Protein AF-A0A554X510-F1 (afdb_monomer_lite)

Sequence (489 aa):
MKPFEQAFAEMSSEQRRRVEIFERYDTEWGPVREARNAAIAEHEKEWREKAVQFMRDQETRRASAVKEYEAKGLSPGAAYAAVAFDFAREFEDHVLEKDAAARALDEQLQKPKSWRRWLEELNEREPGDPVVESLLRECSQCDIEAAVDGFLKSPPPERLLSELVMQQEGEAVAFKRGTTTVFRDVGNRLNVQRTDARDIEAALRVAAQKFDTDKGLLLTGDTAFKTAAAEIAGRMGLPLRNVEPEVLYAWERGRRAAIGQQLTASPRPAVERGIEGEKRELGADLLKGAQIVEIDERWGRDTAAAQALERAGLRLITAGSERDPTRLMMADRFAVDMPADRKEAAYRTMRGLPRDVLQALAQTDWTNPEAVVVAGEAQHKVLVERQLVNERGQLTPAGLDVILVRDEEIVRMRQDPKLRMVLAKDAKTSAEFVREAMGELVTQPAGSRVQEAAQEAEQKQEARELPVEEKQFERSPKRNRQPEIEIEF

InterPro domains:
  IPR040677 Large polyvalent protein-associated domain 7 [PF18821] (168-246)

pLDDT: mean 78.36, std 18.23, range [30.89, 96.38]

Organism: NCBI:txid2267262

Secondary structure (DSSP, 8-state):
--HHHHHHHT--HHHHHHHHHHHHHHHHHHHHHHHHHHHHHHHHHHHHHHHHHHHHHHHHHHHHHHHHHHHTT--HHHHHHHHHHHHHHHHHHHHHHHHHHHHHHHHHSPPPPPHHHHHHHHHHHSTT-HHHHHHHHHHHTS--SHHHHHHHHSPPPP--STT-EEEEETTEEEEEETTEEEEEE-SS-EEES---HHHHHHHHHHHHHHS-STT-B---S-HHHHHHHHHHHHHTT--B----HHHHHHHHHHHHHHHTTS----PPP-S----------HHHHHHT-EEEEE--HHHHT-HHHHHHHHHTT-EEEEETSSS-TT-TTS--EEEEEEEHHHHHHHHHHHHTS-HHHHHHHHTS-TTSTTPBP---HHHHHHHHHTTSB-TTSBBPHHHHHHHHHHHHHHHHHHH-TTGGGTS-TTPPPHHHHHHHHTT-S----TTHHHHHHHHHHHHHHHTT-S-----------------------

Radius of gyration: 36.98 Å; chains: 1; bounding box: 87×70×110 Å

Foldseek 3Di:
DDPVVVVVVPDDPLRVVLVVLLVVLCVVQVVLLVVLLVLQVVLVVVLVVVVVVLVVVLVVCLVVQLVVVVVVVDDSLLSNLVSLLVSLLVVVVSLLVSLVVLVVSLVVRDFGDFPLVVLVVVCVVVPPPVSSVVVNVLCVVDPSPLQGPLAVVDDGDDNQSVQWDWDDDDQKIFTDRVPDTQWIGNRPDIGGPDLDLSSLLSRVSSCVSNDDQVCFDEDDDDPSSLLSSLLSCLLVVGGHPDPDPSNVVSSVNSVVVNSSNDNDRNDRDDSDPDDDDDPDPPVVLLVVWWDKQWADVLLLPDPLSQVLCVVLVKHKDFPAPPDDPVVNPDDGTIIIGGTSVLLVLLVVLLVVDDPLLLVLLLLWPSSDQPTARPDDPVSLVVCCVSVQADPRRGGDSSSVSNLRSVRSVVVVCVVDPVSVVPDDPPDDRSSRSNCVVVVVDDPPDPPVVVVVVVVVVVVVVVVVPDDDDDDDDDDDDDDDDDDDDDDDD

Structure (mmCIF, N/CA/C/O backbone):
data_AF-A0A554X510-F1
#
_entry.id   AF-A0A554X510-F1
#
loop_
_atom_site.group_PDB
_atom_site.id
_atom_site.type_symbol
_atom_site.label_atom_id
_atom_site.label_alt_id
_atom_site.label_comp_id
_atom_site.label_asym_id
_atom_site.label_entity_id
_atom_site.label_seq_id
_atom_site.pdbx_PDB_ins_code
_atom_site.Cartn_x
_atom_site.Cartn_y
_atom_site.Cartn_z
_atom_site.occupancy
_atom_site.B_iso_or_equiv
_atom_site.auth_seq_id
_atom_site.auth_comp_id
_atom_site.auth_asym_id
_atom_site.auth_atom_id
_atom_site.pdbx_PDB_model_num
ATOM 1 N N . MET A 1 1 ? -8.470 -2.448 41.526 1.00 44.31 1 MET A N 1
ATOM 2 C CA . MET A 1 1 ? -9.318 -2.970 40.433 1.00 44.31 1 MET A CA 1
ATOM 3 C C . MET A 1 1 ? -8.955 -2.219 39.174 1.00 44.31 1 MET A C 1
ATOM 5 O O . MET A 1 1 ? -8.764 -1.009 39.256 1.00 44.31 1 MET A O 1
ATOM 9 N N . LYS A 1 2 ? -8.722 -2.922 38.064 1.00 38.62 2 LYS A N 1
ATOM 10 C CA . LYS A 1 2 ? -8.254 -2.278 36.830 1.00 38.62 2 LYS A CA 1
ATOM 11 C C . LYS A 1 2 ? -9.433 -1.520 36.189 1.00 38.62 2 LYS A C 1
ATOM 13 O O . LYS A 1 2 ? -10.531 -2.065 36.178 1.00 38.62 2 LYS A O 1
ATOM 18 N N . PRO A 1 3 ? -9.232 -0.314 35.626 1.00 48.94 3 PRO A N 1
ATOM 19 C CA . PRO A 1 3 ? -10.308 0.508 35.048 1.00 48.94 3 PRO A CA 1
ATOM 20 C C . PRO A 1 3 ? -11.158 -0.194 33.968 1.00 48.94 3 PRO A C 1
ATOM 22 O O . PRO A 1 3 ? -12.304 0.180 33.748 1.00 48.94 3 PRO A O 1
ATOM 25 N N . PHE A 1 4 ? -10.640 -1.257 33.346 1.00 39.81 4 PHE A N 1
ATOM 26 C CA . PHE A 1 4 ? -11.376 -2.097 32.393 1.00 39.81 4 PHE A CA 1
ATOM 27 C C . PHE A 1 4 ? -12.513 -2.927 33.020 1.00 39.81 4 PHE A C 1
ATOM 29 O O . PHE A 1 4 ? -13.521 -3.169 32.363 1.00 39.81 4 PHE A O 1
ATOM 36 N N . GLU A 1 5 ? -12.385 -3.347 34.281 1.00 45.41 5 GLU A N 1
ATOM 37 C CA . GLU A 1 5 ? -13.391 -4.188 34.954 1.00 45.41 5 GLU A CA 1
ATOM 38 C C . GLU A 1 5 ? -14.609 -3.366 35.410 1.00 45.41 5 GLU A C 1
ATOM 40 O O . GLU A 1 5 ? -15.725 -3.878 35.436 1.00 45.41 5 GLU A O 1
ATOM 45 N N . GLN A 1 6 ? -14.421 -2.072 35.700 1.00 49.78 6 GLN A N 1
ATOM 46 C CA . GLN A 1 6 ? -15.521 -1.140 35.985 1.00 49.78 6 GLN A CA 1
ATOM 47 C C . GLN A 1 6 ? -16.332 -0.799 34.728 1.00 49.78 6 GLN A C 1
ATOM 49 O O . GLN A 1 6 ? -17.558 -0.772 34.792 1.00 49.78 6 GLN A O 1
ATOM 54 N N . ALA A 1 7 ? -15.677 -0.631 33.575 1.00 51.25 7 ALA A N 1
ATOM 55 C CA . ALA A 1 7 ? -16.358 -0.318 32.317 1.00 51.25 7 ALA A CA 1
ATOM 56 C C . ALA A 1 7 ? -17.318 -1.435 31.857 1.00 51.25 7 ALA A C 1
ATOM 58 O O . ALA A 1 7 ? -18.382 -1.146 31.319 1.00 51.25 7 ALA A O 1
ATOM 59 N N . PHE A 1 8 ? -16.988 -2.708 32.108 1.00 53.50 8 PHE A N 1
ATOM 60 C CA . PHE A 1 8 ? -17.866 -3.843 31.788 1.00 53.50 8 PHE A CA 1
ATOM 61 C C . PHE A 1 8 ? -19.123 -3.900 32.675 1.00 53.50 8 PHE A C 1
ATOM 63 O O . PHE A 1 8 ? -20.196 -4.298 32.215 1.00 53.50 8 PHE A O 1
ATOM 70 N N . ALA A 1 9 ? -19.013 -3.470 33.937 1.00 57.91 9 ALA A N 1
ATOM 71 C CA . ALA A 1 9 ? -20.142 -3.425 34.866 1.00 57.91 9 ALA A CA 1
ATOM 72 C C . ALA A 1 9 ? -21.186 -2.361 34.470 1.00 57.91 9 ALA A C 1
ATOM 74 O O . ALA A 1 9 ? -22.377 -2.552 34.717 1.00 57.91 9 ALA A O 1
ATOM 75 N N . GLU A 1 10 ? -20.755 -1.292 33.795 1.00 69.81 10 GLU A N 1
ATOM 76 C CA . GLU A 1 10 ? -21.592 -0.166 33.355 1.00 69.81 10 GLU A CA 1
ATOM 77 C C . GLU A 1 10 ? -22.191 -0.338 31.944 1.00 69.81 10 GLU A C 1
ATOM 79 O O . GLU A 1 10 ? -22.991 0.491 31.514 1.00 69.81 10 GLU A O 1
ATOM 84 N N . MET A 1 11 ? -21.856 -1.415 31.219 1.00 76.00 11 MET A N 1
ATOM 85 C CA . MET A 1 11 ? -22.384 -1.644 29.867 1.00 76.00 11 MET A CA 1
ATOM 86 C C . MET A 1 11 ? -23.896 -1.883 29.864 1.00 76.00 11 MET A C 1
ATOM 88 O O . MET A 1 11 ? -24.407 -2.682 30.659 1.00 76.00 11 MET A O 1
ATOM 92 N N . SER A 1 12 ? -24.592 -1.256 28.910 1.00 83.06 12 SER A N 1
ATOM 93 C CA . SER A 1 12 ? -26.011 -1.509 28.648 1.00 83.06 12 SER A CA 1
ATOM 94 C C . SER A 1 12 ? -26.249 -2.953 28.187 1.00 83.06 12 SER A C 1
ATOM 96 O O . SER A 1 12 ? -25.335 -3.638 27.719 1.00 83.06 12 SER A O 1
ATOM 98 N N . SER A 1 13 ? -27.491 -3.434 28.294 1.00 81.81 13 SER A N 1
ATOM 99 C CA . SER A 1 13 ? -27.876 -4.760 27.789 1.00 81.81 13 SER A CA 1
ATOM 100 C C . SER A 1 13 ? -27.576 -4.921 26.295 1.00 81.81 13 SER A C 1
ATOM 102 O O . SER A 1 13 ? -27.079 -5.968 25.890 1.00 81.81 13 SER A O 1
ATOM 104 N N . GLU A 1 14 ? -27.793 -3.870 25.498 1.00 80.62 14 GLU A N 1
ATOM 105 C CA . GLU A 1 14 ? -27.422 -3.840 24.079 1.00 80.62 14 GLU A CA 1
ATOM 106 C C . GLU A 1 14 ? -25.906 -3.982 23.888 1.00 80.62 14 GLU A C 1
ATOM 108 O O . GLU A 1 14 ? -25.462 -4.798 23.086 1.00 80.62 14 GLU A O 1
ATOM 113 N N . GLN A 1 15 ? -25.096 -3.225 24.634 1.00 79.00 15 GLN A N 1
ATOM 114 C CA . GLN A 1 15 ? -23.636 -3.268 24.508 1.00 79.00 15 GLN A CA 1
ATOM 115 C C . GLN A 1 15 ? -23.076 -4.645 24.869 1.00 79.00 15 GLN A C 1
ATOM 117 O O . GLN A 1 15 ? -22.246 -5.178 24.135 1.00 79.00 15 GLN A O 1
ATOM 122 N N . ARG A 1 16 ? -23.570 -5.256 25.952 1.00 83.12 16 ARG A N 1
ATOM 123 C CA . ARG A 1 16 ? -23.181 -6.620 26.341 1.00 83.12 16 ARG A CA 1
ATOM 124 C C . ARG A 1 16 ? -23.553 -7.630 25.264 1.00 83.12 16 ARG A C 1
ATOM 126 O O . ARG A 1 16 ? -22.739 -8.482 24.930 1.00 83.12 16 ARG A O 1
ATOM 133 N N . ARG A 1 17 ? -24.749 -7.495 24.683 1.00 86.75 17 ARG A N 1
ATOM 134 C CA . ARG A 1 17 ? -25.210 -8.371 23.606 1.00 86.75 17 ARG A CA 1
ATOM 135 C C . ARG A 1 17 ? -24.377 -8.207 22.334 1.00 86.75 17 ARG A C 1
ATOM 137 O O . ARG A 1 17 ? -24.003 -9.205 21.732 1.00 86.75 17 ARG A O 1
ATOM 144 N N . ARG A 1 18 ? -24.009 -6.977 21.956 1.00 86.88 18 ARG A N 1
ATOM 145 C CA . ARG A 1 18 ? -23.076 -6.726 20.842 1.00 86.88 18 ARG A CA 1
ATOM 146 C C . ARG A 1 18 ? -21.738 -7.431 21.080 1.00 86.88 18 ARG A C 1
ATOM 148 O O . ARG A 1 18 ? -21.267 -8.130 20.189 1.00 86.88 18 ARG A O 1
ATOM 155 N N . VAL A 1 19 ? -21.149 -7.280 22.271 1.00 84.19 19 VAL A N 1
ATOM 156 C CA . VAL A 1 19 ? -19.884 -7.946 22.635 1.00 84.19 19 VAL A CA 1
ATOM 157 C C . VAL A 1 19 ? -20.016 -9.465 22.548 1.00 84.19 19 VAL A C 1
ATOM 159 O O . VAL A 1 19 ? -19.187 -10.096 21.904 1.00 84.19 19 VAL A O 1
ATOM 162 N N . GLU A 1 20 ? -21.083 -10.039 23.103 1.00 88.81 20 GLU A N 1
ATOM 163 C CA . GLU A 1 20 ? -21.350 -11.481 23.039 1.00 88.81 20 GLU A CA 1
ATOM 164 C C . GLU A 1 20 ? -21.424 -11.984 21.588 1.00 88.81 20 GLU A C 1
ATOM 166 O O . GLU A 1 20 ? -20.805 -12.988 21.242 1.00 88.81 20 GLU A O 1
ATOM 171 N N . ILE A 1 21 ? -22.144 -11.274 20.713 1.00 89.12 21 ILE A N 1
ATOM 172 C CA . ILE A 1 21 ? -22.267 -11.626 19.293 1.00 89.12 21 ILE A CA 1
ATOM 173 C C . ILE A 1 21 ? -20.887 -11.579 18.607 1.00 89.12 21 ILE A C 1
ATOM 175 O O . ILE A 1 21 ? -20.535 -12.503 17.870 1.00 89.12 21 ILE A O 1
ATOM 179 N N . PHE A 1 22 ? -20.072 -10.553 18.878 1.00 86.56 22 PHE A N 1
ATOM 180 C CA . PHE A 1 22 ? -18.702 -10.482 18.359 1.00 86.56 22 PHE A CA 1
ATOM 181 C C . PHE A 1 22 ? -17.817 -11.621 18.882 1.00 86.56 22 PHE A C 1
ATOM 183 O O . PHE A 1 22 ? -17.098 -12.235 18.095 1.00 86.56 22 PHE A O 1
ATOM 190 N N . GLU A 1 23 ? -17.873 -11.933 20.177 1.00 87.06 23 GLU A N 1
ATOM 191 C CA . GLU A 1 23 ? -17.096 -13.014 20.793 1.00 87.06 23 GLU A CA 1
ATOM 192 C C . GLU A 1 23 ? -17.500 -14.391 20.261 1.00 87.06 23 GLU A C 1
ATOM 194 O O . GLU A 1 23 ? -16.630 -15.228 20.012 1.00 87.06 23 GLU A O 1
ATOM 199 N N . ARG A 1 24 ? -18.797 -14.628 20.019 1.00 90.88 24 ARG A N 1
ATOM 200 C CA . ARG A 1 24 ? -19.291 -15.865 19.392 1.00 90.88 24 ARG A CA 1
ATOM 201 C C . ARG A 1 24 ? -18.701 -16.040 17.997 1.00 90.88 24 ARG A C 1
ATOM 203 O O . ARG A 1 24 ? -18.118 -17.084 17.711 1.00 90.88 24 ARG A O 1
ATOM 210 N N . TYR A 1 25 ? -18.771 -15.009 17.159 1.00 88.19 25 TYR A N 1
ATOM 211 C CA . TYR A 1 25 ? -18.166 -15.062 15.830 1.00 88.19 25 TYR A CA 1
ATOM 212 C C . TYR A 1 25 ? -16.648 -15.248 15.886 1.00 88.19 25 TYR A C 1
ATOM 214 O O . TYR A 1 25 ? -16.096 -16.026 15.108 1.00 88.19 25 TYR A O 1
ATOM 222 N N . ASP A 1 26 ? -15.959 -14.557 16.798 1.00 85.69 26 ASP A N 1
ATOM 223 C CA . ASP A 1 26 ? -14.506 -14.678 16.923 1.00 85.69 26 ASP A CA 1
ATOM 224 C C . ASP A 1 26 ? -14.090 -16.058 17.443 1.00 85.69 26 ASP A C 1
ATOM 226 O O . ASP A 1 26 ? -13.082 -16.602 17.008 1.00 85.69 26 ASP A O 1
ATOM 230 N N . THR A 1 27 ? -14.901 -16.677 18.295 1.00 91.12 27 THR A N 1
ATOM 231 C CA . THR A 1 27 ? -14.681 -18.051 18.760 1.00 91.12 27 THR A CA 1
ATOM 232 C C . THR A 1 27 ? -14.889 -19.064 17.632 1.00 91.12 27 THR A C 1
ATOM 234 O O . THR A 1 27 ? -14.085 -19.981 17.473 1.00 91.12 27 THR A O 1
ATOM 237 N N . GLU A 1 28 ? -15.939 -18.898 16.822 1.00 90.56 28 GLU A N 1
ATOM 238 C CA . GLU A 1 28 ? -16.266 -19.822 15.729 1.00 90.56 28 GLU A CA 1
ATOM 239 C C . GLU A 1 28 ? -15.311 -19.694 14.532 1.00 90.56 28 GLU A C 1
ATOM 241 O O . GLU A 1 28 ? -14.858 -20.698 13.980 1.00 90.56 28 GLU A O 1
ATOM 246 N N . TRP A 1 29 ? -14.997 -18.464 14.119 1.00 88.31 29 TRP A N 1
ATOM 247 C CA . TRP A 1 29 ? -14.293 -18.179 12.862 1.00 88.31 29 TRP A CA 1
ATOM 248 C C . TRP A 1 29 ? -12.934 -17.507 13.047 1.00 88.31 29 TRP A C 1
ATOM 250 O O . TRP A 1 29 ? -12.179 -17.385 12.079 1.00 88.31 29 TRP A O 1
ATOM 260 N N . GLY A 1 30 ? -12.582 -17.100 14.268 1.00 85.56 30 GLY A N 1
ATOM 261 C CA . GLY A 1 30 ? -11.274 -16.533 14.588 1.00 85.56 30 GLY A CA 1
ATOM 262 C C . GLY A 1 30 ? -10.113 -17.471 14.273 1.00 85.56 30 GLY A C 1
ATOM 263 O O . GLY A 1 30 ? -9.229 -17.037 13.535 1.00 85.56 30 GLY A O 1
ATOM 264 N N . PRO A 1 31 ? -10.129 -18.749 14.703 1.00 90.88 31 PRO A N 1
ATOM 265 C CA . PRO A 1 31 ? -9.052 -19.690 14.393 1.00 90.88 31 PRO A CA 1
ATOM 266 C C . PRO A 1 31 ? -8.855 -19.908 12.886 1.00 90.88 31 PRO A C 1
ATOM 268 O O . PRO A 1 31 ? -7.726 -19.907 12.400 1.00 90.88 31 PRO A O 1
ATOM 271 N N . VAL A 1 32 ? -9.951 -20.026 12.123 1.00 89.31 32 VAL A N 1
ATOM 272 C CA . VAL A 1 32 ? -9.913 -20.186 10.656 1.00 89.31 32 VAL A CA 1
ATOM 273 C C . VAL A 1 32 ? -9.311 -18.946 9.994 1.00 89.31 32 VAL A C 1
ATOM 275 O O . VAL A 1 32 ? -8.432 -19.048 9.139 1.00 89.31 32 VAL A O 1
ATOM 278 N N . ARG A 1 33 ? -9.754 -17.758 10.418 1.00 87.75 33 ARG A N 1
ATOM 279 C CA . ARG A 1 33 ? -9.252 -16.474 9.922 1.00 87.75 33 ARG A CA 1
ATOM 280 C C . ARG A 1 33 ? -7.772 -16.279 10.251 1.00 87.75 33 ARG A C 1
ATOM 282 O O . ARG A 1 33 ? -7.025 -15.811 9.401 1.00 87.75 33 ARG A O 1
ATOM 289 N N . GLU A 1 34 ? -7.339 -16.629 11.458 1.00 88.62 34 GLU A N 1
ATOM 290 C CA . GLU A 1 34 ? -5.942 -16.513 11.885 1.00 88.62 34 GLU A CA 1
ATOM 291 C C . GLU A 1 34 ? -5.031 -17.477 11.122 1.00 88.62 34 GLU A C 1
ATOM 293 O O . GLU A 1 34 ? -4.002 -17.040 10.610 1.00 88.62 34 GLU A O 1
ATOM 298 N N . ALA A 1 35 ? -5.441 -18.737 10.945 1.00 88.81 35 ALA A N 1
ATOM 299 C CA . ALA A 1 35 ? -4.705 -19.709 10.136 1.00 88.81 35 ALA A CA 1
ATOM 300 C C . ALA A 1 35 ? -4.577 -19.258 8.671 1.00 88.81 35 ALA A C 1
ATOM 302 O O . ALA A 1 35 ? -3.485 -19.275 8.103 1.00 88.81 35 ALA A O 1
ATOM 303 N N . ARG A 1 36 ? -5.676 -18.777 8.074 1.00 88.88 36 ARG A N 1
ATOM 304 C CA . ARG A 1 36 ? -5.681 -18.215 6.716 1.00 88.88 36 ARG A CA 1
ATOM 305 C C . ARG A 1 36 ? -4.762 -16.998 6.602 1.00 88.88 36 ARG A C 1
ATOM 307 O O . ARG A 1 36 ? -3.945 -16.934 5.690 1.00 88.88 36 ARG A O 1
ATOM 314 N N . ASN A 1 37 ? -4.858 -16.048 7.531 1.00 88.50 37 ASN A N 1
ATOM 315 C CA . ASN A 1 37 ? -4.029 -14.841 7.523 1.00 88.50 37 ASN A CA 1
ATOM 316 C C . ASN A 1 37 ? -2.542 -15.161 7.716 1.00 88.50 37 ASN A C 1
ATOM 318 O O . ASN A 1 37 ? -1.706 -14.510 7.094 1.00 88.50 37 ASN A O 1
ATOM 322 N N . ALA A 1 38 ? -2.211 -16.161 8.538 1.00 89.69 38 ALA A N 1
ATOM 323 C CA . ALA A 1 38 ? -0.843 -16.635 8.706 1.00 89.69 38 ALA A CA 1
ATOM 324 C C . ALA A 1 38 ? -0.290 -17.228 7.401 1.00 89.69 38 ALA A C 1
ATOM 326 O O . ALA A 1 38 ? 0.798 -16.841 6.981 1.00 89.69 38 ALA A O 1
ATOM 327 N N . ALA A 1 39 ? -1.063 -18.077 6.716 1.00 91.06 39 ALA A N 1
ATOM 328 C CA . ALA A 1 39 ? -0.667 -18.653 5.431 1.00 91.06 39 ALA A CA 1
ATOM 329 C C . ALA A 1 39 ? -0.484 -17.584 4.337 1.00 91.06 39 ALA A C 1
ATOM 331 O O . ALA A 1 39 ? 0.496 -17.614 3.596 1.00 91.06 39 ALA A O 1
ATOM 332 N N . ILE A 1 40 ? -1.381 -16.591 4.268 1.00 88.88 40 ILE A N 1
ATOM 333 C CA . ILE A 1 40 ? -1.246 -15.450 3.345 1.00 88.88 40 ILE A CA 1
ATOM 334 C C . ILE A 1 40 ? 0.011 -14.632 3.675 1.00 88.88 40 ILE A C 1
ATOM 336 O O . ILE A 1 40 ? 0.741 -14.232 2.772 1.00 88.88 40 ILE A O 1
ATOM 340 N N . ALA A 1 41 ? 0.296 -14.393 4.958 1.00 88.56 41 ALA A N 1
ATOM 341 C CA . ALA A 1 41 ? 1.485 -13.653 5.374 1.00 88.56 41 ALA A CA 1
ATOM 342 C C . ALA A 1 41 ? 2.788 -14.403 5.051 1.00 88.56 41 ALA A C 1
ATOM 344 O O . ALA A 1 41 ? 3.767 -13.773 4.649 1.00 88.56 41 ALA A O 1
ATOM 345 N N . GLU A 1 42 ? 2.803 -15.728 5.204 1.00 91.69 42 GLU A N 1
ATOM 346 C CA . GLU A 1 42 ? 3.934 -16.578 4.827 1.00 91.69 42 GLU A CA 1
ATOM 347 C C . GLU A 1 42 ? 4.157 -16.570 3.312 1.00 91.69 42 GLU A C 1
ATOM 349 O O . GLU A 1 42 ? 5.277 -16.319 2.868 1.00 91.69 42 GLU A O 1
ATOM 354 N N . HIS A 1 43 ? 3.087 -16.712 2.526 1.00 92.25 43 HIS A N 1
ATOM 355 C CA . HIS A 1 43 ? 3.132 -16.577 1.071 1.00 92.25 43 HIS A CA 1
ATOM 356 C C . HIS A 1 43 ? 3.682 -15.209 0.642 1.00 92.25 43 HIS A C 1
ATOM 358 O O . HIS A 1 43 ? 4.628 -15.126 -0.137 1.00 92.25 43 HIS A O 1
ATOM 364 N N . GLU A 1 44 ? 3.152 -14.112 1.186 1.00 90.81 44 GLU A N 1
ATOM 365 C CA . GLU A 1 44 ? 3.641 -12.766 0.865 1.00 90.81 44 GLU A CA 1
ATOM 366 C C . GLU A 1 44 ? 5.101 -12.554 1.280 1.00 90.81 44 GLU A C 1
ATOM 368 O O . GLU A 1 44 ? 5.842 -11.845 0.595 1.00 90.81 44 GLU A O 1
ATOM 373 N N . LYS A 1 45 ? 5.543 -13.169 2.381 1.00 89.56 45 LYS A N 1
ATOM 374 C CA . LYS A 1 45 ? 6.947 -13.138 2.795 1.00 89.56 45 LYS A CA 1
ATOM 375 C C . LYS A 1 45 ? 7.833 -13.880 1.792 1.00 89.56 45 LYS A C 1
ATOM 377 O O . LYS A 1 45 ? 8.806 -13.292 1.324 1.00 89.56 45 LYS A O 1
ATOM 382 N N . GLU A 1 46 ? 7.483 -15.115 1.436 1.00 93.25 46 GLU A N 1
ATOM 383 C CA . GLU A 1 46 ? 8.218 -15.927 0.457 1.00 93.25 46 GLU A CA 1
ATOM 384 C C . GLU A 1 46 ? 8.347 -15.186 -0.880 1.00 93.25 46 GLU A C 1
ATOM 386 O O . GLU A 1 46 ? 9.439 -15.051 -1.434 1.00 93.25 46 GLU A O 1
ATOM 391 N N . TRP A 1 47 ? 7.242 -14.639 -1.384 1.00 92.12 47 TRP A N 1
ATOM 392 C CA . TRP A 1 47 ? 7.232 -13.940 -2.665 1.00 92.12 47 TRP A CA 1
ATOM 393 C C . TRP A 1 47 ? 7.938 -12.589 -2.6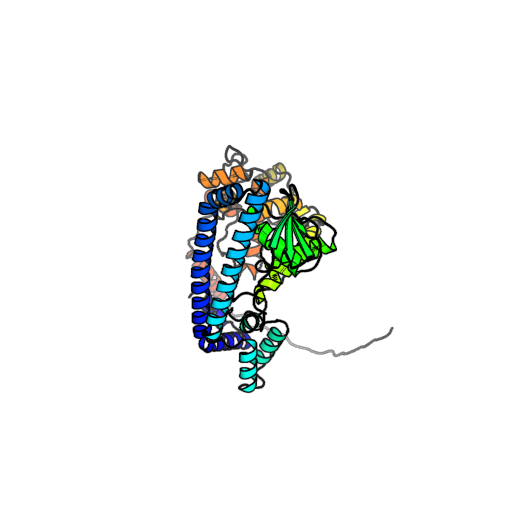21 1.00 92.12 47 TRP A C 1
ATOM 395 O O . TRP A 1 47 ? 8.533 -12.186 -3.618 1.00 92.12 47 TRP A O 1
ATOM 405 N N . ARG A 1 48 ? 7.957 -11.904 -1.473 1.00 89.56 48 ARG A N 1
ATOM 406 C CA . ARG A 1 48 ? 8.795 -10.712 -1.286 1.00 89.56 48 ARG A CA 1
ATOM 407 C C . ARG A 1 48 ? 10.279 -11.061 -1.337 1.00 89.56 48 ARG A C 1
ATOM 409 O O . ARG A 1 48 ? 11.041 -10.340 -1.974 1.00 89.56 48 ARG A O 1
ATOM 416 N N . GLU A 1 49 ? 10.689 -12.151 -0.695 1.00 90.31 49 GLU A N 1
ATOM 417 C CA . GLU A 1 49 ? 12.074 -12.631 -0.737 1.00 90.31 49 GLU A CA 1
ATOM 418 C C . GLU A 1 49 ? 12.474 -13.037 -2.163 1.00 90.31 49 GLU A C 1
ATOM 420 O O . GLU A 1 49 ? 13.514 -12.591 -2.655 1.00 90.31 49 GLU A O 1
ATOM 425 N N . LYS A 1 50 ? 11.611 -13.782 -2.870 1.00 92.31 50 LYS A N 1
ATOM 426 C CA . LYS A 1 50 ? 11.800 -14.118 -4.290 1.00 92.31 50 LYS A CA 1
ATOM 427 C C . LYS A 1 50 ? 11.897 -12.872 -5.171 1.00 92.31 50 LYS A C 1
ATOM 429 O O . LYS A 1 50 ? 12.785 -12.814 -6.014 1.00 92.31 50 LYS A O 1
ATOM 434 N N . ALA A 1 51 ? 11.047 -11.867 -4.962 1.00 88.38 51 ALA A N 1
ATOM 435 C CA . ALA A 1 51 ? 11.084 -10.620 -5.724 1.00 88.38 51 ALA A CA 1
ATOM 436 C C . ALA A 1 51 ? 12.386 -9.836 -5.488 1.00 88.38 51 ALA A C 1
ATOM 438 O O . ALA A 1 51 ? 13.001 -9.358 -6.439 1.00 88.38 51 ALA A O 1
ATOM 439 N N . VAL A 1 52 ? 12.855 -9.737 -4.238 1.00 87.62 52 VAL A N 1
ATOM 440 C CA . VAL A 1 52 ? 14.141 -9.090 -3.918 1.00 87.62 52 VAL A CA 1
ATOM 441 C C . VAL A 1 52 ? 15.301 -9.824 -4.589 1.00 87.62 52 VAL A C 1
ATOM 443 O O . VAL A 1 52 ? 16.166 -9.185 -5.192 1.00 87.62 52 VAL A O 1
ATOM 446 N N . GLN A 1 53 ? 15.312 -11.156 -4.513 1.00 89.62 53 GLN A N 1
ATOM 447 C CA . GLN A 1 53 ? 16.338 -11.972 -5.153 1.00 89.62 53 GLN A CA 1
ATOM 448 C C . GLN A 1 53 ? 16.308 -11.812 -6.678 1.00 89.62 53 GLN A C 1
ATOM 450 O O . GLN A 1 53 ? 17.344 -11.556 -7.286 1.00 89.62 53 GLN A O 1
ATOM 455 N N . PHE A 1 54 ? 15.119 -11.855 -7.279 1.00 90.06 54 PHE A N 1
ATOM 456 C CA . PHE A 1 54 ? 14.907 -11.640 -8.707 1.00 90.06 54 PHE A CA 1
ATOM 457 C C . PHE A 1 54 ? 15.461 -10.286 -9.178 1.00 90.06 54 PHE A C 1
ATOM 459 O O . PHE A 1 54 ? 16.245 -10.235 -10.125 1.00 90.06 54 PHE A O 1
ATOM 466 N N . MET A 1 55 ? 15.127 -9.191 -8.484 1.00 86.81 55 MET A N 1
ATOM 467 C CA . MET A 1 55 ? 15.613 -7.850 -8.841 1.00 86.81 55 MET A CA 1
ATOM 468 C C . MET A 1 55 ? 17.136 -7.737 -8.701 1.00 86.81 55 MET A C 1
ATOM 470 O O . MET A 1 55 ? 17.799 -7.127 -9.542 1.00 86.81 55 MET A O 1
ATOM 474 N N . ARG A 1 56 ? 17.720 -8.367 -7.675 1.00 88.94 56 ARG A N 1
ATOM 475 C CA . ARG A 1 56 ? 19.178 -8.434 -7.497 1.00 88.94 56 ARG A CA 1
ATOM 476 C C . ARG A 1 56 ? 19.855 -9.216 -8.627 1.00 88.94 56 ARG A C 1
ATOM 478 O O . ARG A 1 56 ? 20.898 -8.794 -9.133 1.00 88.94 56 ARG A O 1
ATOM 485 N N . ASP A 1 57 ? 19.269 -10.333 -9.041 1.00 91.94 57 ASP A N 1
ATOM 486 C CA . ASP A 1 57 ? 19.788 -11.166 -10.127 1.00 91.94 57 ASP A CA 1
ATOM 487 C C . ASP A 1 57 ? 19.675 -10.473 -11.487 1.00 91.94 57 ASP A C 1
ATOM 489 O O . ASP A 1 57 ? 20.542 -10.649 -12.345 1.00 91.94 57 ASP A O 1
ATOM 493 N N . GLN A 1 58 ? 18.638 -9.662 -11.696 1.00 90.75 58 GLN A N 1
ATOM 494 C CA . GLN A 1 58 ? 18.548 -8.791 -12.865 1.00 90.75 58 GLN A CA 1
ATOM 495 C C . GLN A 1 58 ? 19.634 -7.717 -12.841 1.00 90.75 58 GLN A C 1
ATOM 497 O O . GLN A 1 58 ? 20.370 -7.574 -13.816 1.00 90.75 58 GLN A O 1
ATOM 502 N N . GLU A 1 59 ? 19.805 -7.007 -11.725 1.00 89.06 59 GLU A N 1
ATOM 503 C CA . GLU A 1 59 ? 20.770 -5.907 -11.654 1.00 89.06 59 GLU A CA 1
ATOM 504 C C . GLU A 1 59 ? 22.217 -6.381 -11.850 1.00 89.06 59 GLU A C 1
ATOM 506 O O . GLU A 1 59 ? 22.984 -5.776 -12.599 1.00 89.06 59 GLU A O 1
ATOM 511 N N . THR A 1 60 ? 22.579 -7.528 -11.272 1.00 91.75 60 THR A N 1
ATOM 512 C CA . THR A 1 60 ? 23.913 -8.126 -11.457 1.00 91.75 60 THR A CA 1
ATOM 513 C C . THR A 1 60 ? 24.196 -8.543 -12.903 1.00 91.75 60 THR A C 1
ATOM 515 O O . THR A 1 60 ? 25.335 -8.425 -13.360 1.00 91.75 60 THR A O 1
ATOM 518 N N . ARG A 1 61 ? 23.178 -8.998 -13.645 1.00 94.69 61 ARG A N 1
ATOM 519 C CA . ARG A 1 61 ? 23.311 -9.439 -15.045 1.00 94.69 61 ARG A CA 1
ATOM 520 C C . ARG A 1 61 ? 23.072 -8.323 -16.062 1.00 94.69 61 ARG A C 1
ATOM 522 O O . ARG A 1 61 ? 23.438 -8.488 -17.226 1.00 94.69 61 ARG A O 1
ATOM 529 N N . ARG A 1 62 ? 22.508 -7.181 -15.654 1.00 92.62 62 ARG A N 1
ATOM 530 C CA . ARG A 1 62 ? 22.114 -6.077 -16.548 1.00 92.62 62 ARG A CA 1
ATOM 531 C C . ARG A 1 62 ? 23.270 -5.627 -17.440 1.00 92.62 62 ARG A C 1
ATOM 533 O O . ARG A 1 62 ? 23.132 -5.581 -18.659 1.00 92.62 62 ARG A O 1
ATOM 540 N N . ALA A 1 63 ? 24.438 -5.365 -16.852 1.00 92.00 63 ALA A N 1
ATOM 541 C CA . ALA A 1 63 ? 25.606 -4.892 -17.597 1.00 92.00 63 ALA A CA 1
ATOM 542 C C . ALA A 1 63 ? 26.152 -5.929 -18.597 1.00 92.00 63 ALA A C 1
ATOM 544 O O . ALA A 1 63 ? 26.579 -5.562 -19.692 1.00 92.00 63 ALA A O 1
ATOM 545 N N . SER A 1 64 ? 26.144 -7.221 -18.250 1.00 94.75 64 SER A N 1
ATOM 546 C CA . SER A 1 64 ? 26.571 -8.278 -19.176 1.00 94.75 64 SER A CA 1
ATOM 547 C C . SER A 1 64 ? 25.550 -8.516 -20.287 1.00 94.75 64 SER A C 1
ATOM 549 O O . SER A 1 64 ? 25.952 -8.710 -21.430 1.00 94.75 64 SER A O 1
ATOM 551 N N . ALA A 1 65 ? 24.252 -8.430 -19.979 1.00 94.19 65 ALA A N 1
ATOM 552 C CA . ALA A 1 65 ? 23.180 -8.563 -20.962 1.00 94.19 65 ALA A CA 1
ATOM 553 C C . ALA A 1 65 ? 23.229 -7.436 -22.007 1.00 94.19 65 ALA A C 1
ATOM 555 O O . ALA A 1 65 ? 23.083 -7.693 -23.200 1.00 94.19 65 ALA A O 1
ATOM 556 N N . VAL A 1 66 ? 23.530 -6.196 -21.590 1.00 94.50 66 VAL A N 1
ATOM 557 C CA . VAL A 1 66 ? 23.725 -5.074 -22.528 1.00 94.50 66 VAL A CA 1
ATOM 558 C C . VAL A 1 66 ? 24.871 -5.375 -23.494 1.00 94.50 66 VAL A C 1
ATOM 560 O O . VAL A 1 66 ? 24.687 -5.278 -24.704 1.00 94.50 66 VAL A O 1
ATOM 563 N N . LYS A 1 67 ? 26.025 -5.821 -22.980 1.00 94.69 67 LYS A N 1
ATOM 564 C CA . LYS A 1 67 ? 27.184 -6.181 -23.817 1.00 94.69 67 LYS A CA 1
ATOM 565 C C . LYS A 1 67 ? 26.881 -7.320 -24.789 1.00 94.69 67 LYS A C 1
ATOM 567 O O . LYS A 1 67 ? 27.400 -7.324 -25.901 1.00 94.69 67 LYS A O 1
ATOM 572 N N . GLU A 1 68 ? 26.055 -8.283 -24.388 1.00 95.56 68 GLU A N 1
ATOM 573 C CA . GLU A 1 68 ? 25.631 -9.374 -25.267 1.00 95.56 68 GLU A CA 1
ATOM 574 C C . GLU A 1 68 ? 24.799 -8.852 -26.448 1.00 95.56 68 GLU A C 1
ATOM 576 O O . GLU A 1 68 ? 25.021 -9.252 -27.591 1.00 95.56 68 GLU A O 1
ATOM 581 N N . TYR A 1 69 ? 23.874 -7.924 -26.196 1.00 93.88 69 TYR A N 1
ATOM 582 C CA . TYR A 1 69 ? 23.082 -7.295 -27.251 1.00 93.88 69 TYR A CA 1
ATOM 583 C C . TYR A 1 69 ? 23.911 -6.378 -28.157 1.00 93.88 69 TYR A C 1
ATOM 585 O O . TYR A 1 69 ? 23.731 -6.407 -29.375 1.00 93.88 69 TYR A O 1
ATOM 593 N N . GLU A 1 70 ? 24.867 -5.631 -27.604 1.00 93.81 70 GLU A N 1
ATOM 594 C CA . GLU A 1 70 ? 25.832 -4.862 -28.401 1.00 93.81 70 GLU A CA 1
ATOM 595 C C . GLU A 1 70 ? 26.673 -5.782 -29.303 1.00 93.81 70 GLU A C 1
ATOM 597 O O . GLU A 1 70 ? 26.852 -5.500 -30.487 1.00 93.81 70 GLU A O 1
ATOM 602 N N . ALA A 1 71 ? 27.117 -6.936 -28.791 1.00 95.25 71 ALA A N 1
ATOM 603 C CA . ALA A 1 71 ? 27.851 -7.932 -29.576 1.00 95.25 71 ALA A CA 1
ATOM 604 C C . ALA A 1 71 ? 27.001 -8.565 -30.698 1.00 95.25 71 ALA A C 1
ATOM 606 O O . ALA A 1 71 ? 27.547 -8.986 -31.718 1.00 95.25 71 ALA A O 1
ATOM 607 N N . LYS A 1 72 ? 25.669 -8.590 -30.546 1.00 92.69 72 LYS A N 1
ATOM 608 C CA . LYS A 1 72 ? 24.705 -8.982 -31.593 1.00 92.69 72 LYS A CA 1
ATOM 609 C C . LYS A 1 72 ? 24.449 -7.872 -32.627 1.00 92.69 72 LYS A C 1
ATOM 611 O O . LYS A 1 72 ? 23.641 -8.064 -33.532 1.00 92.69 72 LYS A O 1
ATOM 616 N N . GLY A 1 73 ? 25.140 -6.735 -32.520 1.00 91.19 73 GLY A N 1
ATOM 617 C CA . GLY A 1 73 ? 25.100 -5.639 -33.488 1.00 91.19 73 GLY A CA 1
ATOM 618 C C . GLY A 1 73 ? 24.056 -4.558 -33.200 1.00 91.19 73 GLY A C 1
ATOM 619 O O . GLY A 1 73 ? 23.833 -3.705 -34.058 1.00 91.19 73 GLY A O 1
ATOM 620 N N . LEU A 1 74 ? 23.416 -4.569 -32.024 1.00 90.31 74 LEU A N 1
ATOM 621 C CA . LEU A 1 74 ? 22.507 -3.493 -31.622 1.00 90.31 74 LEU A CA 1
ATOM 622 C C . LEU A 1 74 ? 23.304 -2.244 -31.223 1.00 90.31 74 LEU A C 1
ATOM 624 O O . LEU A 1 74 ? 24.391 -2.335 -30.654 1.00 90.31 74 LEU A O 1
ATOM 628 N N . SER A 1 75 ? 22.738 -1.061 -31.476 1.00 90.19 75 SER A N 1
ATOM 629 C CA . SER A 1 75 ? 23.293 0.184 -30.931 1.00 90.19 75 SER A CA 1
ATOM 630 C C . SER A 1 75 ? 23.189 0.194 -29.396 1.00 90.19 75 SER A C 1
ATOM 632 O O . SER A 1 75 ? 22.288 -0.451 -28.859 1.00 90.19 75 SER A O 1
ATOM 634 N N . PRO A 1 76 ? 24.022 0.959 -28.663 1.00 89.81 76 PRO A N 1
ATOM 635 C CA . PRO A 1 76 ? 23.979 0.978 -27.194 1.00 89.81 76 PRO A CA 1
ATOM 636 C C . PRO A 1 76 ? 22.589 1.301 -26.620 1.00 89.81 76 PRO A C 1
ATOM 638 O O . PRO A 1 76 ? 22.117 0.658 -25.682 1.00 89.81 76 PRO A O 1
ATOM 641 N N . GLY A 1 77 ? 21.881 2.261 -27.229 1.00 88.31 77 GLY A N 1
ATOM 642 C CA . GLY A 1 77 ? 20.510 2.604 -26.840 1.00 88.31 77 GLY A CA 1
ATOM 643 C C . GLY A 1 77 ? 19.511 1.477 -27.115 1.00 88.31 77 GLY A C 1
ATOM 644 O O . GLY A 1 77 ? 18.657 1.197 -26.272 1.00 88.31 77 GLY A O 1
ATOM 645 N N . ALA A 1 78 ? 19.644 0.793 -28.256 1.00 90.31 78 ALA A N 1
ATOM 646 C CA . ALA A 1 78 ? 18.794 -0.341 -28.600 1.00 90.31 78 ALA A CA 1
ATOM 647 C C . ALA A 1 78 ? 19.085 -1.574 -27.731 1.00 90.31 78 ALA A C 1
ATOM 649 O O . ALA A 1 78 ? 18.154 -2.270 -27.339 1.00 90.31 78 ALA A O 1
ATOM 650 N N . ALA A 1 79 ? 20.349 -1.809 -27.373 1.00 92.12 79 ALA A N 1
ATOM 651 C CA . ALA A 1 79 ? 20.757 -2.869 -26.459 1.00 92.12 79 ALA A CA 1
ATOM 652 C C . ALA A 1 79 ? 20.171 -2.652 -25.057 1.00 92.12 79 ALA A C 1
ATOM 654 O O . ALA A 1 79 ? 19.616 -3.578 -24.470 1.00 92.12 79 ALA A O 1
ATOM 655 N N . TYR A 1 80 ? 20.208 -1.420 -24.539 1.00 92.31 80 TYR A N 1
ATOM 656 C CA . TYR A 1 80 ? 19.579 -1.100 -23.256 1.00 92.31 80 TYR A CA 1
ATOM 657 C C . TYR A 1 80 ? 18.053 -1.288 -23.286 1.00 92.31 80 TYR A C 1
ATOM 659 O O . TYR A 1 80 ? 17.480 -1.843 -22.348 1.00 92.31 80 TYR A O 1
ATOM 667 N N . ALA A 1 81 ? 17.394 -0.871 -24.374 1.00 92.00 81 ALA A N 1
ATOM 668 C CA . ALA A 1 81 ? 15.961 -1.091 -24.571 1.00 92.00 81 ALA A CA 1
ATOM 669 C C . ALA A 1 81 ? 15.604 -2.588 -24.648 1.00 92.00 81 ALA A C 1
ATOM 671 O O . ALA A 1 81 ? 14.610 -3.006 -24.056 1.00 92.00 81 ALA A O 1
ATOM 672 N N . ALA A 1 82 ? 16.429 -3.394 -25.326 1.00 92.88 82 ALA A N 1
ATOM 673 C CA . ALA A 1 82 ? 16.266 -4.845 -25.414 1.00 92.88 82 ALA A CA 1
ATOM 674 C C . ALA A 1 82 ? 16.349 -5.507 -24.032 1.00 92.88 82 ALA A C 1
ATOM 676 O O . ALA A 1 82 ? 15.457 -6.263 -23.660 1.00 92.88 82 ALA A O 1
ATOM 677 N N . VAL A 1 83 ? 17.363 -5.153 -23.235 1.00 94.31 83 VAL A N 1
ATOM 678 C CA . VAL A 1 83 ? 17.520 -5.672 -21.867 1.00 94.31 83 VAL A CA 1
ATOM 679 C C . VAL A 1 83 ? 16.343 -5.278 -20.979 1.00 94.31 83 VAL A C 1
ATOM 681 O O . VAL A 1 83 ? 15.808 -6.125 -20.270 1.00 94.31 83 VAL A O 1
ATOM 684 N N . ALA A 1 84 ? 15.900 -4.017 -21.026 1.00 94.19 84 ALA A N 1
ATOM 685 C CA . ALA A 1 84 ? 14.740 -3.576 -20.251 1.00 94.19 84 ALA A CA 1
ATOM 686 C C . ALA A 1 84 ? 13.459 -4.331 -20.649 1.00 94.19 84 ALA A C 1
ATOM 688 O O . ALA A 1 84 ? 12.658 -4.680 -19.784 1.00 94.19 84 ALA A O 1
ATOM 689 N N . PHE A 1 85 ? 13.274 -4.606 -21.942 1.00 95.19 85 PHE A N 1
ATOM 690 C CA . PHE A 1 85 ? 12.146 -5.388 -22.440 1.00 95.19 85 PHE A CA 1
ATOM 691 C C . PHE A 1 85 ? 12.199 -6.851 -21.984 1.00 95.19 85 PHE A C 1
ATOM 693 O O . PHE A 1 85 ? 11.197 -7.359 -21.482 1.00 95.19 85 PHE A O 1
ATOM 700 N N . ASP A 1 86 ? 13.349 -7.515 -22.095 1.00 94.38 86 ASP A N 1
ATOM 701 C CA . ASP A 1 86 ? 13.511 -8.900 -21.643 1.00 94.38 86 ASP A CA 1
ATOM 702 C C . ASP A 1 86 ? 13.310 -9.029 -20.134 1.00 94.38 86 ASP A C 1
ATOM 704 O O . ASP A 1 86 ? 12.575 -9.898 -19.673 1.00 94.38 86 ASP A O 1
ATOM 708 N N . PHE A 1 87 ? 13.880 -8.113 -19.353 1.00 94.56 87 PHE A N 1
ATOM 709 C CA . PHE A 1 87 ? 13.696 -8.104 -17.904 1.00 94.56 87 PHE A CA 1
ATOM 710 C C . PHE A 1 87 ? 12.246 -7.827 -17.508 1.00 94.56 87 PHE A C 1
ATOM 712 O O . PHE A 1 87 ? 11.758 -8.391 -16.528 1.00 94.56 87 PHE A O 1
ATOM 719 N N . ALA A 1 88 ? 11.528 -7.011 -18.284 1.00 94.38 88 ALA A N 1
ATOM 720 C CA . ALA A 1 88 ? 10.101 -6.795 -18.080 1.00 94.38 88 ALA A CA 1
ATOM 721 C C . ALA A 1 88 ? 9.283 -8.055 -18.401 1.00 94.38 88 ALA A C 1
ATOM 723 O O . ALA A 1 88 ? 8.295 -8.318 -17.717 1.00 94.38 88 ALA A O 1
ATOM 724 N N . ARG A 1 89 ? 9.697 -8.861 -19.391 1.00 94.62 89 ARG A N 1
ATOM 725 C CA . ARG A 1 89 ? 9.087 -10.170 -19.682 1.00 94.62 89 ARG A CA 1
ATOM 726 C C . ARG A 1 89 ? 9.323 -11.173 -18.559 1.00 94.62 89 ARG A C 1
ATOM 728 O O . ARG A 1 89 ? 8.373 -11.805 -18.117 1.00 94.62 89 ARG A O 1
ATOM 735 N N . GLU A 1 90 ? 10.556 -11.280 -18.072 1.00 93.75 90 GLU A N 1
ATOM 736 C CA . GLU A 1 90 ? 10.874 -12.139 -16.926 1.00 93.75 90 GLU A CA 1
ATOM 737 C C . GLU A 1 90 ? 10.068 -11.727 -15.681 1.00 93.75 90 GLU A C 1
ATOM 739 O O . GLU A 1 90 ? 9.577 -12.576 -14.940 1.00 93.75 90 GLU A O 1
ATOM 744 N N . PHE A 1 91 ? 9.887 -10.420 -15.457 1.00 91.69 91 PHE A N 1
ATOM 745 C CA . PHE A 1 91 ? 9.082 -9.927 -14.340 1.00 91.69 91 PHE A CA 1
ATOM 746 C C . PHE A 1 91 ? 7.580 -10.188 -14.546 1.00 91.69 91 PHE A C 1
ATOM 748 O O . PHE A 1 91 ? 6.882 -10.518 -13.592 1.00 91.69 91 PHE A O 1
ATOM 755 N N . GLU A 1 92 ? 7.072 -10.089 -15.780 1.00 93.00 92 GLU A N 1
ATOM 756 C CA . GLU A 1 92 ? 5.710 -10.521 -16.135 1.00 93.00 92 GLU A CA 1
ATOM 757 C C . GLU A 1 92 ? 5.495 -12.002 -15.787 1.00 93.00 92 GLU A C 1
ATOM 759 O O . GLU A 1 92 ? 4.489 -12.335 -15.162 1.00 93.00 92 GLU A O 1
ATOM 764 N N . ASP A 1 93 ? 6.452 -12.874 -16.116 1.00 92.50 93 ASP A N 1
ATOM 765 C CA . ASP A 1 93 ? 6.413 -14.292 -15.743 1.00 92.50 93 ASP A CA 1
ATOM 766 C C . ASP A 1 93 ? 6.395 -14.481 -14.219 1.00 92.50 93 ASP A C 1
ATOM 768 O O . ASP A 1 93 ? 5.573 -15.240 -13.707 1.00 92.50 93 ASP A O 1
ATOM 772 N N . HIS A 1 94 ? 7.227 -13.736 -13.486 1.00 91.50 94 HIS A N 1
ATOM 773 C CA . HIS A 1 94 ? 7.262 -13.764 -12.021 1.00 91.50 94 HIS A CA 1
ATOM 774 C C . HIS A 1 94 ? 5.924 -13.347 -11.382 1.00 91.50 94 HIS A C 1
ATOM 776 O O . HIS A 1 94 ? 5.453 -13.988 -10.442 1.00 91.50 94 HIS A O 1
ATOM 782 N N . VAL A 1 95 ? 5.281 -12.294 -11.899 1.00 90.00 95 VAL A N 1
ATOM 783 C CA . VAL A 1 95 ? 3.960 -11.837 -11.427 1.00 90.00 95 VAL A CA 1
ATOM 784 C C . VAL A 1 95 ? 2.882 -12.889 -11.693 1.00 90.00 95 VAL A C 1
ATOM 786 O O . VAL A 1 95 ? 2.038 -13.129 -10.830 1.00 90.00 95 VAL A O 1
ATOM 789 N N . LEU A 1 96 ? 2.914 -13.535 -12.861 1.00 91.56 96 LEU A N 1
ATOM 790 C CA . LEU A 1 96 ? 1.975 -14.605 -13.208 1.00 91.56 96 LEU A CA 1
ATOM 791 C C . LEU A 1 96 ? 2.171 -15.846 -12.335 1.00 91.56 96 LEU A C 1
ATOM 793 O O . LEU A 1 96 ? 1.192 -16.454 -11.911 1.00 91.56 96 LEU A O 1
ATOM 797 N N . GLU A 1 97 ? 3.420 -16.211 -12.046 1.00 93.69 97 GLU A N 1
ATOM 798 C CA . GLU A 1 97 ? 3.743 -17.319 -11.146 1.00 93.69 97 GLU A CA 1
ATOM 799 C C . GLU A 1 97 ? 3.249 -17.030 -9.722 1.00 93.69 97 GLU A C 1
ATOM 801 O O . GLU A 1 97 ? 2.626 -17.896 -9.102 1.00 93.69 97 GLU A O 1
ATOM 806 N N . LYS A 1 98 ? 3.438 -15.792 -9.236 1.00 92.69 98 LYS A N 1
ATOM 807 C CA . LYS A 1 98 ? 2.896 -15.346 -7.947 1.00 92.69 98 LYS A CA 1
ATOM 808 C C . LYS A 1 98 ? 1.371 -15.448 -7.916 1.00 92.69 98 LYS A C 1
ATOM 810 O O . LYS A 1 98 ? 0.833 -16.019 -6.973 1.00 92.69 98 LYS A O 1
ATOM 815 N N . ASP A 1 99 ? 0.673 -14.913 -8.921 1.00 90.75 99 ASP A N 1
ATOM 816 C CA . ASP A 1 99 ? -0.797 -14.957 -8.981 1.00 90.75 99 ASP A CA 1
ATOM 817 C C . ASP A 1 99 ? -1.318 -16.400 -9.023 1.00 90.75 99 ASP A C 1
ATOM 819 O O . ASP A 1 99 ? -2.218 -16.752 -8.262 1.00 90.75 99 ASP A O 1
ATOM 823 N N . ALA A 1 100 ? -0.705 -17.267 -9.834 1.00 91.88 100 ALA A N 1
ATOM 824 C CA . ALA A 1 100 ? -1.069 -18.679 -9.901 1.00 91.88 100 ALA A CA 1
ATOM 825 C C . ALA A 1 100 ? -0.869 -19.389 -8.551 1.00 91.88 100 ALA A C 1
ATOM 827 O O . ALA A 1 100 ? -1.754 -20.119 -8.100 1.00 91.88 100 ALA A O 1
ATOM 828 N N . ALA A 1 101 ? 0.257 -19.141 -7.873 1.00 92.94 101 ALA A N 1
ATOM 829 C CA . ALA A 1 101 ? 0.516 -19.679 -6.542 1.00 92.94 101 ALA A CA 1
ATOM 830 C C . ALA A 1 101 ? -0.462 -19.126 -5.491 1.00 92.94 101 ALA A C 1
ATOM 832 O O . ALA A 1 101 ? -0.925 -19.878 -4.636 1.00 92.94 101 ALA A O 1
ATOM 833 N N . ALA A 1 102 ? -0.816 -17.840 -5.565 1.00 90.44 102 ALA A N 1
ATOM 834 C CA . ALA A 1 102 ? -1.791 -17.216 -4.675 1.00 90.44 102 ALA A CA 1
ATOM 835 C C . ALA A 1 102 ? -3.199 -17.798 -4.872 1.00 90.44 102 ALA A C 1
ATOM 837 O O . ALA A 1 102 ? -3.894 -18.058 -3.893 1.00 90.44 102 ALA A O 1
ATOM 838 N N . ARG A 1 103 ? -3.622 -18.057 -6.116 1.00 89.19 103 ARG A N 1
ATOM 839 C CA . ARG A 1 103 ? -4.907 -18.717 -6.413 1.00 89.19 103 ARG A CA 1
ATOM 840 C C . ARG A 1 103 ? -4.933 -20.157 -5.921 1.00 89.19 103 ARG A C 1
ATOM 842 O O . ARG A 1 103 ? -5.883 -20.538 -5.247 1.00 89.19 103 ARG A O 1
ATOM 849 N N . ALA A 1 104 ? -3.871 -20.920 -6.178 1.00 91.31 104 ALA A N 1
ATOM 850 C CA . ALA A 1 104 ? -3.746 -22.285 -5.674 1.00 91.31 104 ALA A CA 1
ATOM 851 C C . ALA A 1 104 ? -3.774 -22.332 -4.136 1.00 91.31 104 ALA A C 1
ATOM 853 O O . ALA A 1 104 ? -4.384 -23.228 -3.554 1.00 91.31 104 ALA A O 1
ATOM 854 N N . LEU A 1 105 ? -3.151 -21.353 -3.471 1.00 90.62 105 LEU A N 1
ATOM 855 C CA . LEU A 1 105 ? -3.227 -21.200 -2.022 1.00 90.62 105 LEU A CA 1
ATOM 856 C C . LEU A 1 105 ? -4.653 -20.853 -1.569 1.00 90.62 105 LEU A C 1
ATOM 858 O O . LEU A 1 105 ? -5.161 -21.478 -0.642 1.00 90.62 105 LEU A O 1
ATOM 862 N N . ASP A 1 106 ? -5.319 -19.895 -2.219 1.00 87.62 106 ASP A N 1
ATOM 863 C CA . ASP A 1 106 ? -6.684 -19.500 -1.853 1.00 87.62 106 ASP A CA 1
ATOM 864 C C . ASP A 1 106 ? -7.691 -20.651 -1.970 1.00 87.62 106 ASP A C 1
ATOM 866 O O . ASP A 1 106 ? -8.583 -20.772 -1.132 1.00 87.62 106 ASP A O 1
ATOM 870 N N . GLU A 1 107 ? -7.529 -21.518 -2.973 1.00 87.88 107 GLU A N 1
ATOM 871 C CA . GLU A 1 107 ? -8.350 -22.720 -3.162 1.00 87.88 107 GLU A CA 1
ATOM 872 C C . GLU A 1 107 ? -8.168 -23.752 -2.039 1.00 87.88 107 GLU A C 1
ATOM 874 O O . GLU A 1 107 ? -9.111 -24.468 -1.699 1.00 87.88 107 GLU A O 1
ATOM 879 N N . GLN A 1 108 ? -6.974 -23.830 -1.446 1.00 89.06 108 GLN A N 1
ATOM 880 C CA . GLN A 1 108 ? -6.665 -24.757 -0.351 1.00 89.06 108 GLN A CA 1
ATOM 881 C C . GLN A 1 108 ? -7.093 -24.218 1.017 1.00 89.06 108 GLN A C 1
ATOM 883 O O . GLN A 1 108 ? -7.386 -24.993 1.931 1.00 89.06 108 GLN A O 1
ATOM 888 N N . LEU A 1 109 ? -7.105 -22.895 1.185 1.00 87.50 109 LEU A N 1
ATOM 889 C CA . LEU A 1 109 ? -7.414 -22.262 2.460 1.00 87.50 109 LEU A CA 1
ATOM 890 C C . LEU A 1 109 ? -8.920 -22.236 2.713 1.00 87.50 109 LEU A C 1
ATOM 892 O O . LEU A 1 109 ? -9.702 -21.686 1.938 1.00 87.50 109 LEU A O 1
ATOM 896 N N . GLN A 1 110 ? -9.328 -22.735 3.880 1.00 87.25 110 GLN A N 1
ATOM 897 C CA . GLN A 1 110 ? -10.704 -22.583 4.335 1.00 87.25 110 GLN A CA 1
ATOM 898 C C . GLN A 1 110 ? -11.059 -21.093 4.433 1.00 87.25 110 GLN A C 1
ATOM 900 O O . GLN A 1 110 ? -10.387 -20.310 5.110 1.00 87.25 110 GLN A O 1
ATOM 905 N N . LYS A 1 111 ? -12.138 -20.696 3.754 1.00 84.06 111 LYS A N 1
ATOM 906 C CA . LYS A 1 111 ? -12.630 -19.320 3.784 1.00 84.06 111 LYS A CA 1
ATOM 907 C C . LYS A 1 111 ? -13.410 -19.084 5.077 1.00 84.06 111 LYS A C 1
ATOM 909 O O . LYS A 1 111 ? -14.371 -19.817 5.331 1.00 84.06 111 LYS A O 1
ATOM 914 N N . PRO A 1 112 ? -13.029 -18.093 5.905 1.00 83.62 112 PRO A N 1
ATOM 915 C CA . PRO A 1 112 ? -13.846 -17.722 7.043 1.00 83.62 112 PRO A CA 1
ATOM 916 C C . PRO A 1 112 ? -15.183 -17.199 6.531 1.00 83.62 112 PRO A C 1
ATOM 918 O O . PRO A 1 112 ? -15.255 -16.538 5.493 1.00 83.62 112 PRO A O 1
ATOM 921 N N . LYS A 1 113 ? -16.255 -17.491 7.256 1.00 84.88 113 LYS A N 1
ATOM 922 C CA . LYS A 1 113 ? -17.560 -16.928 6.930 1.00 84.88 113 LYS A CA 1
ATOM 923 C C . LYS A 1 113 ? -17.505 -15.409 7.033 1.00 84.88 113 LYS A C 1
ATOM 925 O O . LYS A 1 113 ? -16.878 -14.895 7.948 1.00 84.88 113 LYS A O 1
ATOM 930 N N . SER A 1 114 ? -18.150 -14.686 6.118 1.00 81.62 114 SER A N 1
ATOM 931 C CA . SER A 1 114 ? -18.247 -13.232 6.258 1.00 81.62 114 SER A CA 1
ATOM 932 C C . SER A 1 114 ? -19.125 -12.874 7.459 1.00 81.62 114 SER A C 1
ATOM 934 O O . SER A 1 114 ? -20.098 -13.567 7.760 1.00 81.62 114 SER A O 1
ATOM 936 N N . TRP A 1 115 ? -18.800 -11.763 8.123 1.00 84.00 115 TRP A N 1
ATOM 937 C CA . TRP A 1 115 ? -19.563 -11.246 9.263 1.00 84.00 115 TRP A CA 1
ATOM 938 C C . TRP A 1 115 ? -21.055 -11.109 8.947 1.00 84.00 115 TRP A C 1
ATOM 940 O O . TRP A 1 115 ? -21.897 -11.579 9.702 1.00 84.00 115 TRP A O 1
ATOM 950 N N . ARG A 1 116 ? -21.373 -10.549 7.775 1.00 85.38 116 ARG A N 1
ATOM 951 C CA . ARG A 1 116 ? -22.748 -10.384 7.301 1.00 85.38 116 ARG A CA 1
ATOM 952 C C . ARG A 1 116 ? -23.476 -11.720 7.141 1.00 85.38 116 ARG A C 1
ATOM 954 O O . ARG A 1 116 ? -24.537 -11.880 7.727 1.00 85.38 116 ARG A O 1
ATOM 961 N N . ARG A 1 117 ? -22.900 -12.687 6.411 1.00 86.81 117 ARG A N 1
ATOM 962 C CA . ARG A 1 117 ? -23.532 -14.009 6.222 1.00 86.81 117 ARG A CA 1
ATOM 963 C C . ARG A 1 117 ? -23.702 -14.752 7.543 1.00 86.81 117 ARG A C 1
ATOM 965 O O . ARG A 1 117 ? -24.647 -15.509 7.713 1.00 86.81 117 ARG A O 1
ATOM 972 N N . TRP A 1 118 ? -22.770 -14.570 8.477 1.00 89.88 118 TRP A N 1
ATOM 973 C CA . TRP A 1 118 ? -22.895 -15.142 9.812 1.00 89.88 118 TRP A CA 1
ATOM 974 C C . TRP A 1 118 ? -24.026 -14.486 10.617 1.00 89.88 118 TRP A C 1
ATOM 976 O O . TRP A 1 118 ? -24.810 -15.200 11.233 1.00 89.88 118 TRP A O 1
ATOM 986 N N . LEU A 1 119 ? -24.162 -13.155 10.563 1.00 90.19 119 LEU A N 1
ATOM 987 C CA . LEU A 1 119 ? -25.275 -12.437 11.190 1.00 90.19 119 LEU A CA 1
ATOM 988 C C . LEU A 1 119 ? -26.632 -12.786 10.562 1.00 90.19 119 LEU A C 1
ATOM 990 O O . LEU A 1 119 ? -27.615 -12.879 11.288 1.00 90.19 119 LEU A O 1
ATOM 994 N N . GLU A 1 120 ? -26.696 -12.993 9.244 1.00 90.50 120 GLU A N 1
ATOM 995 C CA . GLU A 1 120 ? -27.915 -13.425 8.543 1.00 90.50 120 GLU A CA 1
ATOM 996 C C . GLU A 1 120 ? -28.389 -14.784 9.085 1.00 90.50 120 GLU A C 1
ATOM 998 O O . GLU A 1 120 ? -29.542 -14.918 9.486 1.00 90.50 120 GLU A O 1
ATOM 1003 N N . GLU A 1 121 ? -27.484 -15.755 9.228 1.00 91.88 121 GLU A N 1
ATOM 1004 C CA . GLU A 1 121 ? -27.812 -17.050 9.842 1.00 91.88 121 GLU A CA 1
ATOM 1005 C C . GLU A 1 121 ? -28.125 -16.955 11.335 1.00 91.88 121 GLU A C 1
ATOM 1007 O O . GLU A 1 121 ? -28.959 -17.706 11.844 1.00 91.88 121 GLU A O 1
ATOM 1012 N N . LEU A 1 122 ? -27.453 -16.059 12.060 1.00 91.38 122 LEU A N 1
ATOM 1013 C CA . LEU A 1 122 ? -27.772 -15.821 13.462 1.00 91.38 122 LEU A CA 1
ATOM 1014 C C . LEU A 1 122 ? -29.194 -15.265 13.599 1.00 91.38 122 LEU A C 1
ATOM 1016 O O . LEU A 1 122 ? -29.930 -15.726 14.463 1.00 91.38 122 LEU A O 1
ATOM 1020 N N . ASN A 1 123 ? -29.602 -14.353 12.715 1.00 92.62 123 ASN A N 1
ATOM 1021 C CA . ASN A 1 123 ? -30.956 -13.803 12.676 1.00 92.62 123 ASN A CA 1
ATOM 1022 C C . ASN A 1 123 ? -32.013 -14.860 12.315 1.00 92.62 123 ASN A C 1
ATOM 1024 O O . ASN A 1 123 ? -33.130 -14.815 12.819 1.00 92.62 123 ASN A O 1
ATOM 1028 N N . GLU A 1 124 ? -31.673 -15.835 11.469 1.00 92.94 124 GLU A N 1
ATOM 1029 C CA . GLU A 1 124 ? -32.552 -16.977 11.181 1.00 92.94 124 GLU A CA 1
ATOM 1030 C C . GLU A 1 124 ? -32.732 -17.899 12.398 1.00 92.94 124 GLU A C 1
ATOM 1032 O O . GLU A 1 124 ? -33.820 -18.436 12.616 1.00 92.94 124 GLU A O 1
ATOM 1037 N N . ARG A 1 125 ? -31.675 -18.092 13.198 1.00 91.12 125 ARG A N 1
ATOM 1038 C CA . ARG A 1 125 ? -31.703 -18.931 14.410 1.00 91.12 125 ARG A CA 1
ATOM 1039 C C . ARG A 1 125 ? -32.347 -18.227 15.603 1.00 91.12 125 ARG A C 1
ATOM 1041 O O . ARG A 1 125 ? -33.011 -18.878 16.406 1.00 91.12 125 ARG A O 1
ATOM 1048 N N . GLU A 1 126 ? -32.133 -16.922 15.722 1.00 89.69 126 GLU A N 1
ATOM 1049 C CA . GLU A 1 126 ? -32.578 -16.075 16.829 1.00 89.69 126 GLU A CA 1
ATOM 1050 C C . GLU A 1 126 ? -33.408 -14.891 16.282 1.00 89.69 126 GLU A C 1
ATOM 1052 O O . GLU A 1 126 ? -32.978 -13.737 16.351 1.00 89.69 126 GLU A O 1
ATOM 1057 N N . PRO A 1 127 ? -34.597 -15.158 15.699 1.00 87.69 127 PRO A N 1
ATOM 1058 C CA . PRO A 1 127 ? -35.392 -14.126 15.044 1.00 87.69 127 PRO A CA 1
ATOM 1059 C C . PRO A 1 127 ? -35.933 -13.104 16.048 1.00 87.69 127 PRO A C 1
ATOM 1061 O O . PRO A 1 127 ? -36.453 -13.462 17.107 1.00 87.69 127 PRO A O 1
ATOM 1064 N N . GLY A 1 128 ? -35.865 -11.824 15.674 1.00 83.94 128 GLY A N 1
ATOM 1065 C CA . GLY A 1 128 ? -36.367 -10.709 16.479 1.00 83.94 128 GLY A CA 1
ATOM 1066 C C . GLY A 1 128 ? -35.391 -10.189 17.537 1.00 83.94 128 GLY A C 1
ATOM 1067 O O . GLY A 1 128 ? -35.813 -9.430 18.411 1.00 83.94 128 GLY A O 1
ATOM 1068 N N . ASP A 1 129 ? -34.107 -10.569 17.483 1.00 90.19 129 ASP A N 1
ATOM 1069 C CA . ASP A 1 129 ? -33.063 -9.912 18.275 1.00 90.19 129 ASP A CA 1
ATOM 1070 C C . ASP A 1 129 ? -32.770 -8.508 17.692 1.00 90.19 129 ASP A C 1
ATOM 1072 O O . ASP A 1 129 ? -32.172 -8.396 16.613 1.00 90.19 129 ASP A O 1
ATOM 1076 N N . PRO A 1 130 ? -33.138 -7.414 18.394 1.00 89.25 130 PRO A N 1
ATOM 1077 C CA . PRO A 1 130 ? -32.964 -6.055 17.881 1.00 89.25 130 PRO A CA 1
ATOM 1078 C C . PRO A 1 130 ? -31.489 -5.681 17.679 1.00 89.25 130 PRO A C 1
ATOM 1080 O O . PRO A 1 130 ? -31.180 -4.786 16.889 1.00 89.25 130 PRO A O 1
ATOM 1083 N N . VAL A 1 131 ? -30.562 -6.353 18.370 1.00 89.94 131 VAL A N 1
ATOM 1084 C CA . VAL A 1 131 ? -29.121 -6.114 18.236 1.00 89.94 131 VAL A CA 1
ATOM 1085 C C . VAL A 1 131 ? -28.596 -6.721 16.942 1.00 89.94 131 VAL A C 1
ATOM 1087 O O . VAL A 1 131 ? -27.833 -6.068 16.231 1.00 89.94 131 VAL A O 1
ATOM 1090 N N . VAL A 1 132 ? -29.037 -7.932 16.597 1.00 89.50 132 VAL A N 1
ATOM 1091 C CA . VAL A 1 132 ? -28.664 -8.593 15.337 1.00 89.50 132 VAL A CA 1
ATOM 1092 C C . VAL A 1 132 ? -29.208 -7.810 14.141 1.00 89.50 132 VAL A C 1
ATOM 1094 O O . VAL A 1 132 ? -28.463 -7.544 13.197 1.00 89.50 132 VAL A O 1
ATOM 1097 N N . GLU A 1 133 ? -30.462 -7.354 14.199 1.00 89.19 133 GLU A N 1
ATOM 1098 C CA . GLU A 1 133 ? -31.056 -6.510 13.152 1.00 89.19 133 GLU A CA 1
ATOM 1099 C C . GLU A 1 133 ? -30.311 -5.178 12.975 1.00 89.19 133 GLU A C 1
ATOM 1101 O O . GLU A 1 133 ? -30.085 -4.728 11.846 1.00 89.19 133 GLU A O 1
ATOM 1106 N N . SER A 1 134 ? -29.906 -4.550 14.085 1.00 87.56 134 SER A N 1
ATOM 1107 C CA . SER A 1 134 ? -29.115 -3.316 14.072 1.00 87.56 134 SER A CA 1
ATOM 1108 C C . SER A 1 134 ? -27.751 -3.534 13.408 1.00 87.56 134 SER A C 1
ATOM 1110 O O . SER A 1 134 ? -27.390 -2.809 12.480 1.00 87.56 134 SER A O 1
ATOM 1112 N N . LEU A 1 135 ? -27.040 -4.602 13.787 1.00 86.81 135 LEU A N 1
ATOM 1113 C CA . LEU A 1 135 ? -25.752 -4.969 13.193 1.00 86.81 135 LEU A CA 1
ATOM 1114 C C . LEU A 1 135 ? -25.873 -5.322 11.702 1.00 86.81 135 LEU A C 1
ATOM 1116 O O . LEU A 1 135 ? -25.005 -4.952 10.913 1.00 86.81 135 LEU A O 1
ATOM 1120 N N . LEU A 1 136 ? -26.949 -5.994 11.281 1.00 87.25 136 LEU A N 1
ATOM 1121 C CA . LEU A 1 136 ? -27.219 -6.267 9.865 1.00 87.25 136 LEU A CA 1
ATOM 1122 C C . LEU A 1 136 ? -27.470 -4.983 9.069 1.00 87.25 136 LEU A C 1
ATOM 1124 O O . LEU A 1 136 ? -26.988 -4.854 7.940 1.00 87.25 136 LEU A O 1
ATOM 1128 N N . ARG A 1 137 ? -28.175 -4.009 9.655 1.00 85.38 137 ARG A N 1
ATOM 1129 C CA . ARG A 1 137 ? -28.378 -2.691 9.042 1.00 85.38 137 ARG A CA 1
ATOM 1130 C C . ARG A 1 137 ? -27.056 -1.943 8.887 1.00 85.38 137 ARG A C 1
ATOM 1132 O O . ARG A 1 137 ? -26.789 -1.448 7.795 1.00 85.38 137 ARG A O 1
ATOM 1139 N N . GLU A 1 138 ? -26.216 -1.927 9.920 1.00 81.62 138 GLU A N 1
ATOM 1140 C CA . GLU A 1 138 ? -24.852 -1.376 9.860 1.00 81.62 138 GLU A CA 1
ATOM 1141 C C . GLU A 1 138 ? -24.030 -2.068 8.750 1.00 81.62 138 GLU A C 1
ATOM 1143 O O . GLU A 1 138 ? -23.390 -1.406 7.934 1.00 81.62 138 GLU A O 1
ATOM 1148 N N . CYS A 1 139 ? -24.124 -3.397 8.627 1.00 76.25 139 CYS A N 1
ATOM 1149 C CA . CYS A 1 139 ? -23.448 -4.150 7.565 1.00 76.25 139 CYS A CA 1
ATOM 1150 C C . CYS A 1 139 ? -23.981 -3.843 6.162 1.00 76.25 139 CYS A C 1
ATOM 1152 O O . CYS A 1 139 ? -23.219 -3.894 5.205 1.00 76.25 139 CYS A O 1
ATOM 1154 N N . SER A 1 140 ? -25.273 -3.541 6.006 1.00 72.75 140 SER A N 1
ATOM 1155 C CA . SER A 1 140 ? -25.865 -3.222 4.698 1.00 72.75 140 SER A CA 1
ATOM 1156 C C . SER A 1 140 ? -25.347 -1.910 4.101 1.00 72.75 140 SER A C 1
ATOM 1158 O O . SER A 1 140 ? -25.422 -1.714 2.890 1.00 72.75 140 SER A O 1
ATOM 1160 N N . GLN A 1 141 ? -24.792 -1.038 4.944 1.00 68.19 141 GLN A N 1
ATOM 1161 C CA . GLN A 1 141 ? -24.183 0.229 4.547 1.00 68.19 141 GLN A CA 1
ATOM 1162 C C . GLN A 1 141 ? -22.720 0.062 4.100 1.00 68.19 141 GLN A C 1
ATOM 1164 O O . GLN A 1 141 ? -22.130 1.013 3.596 1.00 68.19 141 GLN A O 1
ATOM 1169 N N . CYS A 1 142 ? -22.144 -1.140 4.240 1.00 58.03 142 CYS A N 1
ATOM 1170 C CA . CYS A 1 142 ? -20.742 -1.435 3.954 1.00 58.03 142 CYS A CA 1
ATOM 1171 C C . CYS A 1 142 ? -20.591 -2.626 2.988 1.00 58.03 142 CYS A C 1
ATOM 1173 O O . CYS A 1 142 ? -21.224 -3.669 3.154 1.00 58.03 142 CYS A O 1
ATOM 1175 N N . ASP A 1 143 ? -19.674 -2.534 2.021 1.00 55.00 143 ASP A N 1
ATOM 1176 C CA . ASP A 1 143 ? -19.329 -3.661 1.139 1.00 55.00 143 ASP A CA 1
ATOM 1177 C C . ASP A 1 143 ? -18.311 -4.605 1.817 1.00 55.00 143 ASP A C 1
ATOM 1179 O O . ASP A 1 143 ? -17.116 -4.614 1.523 1.00 55.00 143 ASP A O 1
ATOM 1183 N N . ILE A 1 144 ? -18.780 -5.367 2.812 1.00 55.12 144 ILE A N 1
ATOM 1184 C CA . ILE A 1 144 ? -17.954 -6.279 3.634 1.00 55.12 144 ILE A CA 1
ATOM 1185 C C . ILE A 1 144 ? -17.639 -7.596 2.884 1.00 55.12 144 ILE A C 1
ATOM 1187 O O . ILE A 1 144 ? -16.802 -8.387 3.324 1.00 55.12 144 ILE A O 1
ATOM 1191 N N . GLU A 1 145 ? -18.270 -7.856 1.733 1.00 54.12 145 GLU A N 1
ATOM 1192 C CA . GLU A 1 145 ? -18.117 -9.123 1.001 1.00 54.12 145 GLU A CA 1
ATOM 1193 C C . GLU A 1 145 ? -16.850 -9.190 0.135 1.00 54.12 145 GLU A C 1
ATOM 1195 O O . GLU A 1 145 ? -16.301 -10.278 -0.080 1.00 54.12 145 GLU A O 1
ATOM 1200 N N . ALA A 1 146 ? -16.346 -8.040 -0.325 1.00 50.03 146 ALA A N 1
ATOM 1201 C CA . ALA A 1 146 ? -15.216 -7.967 -1.252 1.00 50.03 146 ALA A CA 1
ATOM 1202 C C . ALA A 1 146 ? -13.915 -8.584 -0.695 1.00 50.03 146 ALA A C 1
ATOM 1204 O O . ALA A 1 146 ? -13.134 -9.158 -1.454 1.00 50.03 146 ALA A O 1
ATOM 1205 N N . ALA A 1 147 ? -13.699 -8.534 0.625 1.00 50.03 147 ALA A N 1
ATOM 1206 C CA . ALA A 1 147 ? -12.458 -8.990 1.263 1.00 50.03 147 ALA A CA 1
ATOM 1207 C C . ALA A 1 147 ? -12.321 -10.522 1.388 1.00 50.03 147 ALA A C 1
ATOM 1209 O O . ALA A 1 147 ? -11.217 -11.019 1.597 1.00 50.03 147 ALA A O 1
ATOM 1210 N N . VAL A 1 148 ? -13.419 -11.283 1.295 1.00 54.81 148 VAL A N 1
ATOM 1211 C CA . VAL A 1 148 ? -13.394 -12.751 1.480 1.00 54.81 148 VAL A CA 1
ATOM 1212 C C . VAL A 1 148 ? -13.547 -13.499 0.152 1.00 54.81 148 VAL A C 1
ATOM 1214 O O . VAL A 1 148 ? -12.909 -14.532 -0.040 1.00 54.81 148 VAL A O 1
ATOM 1217 N N . ASP A 1 149 ? -14.337 -12.966 -0.785 1.00 59.44 149 ASP A N 1
ATOM 1218 C CA . ASP A 1 149 ? -14.680 -13.650 -2.044 1.00 59.44 149 ASP A CA 1
ATOM 1219 C C . ASP A 1 149 ? -14.222 -12.908 -3.320 1.00 59.44 149 ASP A C 1
ATOM 1221 O O . ASP A 1 149 ? -14.461 -13.401 -4.424 1.00 59.44 149 ASP A O 1
ATOM 1225 N N . GLY A 1 150 ? -13.584 -11.735 -3.214 1.00 59.94 150 GLY A N 1
ATOM 1226 C CA . GLY A 1 150 ? -13.234 -10.895 -4.370 1.00 59.94 150 GLY A CA 1
ATOM 1227 C C . GLY A 1 150 ? -12.072 -11.412 -5.228 1.00 59.94 150 GLY A C 1
ATOM 1228 O O . GLY A 1 150 ? -12.122 -11.302 -6.452 1.00 59.94 150 GLY A O 1
ATOM 1229 N N . PHE A 1 151 ? -11.057 -12.029 -4.616 1.00 73.44 151 PHE A N 1
ATOM 1230 C CA . PHE A 1 151 ? -9.808 -12.380 -5.306 1.00 73.44 151 PHE A CA 1
ATOM 1231 C C . PHE A 1 151 ? -10.000 -13.403 -6.441 1.00 73.44 151 PHE A C 1
ATOM 1233 O O . PHE A 1 151 ? -9.616 -13.135 -7.577 1.00 73.44 151 PHE A O 1
ATOM 1240 N N . LEU A 1 152 ? -10.674 -14.534 -6.189 1.00 71.88 152 LEU A N 1
ATOM 1241 C CA . LEU A 1 152 ? -10.935 -15.537 -7.239 1.00 71.88 152 LEU A CA 1
ATOM 1242 C C . LEU A 1 152 ? -11.905 -15.052 -8.322 1.00 71.88 152 LEU A C 1
ATOM 1244 O O . LEU A 1 152 ? -11.897 -15.592 -9.426 1.00 71.88 152 LEU A O 1
ATOM 1248 N N . LYS A 1 153 ? -12.735 -14.043 -8.030 1.00 72.69 153 LYS A N 1
ATOM 1249 C CA . LYS A 1 153 ? -13.632 -13.432 -9.024 1.00 72.69 153 LYS A CA 1
ATOM 1250 C C . LYS A 1 153 ? -12.885 -12.490 -9.969 1.00 72.69 153 LYS A C 1
ATOM 1252 O O . LYS A 1 153 ? -13.350 -12.264 -11.084 1.00 72.69 153 LYS A O 1
ATOM 1257 N N . SER A 1 154 ? -11.742 -11.953 -9.542 1.00 74.88 154 SER A N 1
ATOM 1258 C CA . SER A 1 154 ? -10.876 -11.137 -10.390 1.00 74.88 154 SER A CA 1
ATOM 1259 C C . SER A 1 154 ? -10.163 -12.017 -11.425 1.00 74.88 154 SER A C 1
ATOM 1261 O O . SER A 1 154 ? -9.598 -13.054 -11.049 1.00 74.88 154 SER A O 1
ATOM 1263 N N . PRO A 1 155 ? -10.149 -11.630 -12.716 1.00 80.00 155 PRO A N 1
ATOM 1264 C CA . PRO A 1 155 ? -9.447 -12.389 -13.744 1.00 80.00 155 PRO A CA 1
ATOM 1265 C C . PRO A 1 155 ? -7.931 -12.427 -13.465 1.00 80.00 155 PRO A C 1
ATOM 1267 O O . PRO A 1 155 ? -7.404 -11.474 -12.882 1.00 80.00 155 PRO A O 1
ATOM 1270 N N . PRO A 1 156 ? -7.223 -13.499 -13.868 1.00 83.00 156 PRO A N 1
ATOM 1271 C CA . PRO A 1 156 ? -5.765 -13.555 -13.793 1.00 83.00 156 PRO A CA 1
ATOM 1272 C C . PRO A 1 156 ? -5.100 -12.430 -14.606 1.00 83.00 156 PRO A C 1
ATOM 1274 O O . PRO A 1 156 ? -5.675 -11.984 -15.606 1.00 83.00 156 PRO A O 1
ATOM 1277 N N . PRO A 1 157 ? -3.886 -11.986 -14.232 1.00 84.62 157 PRO A N 1
ATOM 1278 C CA . PRO A 1 157 ? -3.122 -11.030 -15.024 1.00 84.62 157 PRO A CA 1
ATOM 1279 C C . PRO A 1 157 ? -2.852 -11.552 -16.443 1.00 84.62 157 PRO A C 1
ATOM 1281 O O . PRO A 1 157 ? -2.639 -12.745 -16.660 1.00 84.62 157 PRO A O 1
ATOM 1284 N N . GLU A 1 158 ? -2.821 -10.651 -17.424 1.00 86.19 158 GLU A N 1
ATOM 1285 C CA . GLU A 1 158 ? -2.542 -11.013 -18.816 1.00 86.19 158 GLU A CA 1
ATOM 1286 C C . GLU A 1 158 ? -1.036 -11.037 -19.132 1.00 86.19 158 GLU A C 1
ATOM 1288 O O . GLU A 1 158 ? -0.243 -10.233 -18.616 1.00 86.19 158 GLU A O 1
ATOM 1293 N N . ARG A 1 159 ? -0.661 -11.924 -20.064 1.00 89.19 159 ARG A N 1
ATOM 1294 C CA . ARG A 1 159 ? 0.627 -11.904 -20.773 1.00 89.19 159 ARG A CA 1
ATOM 1295 C C . ARG A 1 159 ? 0.582 -10.841 -21.872 1.00 89.19 159 ARG A C 1
ATOM 1297 O O . ARG A 1 159 ? -0.149 -10.977 -22.854 1.00 89.19 159 ARG A O 1
ATOM 1304 N N . LEU A 1 160 ? 1.350 -9.768 -21.710 1.00 90.12 160 LEU A N 1
ATOM 1305 C CA . LEU A 1 160 ? 1.311 -8.600 -22.593 1.00 90.12 160 LEU A CA 1
ATOM 1306 C C . LEU A 1 160 ? 2.565 -8.470 -23.447 1.00 90.12 160 LEU A C 1
ATOM 1308 O O . LEU A 1 160 ? 2.470 -8.066 -24.610 1.00 90.12 160 LEU A O 1
ATOM 1312 N N . LEU A 1 161 ? 3.723 -8.792 -22.867 1.00 92.00 161 LEU A N 1
ATOM 1313 C CA . LEU A 1 161 ? 5.029 -8.563 -23.479 1.00 92.00 161 LEU A CA 1
ATOM 1314 C C . LEU A 1 161 ? 5.506 -9.744 -24.324 1.00 92.00 161 LEU A C 1
ATOM 1316 O O . LEU A 1 161 ? 6.217 -9.543 -25.304 1.00 92.00 161 LEU A O 1
ATOM 1320 N N . SER A 1 162 ? 5.095 -10.967 -23.986 1.00 86.81 162 SER A N 1
ATOM 1321 C CA . SER A 1 162 ? 5.505 -12.186 -24.707 1.00 86.81 162 SER A CA 1
ATOM 1322 C C . SER A 1 162 ? 5.112 -12.221 -26.193 1.00 86.81 162 SER A C 1
ATOM 1324 O O . SER A 1 162 ? 5.801 -12.860 -26.985 1.00 86.81 162 SER A O 1
ATOM 1326 N N . GLU A 1 163 ? 4.053 -11.510 -26.587 1.00 86.69 163 GLU A N 1
ATOM 1327 C CA . GLU A 1 163 ? 3.598 -11.391 -27.982 1.00 86.69 163 GLU A CA 1
ATOM 1328 C C . GLU A 1 163 ? 4.304 -10.276 -28.772 1.00 86.69 163 GLU A C 1
ATOM 1330 O O . GLU A 1 163 ? 4.057 -10.118 -29.971 1.00 86.69 163 GLU A O 1
ATOM 1335 N N . LEU A 1 164 ? 5.129 -9.456 -28.111 1.00 93.62 164 LEU A N 1
ATOM 1336 C CA . LEU A 1 164 ? 5.778 -8.318 -28.749 1.00 93.62 164 LEU A CA 1
ATOM 1337 C C . LEU A 1 164 ? 7.111 -8.723 -29.373 1.00 93.62 164 LEU A C 1
ATOM 1339 O O . LEU A 1 164 ? 7.943 -9.389 -28.760 1.00 93.62 164 LEU A O 1
ATOM 1343 N N . VAL A 1 165 ? 7.327 -8.250 -30.596 1.00 93.12 165 VAL A N 1
ATOM 1344 C CA . VAL A 1 165 ? 8.589 -8.383 -31.319 1.00 93.12 165 VAL A CA 1
ATOM 1345 C C . VAL A 1 165 ? 9.290 -7.035 -31.335 1.00 93.12 165 VAL A C 1
ATOM 1347 O O . VAL A 1 165 ? 8.705 -6.012 -31.696 1.00 93.12 165 VAL A O 1
ATOM 1350 N N . MET A 1 166 ? 10.559 -7.048 -30.947 1.00 92.94 166 MET A N 1
ATOM 1351 C CA . MET A 1 166 ? 11.430 -5.885 -30.991 1.00 92.94 166 MET A CA 1
ATOM 1352 C C . MET A 1 166 ? 12.015 -5.711 -32.397 1.00 92.94 166 MET A C 1
ATOM 1354 O O . MET A 1 166 ? 12.570 -6.649 -32.969 1.00 92.94 166 MET A O 1
ATOM 1358 N N . GLN A 1 167 ? 11.938 -4.497 -32.938 1.00 92.50 167 GLN A N 1
ATOM 1359 C CA . GLN A 1 167 ? 12.546 -4.128 -34.211 1.00 92.50 167 GLN A CA 1
ATOM 1360 C C . GLN A 1 167 ? 13.272 -2.788 -34.081 1.00 92.50 167 GLN A C 1
ATOM 1362 O O . GLN A 1 167 ? 12.669 -1.779 -33.719 1.00 92.50 167 GLN A O 1
ATOM 1367 N N . GLN A 1 168 ? 14.562 -2.760 -34.412 1.00 88.88 168 GLN A N 1
ATOM 1368 C CA . GLN A 1 168 ? 15.317 -1.511 -34.464 1.00 88.88 168 GLN A CA 1
ATOM 1369 C C . GLN A 1 168 ? 14.892 -0.678 -35.687 1.00 88.88 168 GLN A C 1
ATOM 1371 O O . GLN A 1 168 ? 14.857 -1.177 -36.812 1.00 88.88 168 GLN A O 1
ATOM 1376 N N . GLU A 1 169 ? 14.581 0.598 -35.465 1.00 88.69 169 GLU A N 1
ATOM 1377 C CA . GLU A 1 169 ? 14.189 1.583 -36.477 1.00 88.69 169 GLU A CA 1
ATOM 1378 C C . GLU A 1 169 ? 15.086 2.826 -36.331 1.00 88.69 169 GLU A C 1
ATOM 1380 O O . GLU A 1 169 ? 14.744 3.802 -35.660 1.00 88.69 169 GLU A O 1
ATOM 1385 N N . GLY A 1 170 ? 16.275 2.778 -36.941 1.00 84.31 170 GLY A N 1
ATOM 1386 C CA . GLY A 1 170 ? 17.292 3.822 -36.785 1.00 84.31 170 GLY A CA 1
ATOM 1387 C C . GLY A 1 170 ? 17.831 3.876 -35.352 1.00 84.31 170 GLY A C 1
ATOM 1388 O O . GLY A 1 170 ? 18.389 2.893 -34.859 1.00 84.31 170 GLY A O 1
ATOM 1389 N N . GLU A 1 171 ? 17.662 5.025 -34.694 1.00 79.69 171 GLU A N 1
ATOM 1390 C CA . GLU A 1 171 ? 18.035 5.240 -33.286 1.00 79.69 171 GLU A CA 1
ATOM 1391 C C . GLU A 1 171 ? 16.938 4.823 -32.292 1.00 79.69 171 GLU A C 1
ATOM 1393 O O . GLU A 1 171 ? 17.190 4.754 -31.091 1.00 79.69 171 GLU A O 1
ATOM 1398 N N . ALA A 1 172 ? 15.727 4.532 -32.777 1.00 88.69 172 ALA A N 1
ATOM 1399 C CA . ALA A 1 172 ? 14.604 4.091 -31.961 1.00 88.69 172 ALA A CA 1
ATOM 1400 C C . ALA A 1 172 ? 14.425 2.567 -32.023 1.00 88.69 172 ALA A C 1
ATOM 1402 O O . ALA A 1 172 ? 14.858 1.901 -32.966 1.00 88.69 172 ALA A O 1
ATOM 1403 N N . VAL A 1 173 ? 13.719 2.015 -31.039 1.00 93.50 173 VAL A N 1
ATOM 1404 C CA . VAL A 1 173 ? 13.304 0.610 -31.020 1.00 93.50 173 VAL A CA 1
ATOM 1405 C C . VAL A 1 173 ? 11.785 0.536 -30.997 1.00 93.50 173 VAL A C 1
ATOM 1407 O O . VAL A 1 173 ? 11.139 1.076 -30.104 1.00 93.50 173 VAL A O 1
ATOM 1410 N N . ALA A 1 174 ? 11.196 -0.116 -31.992 1.00 94.94 174 ALA A N 1
ATOM 1411 C CA . ALA A 1 174 ? 9.762 -0.342 -32.074 1.00 94.94 174 ALA A CA 1
ATOM 1412 C C . ALA A 1 174 ? 9.403 -1.719 -31.508 1.00 94.94 174 ALA A C 1
ATOM 1414 O O . ALA A 1 174 ? 9.989 -2.726 -31.899 1.00 94.94 174 ALA A O 1
ATOM 1415 N N . PHE A 1 175 ? 8.396 -1.764 -30.637 1.00 95.38 175 PHE A N 1
ATOM 1416 C CA . PHE A 1 175 ? 7.825 -3.001 -30.114 1.00 95.38 175 PHE A CA 1
ATOM 1417 C C . PHE A 1 175 ? 6.478 -3.242 -30.790 1.00 95.38 175 PHE A C 1
ATOM 1419 O O . PHE A 1 175 ? 5.557 -2.423 -30.689 1.00 95.38 175 PHE A O 1
ATOM 1426 N N . LYS A 1 176 ? 6.382 -4.339 -31.545 1.00 94.75 176 LYS A N 1
ATOM 1427 C CA . LYS A 1 176 ? 5.264 -4.614 -32.454 1.00 94.75 176 LYS A CA 1
ATOM 1428 C C . LYS A 1 176 ? 4.494 -5.860 -32.045 1.00 94.75 176 LYS A C 1
ATOM 1430 O O . LYS A 1 176 ? 5.096 -6.863 -31.680 1.00 94.75 176 LYS A O 1
ATOM 1435 N N . ARG A 1 177 ? 3.169 -5.809 -32.182 1.00 92.56 177 ARG A N 1
ATOM 1436 C CA . ARG A 1 177 ? 2.270 -6.967 -32.106 1.00 92.56 177 ARG A CA 1
ATOM 1437 C C . ARG A 1 177 ? 1.727 -7.221 -33.509 1.00 92.56 177 ARG A C 1
ATOM 1439 O O . ARG A 1 177 ? 0.939 -6.428 -34.027 1.00 92.56 177 ARG A O 1
ATOM 1446 N N . GLY A 1 178 ? 2.205 -8.280 -34.159 1.00 88.62 178 GLY A N 1
ATOM 1447 C CA . GLY A 1 178 ? 1.968 -8.482 -35.591 1.00 88.62 178 GLY A CA 1
ATOM 1448 C C . GLY A 1 178 ? 2.514 -7.306 -36.411 1.00 88.62 178 GLY A C 1
ATOM 1449 O O . GLY A 1 178 ? 3.698 -6.987 -36.337 1.00 88.62 178 GLY A O 1
ATOM 1450 N N . THR A 1 179 ? 1.653 -6.633 -37.176 1.00 87.00 179 THR A N 1
ATOM 1451 C CA . THR A 1 179 ? 2.026 -5.469 -38.003 1.00 87.00 179 THR A CA 1
ATOM 1452 C C . THR A 1 179 ? 1.919 -4.128 -37.274 1.00 87.00 179 THR A C 1
ATOM 1454 O O . THR A 1 179 ? 2.367 -3.107 -37.797 1.00 87.00 179 THR A O 1
ATOM 1457 N N . THR A 1 180 ? 1.307 -4.092 -36.089 1.00 90.69 180 THR A N 1
ATOM 1458 C CA . THR A 1 180 ? 1.009 -2.849 -35.367 1.00 90.69 180 THR A CA 1
ATOM 1459 C C . THR A 1 180 ? 2.112 -2.525 -34.368 1.00 90.69 180 THR A C 1
ATOM 1461 O O . THR A 1 180 ? 2.542 -3.387 -33.606 1.00 90.69 180 THR A O 1
ATOM 1464 N N . THR A 1 181 ? 2.557 -1.267 -34.342 1.00 93.06 181 THR A N 1
ATOM 1465 C CA . THR A 1 181 ? 3.501 -0.785 -33.323 1.00 93.06 181 THR A CA 1
ATOM 1466 C C . THR A 1 181 ? 2.737 -0.390 -32.068 1.00 93.06 181 THR A C 1
ATOM 1468 O O . THR A 1 181 ? 1.900 0.505 -32.120 1.00 93.06 181 THR A O 1
ATOM 1471 N N . VAL A 1 182 ? 3.035 -1.054 -30.955 1.00 93.19 182 VAL A N 1
ATOM 1472 C CA . VAL A 1 182 ? 2.399 -0.826 -29.650 1.00 93.19 182 VAL A CA 1
ATOM 1473 C C . VAL A 1 182 ? 3.021 0.410 -29.003 1.00 93.19 182 VAL A C 1
ATOM 1475 O O . VAL A 1 182 ? 2.345 1.405 -28.731 1.00 93.19 182 VAL A O 1
ATOM 1478 N N . PHE A 1 183 ? 4.345 0.394 -28.850 1.00 95.25 183 PHE A N 1
ATOM 1479 C CA . PHE A 1 183 ? 5.115 1.547 -28.403 1.00 95.25 183 PHE A CA 1
ATOM 1480 C C . PHE A 1 183 ? 6.502 1.577 -29.049 1.00 95.25 183 PHE A C 1
ATOM 1482 O O . PHE A 1 183 ? 7.008 0.573 -29.558 1.00 95.25 183 PHE A O 1
ATOM 1489 N N . ARG A 1 184 ? 7.108 2.763 -29.051 1.00 95.56 184 ARG A N 1
ATOM 1490 C CA . ARG A 1 184 ? 8.486 2.992 -29.486 1.00 95.56 184 ARG A CA 1
ATOM 1491 C C . ARG A 1 184 ? 9.316 3.522 -28.341 1.00 95.56 184 ARG A C 1
ATOM 1493 O O . ARG A 1 184 ? 8.930 4.485 -27.686 1.00 95.56 184 ARG A O 1
ATOM 1500 N N . ASP A 1 185 ? 10.484 2.948 -28.170 1.00 94.44 185 ASP A N 1
ATOM 1501 C CA . ASP A 1 185 ? 11.524 3.484 -27.325 1.00 94.44 185 ASP A CA 1
ATOM 1502 C C . ASP A 1 185 ? 12.414 4.433 -28.135 1.00 94.44 185 ASP A C 1
ATOM 1504 O O . ASP A 1 185 ? 12.994 4.039 -29.145 1.00 94.44 185 ASP A O 1
ATOM 1508 N N . VAL A 1 186 ? 12.498 5.693 -27.704 1.00 91.88 186 VAL A N 1
ATOM 1509 C CA . VAL A 1 186 ? 13.340 6.732 -28.326 1.00 91.88 186 VAL A CA 1
ATOM 1510 C C . VAL A 1 186 ? 14.489 7.173 -27.408 1.00 91.88 186 VAL A C 1
ATOM 1512 O O . VAL A 1 186 ? 14.975 8.297 -27.492 1.00 91.88 186 VAL A O 1
ATOM 1515 N N . GLY A 1 187 ? 14.895 6.315 -26.472 1.00 88.50 187 GLY A N 1
ATOM 1516 C CA . GLY A 1 187 ? 15.961 6.579 -25.509 1.00 88.50 187 GLY A CA 1
ATOM 1517 C C . GLY A 1 187 ? 15.430 7.169 -24.205 1.00 88.50 187 GLY A C 1
ATOM 1518 O O . GLY A 1 187 ? 15.336 6.468 -23.201 1.00 88.50 187 GLY A O 1
ATOM 1519 N N . ASN A 1 188 ? 15.051 8.446 -24.191 1.00 89.19 188 ASN A N 1
ATOM 1520 C CA . ASN A 1 188 ? 14.644 9.134 -22.956 1.00 89.19 188 ASN A CA 1
ATOM 1521 C C . ASN A 1 188 ? 13.147 9.016 -22.608 1.00 89.19 188 ASN A C 1
ATOM 1523 O O . ASN A 1 188 ? 12.737 9.468 -21.542 1.00 89.19 188 ASN A O 1
ATOM 1527 N N . ARG A 1 189 ? 12.329 8.434 -23.491 1.00 92.56 189 ARG A N 1
ATOM 1528 C CA . ARG A 1 189 ? 10.889 8.216 -23.283 1.00 92.56 189 ARG A CA 1
ATOM 1529 C C . ARG A 1 189 ? 10.386 7.020 -24.088 1.00 92.56 189 ARG A C 1
ATOM 1531 O O . ARG A 1 189 ? 10.996 6.644 -25.091 1.00 92.56 189 ARG A O 1
ATOM 1538 N N . LEU A 1 190 ? 9.244 6.477 -23.671 1.00 94.88 190 LEU A N 1
ATOM 1539 C CA . LEU A 1 190 ? 8.466 5.510 -24.444 1.00 94.88 190 LEU A CA 1
ATOM 1540 C C . LEU A 1 190 ? 7.252 6.216 -25.055 1.00 94.88 190 LEU A C 1
ATOM 1542 O O . LEU A 1 190 ? 6.459 6.830 -24.345 1.00 94.88 190 LEU A O 1
ATOM 1546 N N . ASN A 1 191 ? 7.111 6.128 -26.373 1.00 94.25 191 ASN A N 1
ATOM 1547 C CA . ASN A 1 191 ? 5.983 6.674 -27.116 1.00 94.25 191 ASN A CA 1
ATOM 1548 C C . ASN A 1 191 ? 4.975 5.556 -27.386 1.00 94.25 191 ASN A C 1
ATOM 1550 O O . ASN A 1 191 ? 5.210 4.717 -28.257 1.00 94.25 191 ASN A O 1
ATOM 1554 N N . VAL A 1 192 ? 3.860 5.551 -26.662 1.00 94.69 192 VAL A N 1
ATOM 1555 C CA . VAL A 1 192 ? 2.742 4.627 -26.901 1.00 94.69 192 VAL A CA 1
ATOM 1556 C C . VAL A 1 192 ? 1.886 5.174 -28.041 1.00 94.69 192 VAL A C 1
ATOM 1558 O O . VAL A 1 192 ? 1.568 6.361 -28.049 1.00 94.69 192 VAL A O 1
ATOM 1561 N N . GLN A 1 193 ? 1.547 4.345 -29.033 1.00 87.19 193 GLN A N 1
ATOM 1562 C CA . GLN A 1 193 ? 0.806 4.828 -30.208 1.00 87.19 193 GLN A CA 1
ATOM 1563 C C . GLN A 1 193 ? -0.705 4.908 -29.991 1.00 87.19 193 GLN A C 1
ATOM 1565 O O . GLN A 1 193 ? -1.369 5.736 -30.612 1.00 87.19 193 GLN A O 1
ATOM 1570 N N . ARG A 1 194 ? -1.251 4.034 -29.143 1.00 87.56 194 ARG A N 1
ATOM 1571 C CA . ARG A 1 194 ? -2.689 3.893 -28.903 1.00 87.56 194 ARG A CA 1
ATOM 1572 C C . ARG A 1 194 ? -2.998 4.088 -27.424 1.00 87.56 194 ARG A C 1
ATOM 1574 O O . ARG A 1 194 ? -2.171 3.800 -26.565 1.00 87.56 194 ARG A O 1
ATOM 1581 N N . THR A 1 195 ? -4.207 4.551 -27.131 1.00 87.62 195 THR A N 1
ATOM 1582 C CA . THR A 1 195 ? -4.713 4.738 -25.762 1.00 87.62 195 THR A CA 1
ATOM 1583 C C . THR A 1 195 ? -5.326 3.463 -25.173 1.00 87.62 195 THR A C 1
ATOM 1585 O O . THR A 1 195 ? -5.958 3.508 -24.120 1.00 87.62 195 THR A O 1
ATOM 1588 N N . ASP A 1 196 ? -5.151 2.317 -25.836 1.00 90.75 196 ASP A N 1
ATOM 1589 C CA . ASP A 1 196 ? -5.669 1.039 -25.362 1.00 90.75 196 ASP A CA 1
ATOM 1590 C C . ASP A 1 196 ? -4.943 0.596 -24.091 1.00 90.75 196 ASP A C 1
ATOM 1592 O O . ASP A 1 196 ? -3.710 0.589 -24.032 1.00 90.75 196 ASP A O 1
ATOM 1596 N N . ALA A 1 197 ? -5.708 0.161 -23.086 1.00 91.19 197 ALA A N 1
ATOM 1597 C CA . ALA A 1 197 ? -5.167 -0.210 -21.779 1.00 91.19 197 ALA A CA 1
ATOM 1598 C C . ALA A 1 197 ? -4.057 -1.269 -21.875 1.00 91.19 197 ALA A C 1
ATOM 1600 O O . ALA A 1 197 ? -3.042 -1.160 -21.195 1.00 91.19 197 ALA A O 1
ATOM 1601 N N . ARG A 1 198 ? -4.214 -2.239 -22.784 1.00 91.94 198 ARG A N 1
ATOM 1602 C CA . ARG A 1 198 ? -3.238 -3.305 -23.050 1.00 91.94 198 ARG A CA 1
ATOM 1603 C C . ARG A 1 198 ? -1.874 -2.767 -23.495 1.00 91.94 198 ARG A C 1
ATOM 1605 O O . ARG A 1 198 ? -0.834 -3.258 -23.062 1.00 91.94 198 ARG A O 1
ATOM 1612 N N . ASP A 1 199 ? -1.883 -1.773 -24.377 1.00 93.69 199 ASP A N 1
ATOM 1613 C CA . ASP A 1 199 ? -0.673 -1.218 -24.986 1.00 93.69 199 ASP A CA 1
ATOM 1614 C C . ASP A 1 199 ? 0.024 -0.247 -24.026 1.00 93.69 199 ASP A C 1
ATOM 1616 O O . ASP A 1 199 ? 1.252 -0.253 -23.913 1.00 93.69 199 ASP A O 1
ATOM 1620 N N . ILE A 1 200 ? -0.766 0.524 -23.272 1.00 95.25 200 ILE A N 1
ATOM 1621 C CA . ILE A 1 200 ? -0.272 1.365 -22.182 1.00 95.25 200 ILE A CA 1
ATOM 1622 C C . ILE A 1 200 ? 0.371 0.507 -21.088 1.00 95.25 200 ILE A C 1
ATOM 1624 O O . ILE A 1 200 ? 1.482 0.802 -20.655 1.00 95.25 200 ILE A O 1
ATOM 1628 N N . GLU A 1 201 ? -0.296 -0.564 -20.653 1.00 94.62 201 GLU A N 1
ATOM 1629 C CA . GLU A 1 201 ? 0.211 -1.447 -19.601 1.00 94.62 201 GLU A CA 1
ATOM 1630 C C . GLU A 1 201 ? 1.513 -2.140 -20.026 1.00 94.62 201 GLU A C 1
ATOM 1632 O O . GLU A 1 201 ? 2.475 -2.159 -19.259 1.00 94.62 201 GLU A O 1
ATOM 1637 N N . ALA A 1 202 ? 1.600 -2.617 -21.273 1.00 94.88 202 ALA A N 1
ATOM 1638 C CA . ALA A 1 202 ? 2.840 -3.157 -21.829 1.00 94.88 202 ALA A CA 1
ATOM 1639 C C . ALA A 1 202 ? 3.988 -2.131 -21.784 1.00 94.88 202 ALA A C 1
ATOM 1641 O O . ALA A 1 202 ? 5.088 -2.441 -21.324 1.00 94.88 202 ALA A O 1
ATOM 1642 N N . ALA A 1 203 ? 3.731 -0.890 -22.206 1.00 96.00 203 ALA A N 1
ATOM 1643 C CA . ALA A 1 203 ? 4.735 0.167 -22.158 1.00 96.00 203 ALA A CA 1
ATOM 1644 C C . ALA A 1 203 ? 5.143 0.519 -20.717 1.00 96.00 203 ALA A C 1
ATOM 1646 O O . ALA A 1 203 ? 6.326 0.725 -20.456 1.00 96.00 203 ALA A O 1
ATOM 1647 N N . LEU A 1 204 ? 4.200 0.545 -19.769 1.00 95.81 204 LEU A N 1
ATOM 1648 C CA . LEU A 1 204 ? 4.479 0.803 -18.353 1.00 95.81 204 LEU A CA 1
ATOM 1649 C C . LEU A 1 204 ? 5.314 -0.313 -17.706 1.00 95.81 204 LEU A C 1
ATOM 1651 O O . LEU A 1 204 ? 6.203 -0.009 -16.911 1.00 95.81 204 LEU A O 1
ATOM 1655 N N . ARG A 1 205 ? 5.103 -1.584 -18.080 1.00 95.06 205 ARG A N 1
ATOM 1656 C CA . ARG A 1 205 ? 5.948 -2.707 -17.622 1.00 95.06 205 ARG A CA 1
ATOM 1657 C C . ARG A 1 205 ? 7.403 -2.532 -18.064 1.00 95.06 205 ARG A C 1
ATOM 1659 O O . ARG A 1 205 ? 8.311 -2.715 -17.259 1.00 95.06 205 ARG A O 1
ATOM 1666 N N . VAL A 1 206 ? 7.632 -2.108 -19.309 1.00 95.44 206 VAL A N 1
ATOM 1667 C CA . VAL A 1 206 ? 8.991 -1.800 -19.795 1.00 95.44 206 VAL A CA 1
ATOM 1668 C C . VAL A 1 206 ? 9.546 -0.533 -19.144 1.00 95.44 206 VAL A C 1
ATOM 1670 O O . VAL A 1 206 ? 10.714 -0.500 -18.762 1.00 95.44 206 VAL A O 1
ATOM 1673 N N . ALA A 1 207 ? 8.716 0.496 -18.953 1.00 95.06 207 ALA A N 1
ATOM 1674 C CA . ALA A 1 207 ? 9.104 1.731 -18.277 1.00 95.06 207 ALA A CA 1
ATOM 1675 C C . ALA A 1 207 ? 9.632 1.468 -16.859 1.00 95.06 207 ALA A C 1
ATOM 1677 O O . ALA A 1 207 ? 10.640 2.057 -16.481 1.00 95.06 207 ALA A O 1
ATOM 1678 N N . ALA A 1 208 ? 9.002 0.556 -16.114 1.00 93.00 208 ALA A N 1
ATOM 1679 C CA . ALA A 1 208 ? 9.416 0.179 -14.763 1.00 93.00 208 ALA A CA 1
ATOM 1680 C C . ALA A 1 208 ? 10.816 -0.461 -14.705 1.00 93.00 208 ALA A C 1
ATOM 1682 O O . ALA A 1 208 ? 11.503 -0.337 -13.700 1.00 93.00 208 ALA A O 1
ATOM 1683 N N . GLN A 1 209 ? 11.254 -1.118 -15.784 1.00 92.81 209 GLN A N 1
ATOM 1684 C CA . GLN A 1 209 ? 12.590 -1.723 -15.883 1.00 92.81 209 GLN A CA 1
ATOM 1685 C C . GLN A 1 209 ? 13.652 -0.784 -16.450 1.00 92.81 209 GLN A C 1
ATOM 1687 O O . GLN A 1 209 ? 14.855 -1.045 -16.333 1.00 92.81 209 GLN A O 1
ATOM 1692 N N . LYS A 1 210 ? 13.203 0.273 -17.126 1.00 92.38 210 LYS A N 1
ATOM 1693 C CA . LYS A 1 210 ? 14.052 1.191 -17.873 1.00 92.38 210 LYS A CA 1
ATOM 1694 C C . LYS A 1 210 ? 14.339 2.483 -17.114 1.00 92.38 210 LYS A C 1
ATOM 1696 O O . LYS A 1 210 ? 15.440 3.020 -17.203 1.00 92.38 210 LYS A O 1
ATOM 1701 N N . PHE A 1 211 ? 13.330 3.026 -16.445 1.00 92.81 211 PHE A N 1
ATOM 1702 C CA . PHE A 1 211 ? 13.409 4.318 -15.781 1.00 92.81 211 PHE A CA 1
ATOM 1703 C C . PHE A 1 211 ? 13.512 4.158 -14.271 1.00 92.81 211 PHE A C 1
ATOM 1705 O O . PHE A 1 211 ? 13.132 3.143 -13.699 1.00 92.81 211 PHE A O 1
ATOM 1712 N N . ASP A 1 212 ? 14.017 5.207 -13.633 1.00 86.81 212 ASP A N 1
ATOM 1713 C CA . ASP A 1 212 ? 14.103 5.309 -12.182 1.00 86.81 212 ASP A CA 1
ATOM 1714 C C . ASP A 1 212 ? 12.695 5.475 -11.593 1.00 86.81 212 ASP A C 1
ATOM 1716 O O . ASP A 1 212 ? 12.102 6.559 -11.641 1.00 86.81 212 ASP A O 1
ATOM 1720 N N . THR A 1 213 ? 12.145 4.377 -11.076 1.00 83.06 213 THR A N 1
ATOM 1721 C CA . THR A 1 213 ? 10.817 4.356 -10.463 1.00 83.06 213 THR A CA 1
ATOM 1722 C C . THR A 1 213 ? 10.782 5.087 -9.129 1.00 83.06 213 THR A C 1
ATOM 1724 O O . THR A 1 213 ? 9.725 5.593 -8.778 1.00 83.06 213 THR A O 1
ATOM 1727 N N . ASP A 1 214 ? 11.897 5.238 -8.411 1.00 85.00 214 ASP A N 1
ATOM 1728 C CA . ASP A 1 214 ? 11.909 5.923 -7.109 1.00 85.00 214 ASP A CA 1
ATOM 1729 C C . ASP A 1 214 ? 11.631 7.422 -7.266 1.00 85.00 214 ASP A C 1
ATOM 1731 O O . ASP A 1 214 ? 10.979 8.047 -6.429 1.00 85.00 214 ASP A O 1
ATOM 1735 N N . LYS A 1 215 ? 12.064 8.004 -8.390 1.00 87.81 215 LYS A N 1
ATOM 1736 C CA . LYS A 1 215 ? 11.729 9.389 -8.758 1.00 87.81 215 LYS A CA 1
ATOM 1737 C C . LYS A 1 215 ? 10.315 9.549 -9.317 1.00 87.81 215 LYS A C 1
ATOM 1739 O O . LYS A 1 215 ? 9.853 10.684 -9.441 1.00 87.81 215 LYS A O 1
ATOM 1744 N N . GLY A 1 216 ? 9.649 8.452 -9.664 1.00 88.31 216 GLY A N 1
ATOM 1745 C CA . GLY A 1 216 ? 8.342 8.429 -10.307 1.00 88.31 216 GLY A CA 1
ATOM 1746 C C . GLY A 1 216 ? 8.367 8.693 -11.814 1.00 88.31 216 GLY A C 1
ATOM 1747 O O . GLY A 1 216 ? 9.218 9.406 -12.354 1.00 88.31 216 GLY A O 1
ATOM 1748 N N . LEU A 1 217 ? 7.373 8.136 -12.505 1.00 93.00 217 LEU A N 1
ATOM 1749 C CA . LEU A 1 217 ? 7.180 8.306 -13.942 1.00 93.00 217 LEU A CA 1
ATOM 1750 C C . LEU A 1 217 ? 6.467 9.630 -14.241 1.00 93.00 217 LEU A C 1
ATOM 1752 O O . LEU A 1 217 ? 5.534 10.026 -13.544 1.00 93.00 217 LEU A O 1
ATOM 1756 N N . LEU A 1 218 ? 6.891 10.320 -15.300 1.00 94.69 218 LEU A N 1
ATOM 1757 C CA . LEU A 1 218 ? 6.192 11.497 -15.812 1.00 94.69 218 LEU A CA 1
ATOM 1758 C C . LEU A 1 218 ? 5.371 11.099 -17.039 1.00 94.69 218 LEU A C 1
ATOM 1760 O O . LEU A 1 218 ? 5.932 10.797 -18.092 1.00 94.69 218 LEU A O 1
ATOM 1764 N N . LEU A 1 219 ? 4.048 11.129 -16.913 1.00 94.38 219 LEU A N 1
ATOM 1765 C CA . LEU A 1 219 ? 3.133 10.873 -18.018 1.00 94.38 219 LEU A CA 1
ATOM 1766 C C . LEU A 1 219 ? 2.960 12.148 -18.847 1.00 94.38 219 LEU A C 1
ATOM 1768 O O . LEU A 1 219 ? 2.574 13.204 -18.337 1.00 94.38 219 LEU A O 1
ATOM 1772 N N . THR A 1 220 ? 3.222 12.039 -20.147 1.00 91.94 220 THR A N 1
ATOM 1773 C CA . THR A 1 220 ? 3.043 13.112 -21.135 1.00 91.94 220 THR A CA 1
ATOM 1774 C C . THR A 1 220 ? 2.025 12.692 -22.188 1.00 91.94 220 THR A C 1
ATOM 1776 O O . THR A 1 220 ? 1.902 11.504 -22.464 1.00 91.94 220 THR A O 1
ATOM 1779 N N . GLY A 1 221 ? 1.340 13.653 -22.807 1.00 90.69 221 GLY A N 1
ATOM 1780 C CA . GLY A 1 221 ? 0.287 13.392 -23.791 1.00 90.69 221 GLY A CA 1
ATOM 1781 C C . GLY A 1 221 ? -0.966 14.206 -23.497 1.00 90.69 221 GLY A C 1
ATOM 1782 O O . GLY A 1 221 ? -0.917 15.161 -22.713 1.00 90.69 221 GLY A O 1
ATOM 1783 N N . ASP A 1 222 ? -2.073 13.826 -24.126 1.00 92.50 222 ASP A N 1
ATOM 1784 C CA . ASP A 1 222 ? -3.385 14.391 -23.829 1.00 92.50 222 ASP A CA 1
ATOM 1785 C C . ASP A 1 222 ? -3.930 13.886 -22.480 1.00 92.50 222 ASP A C 1
ATOM 1787 O O . ASP A 1 222 ? -3.410 12.952 -21.859 1.00 92.50 222 ASP A O 1
ATOM 1791 N N . THR A 1 223 ? -4.982 14.539 -21.987 1.00 92.25 223 THR A N 1
ATOM 1792 C CA . THR A 1 223 ? -5.594 14.195 -20.697 1.00 92.25 223 THR A CA 1
ATOM 1793 C C . THR A 1 223 ? -6.181 12.781 -20.701 1.00 92.25 223 THR A C 1
ATOM 1795 O O . THR A 1 223 ? -6.113 12.086 -19.687 1.00 92.25 223 THR A O 1
ATOM 1798 N N . ALA A 1 224 ? -6.711 12.321 -21.838 1.00 92.06 224 ALA A N 1
ATOM 1799 C CA . ALA A 1 224 ? -7.272 10.979 -21.977 1.00 92.06 224 ALA A CA 1
ATOM 1800 C C . ALA A 1 224 ? -6.199 9.896 -21.788 1.00 92.06 224 ALA A C 1
ATOM 1802 O O . ALA A 1 224 ? -6.380 8.977 -20.990 1.00 92.06 224 ALA A O 1
ATOM 1803 N N . PHE A 1 225 ? -5.047 10.039 -22.444 1.00 95.25 225 PHE A N 1
ATOM 1804 C CA . PHE A 1 225 ? -3.919 9.133 -22.274 1.00 95.25 225 PHE A CA 1
ATOM 1805 C C . PHE A 1 225 ? -3.370 9.189 -20.849 1.00 95.25 225 PHE A C 1
ATOM 1807 O O . PHE A 1 225 ? -3.183 8.145 -20.230 1.00 95.25 225 PHE A O 1
ATOM 1814 N N . LYS A 1 226 ? -3.137 10.390 -20.298 1.00 94.88 226 LYS A N 1
ATOM 1815 C CA . LYS A 1 226 ? -2.582 10.543 -18.942 1.00 94.88 226 LYS A CA 1
ATOM 1816 C C . LYS A 1 226 ? -3.471 9.911 -17.874 1.00 94.88 226 LYS A C 1
ATOM 1818 O O . LYS A 1 226 ? -2.950 9.249 -16.986 1.00 94.88 226 LYS A O 1
ATOM 1823 N N . THR A 1 227 ? -4.787 10.102 -17.951 1.00 94.38 227 THR A N 1
ATOM 1824 C CA . THR A 1 227 ? -5.733 9.531 -16.975 1.00 94.38 227 THR A CA 1
ATOM 1825 C C . THR A 1 227 ? -5.799 8.007 -17.084 1.00 94.38 227 THR A C 1
ATOM 1827 O O . THR A 1 227 ? -5.680 7.331 -16.064 1.00 94.38 227 THR A O 1
ATOM 1830 N N . ALA A 1 228 ? -5.879 7.456 -18.302 1.00 94.75 228 ALA A N 1
ATOM 1831 C CA . ALA A 1 228 ? -5.838 6.010 -18.525 1.00 94.75 228 ALA A CA 1
ATOM 1832 C C . ALA A 1 228 ? -4.511 5.390 -18.048 1.00 94.75 228 ALA A C 1
ATOM 1834 O O . ALA A 1 228 ? -4.505 4.410 -17.306 1.00 94.75 228 ALA A O 1
ATOM 1835 N N . ALA A 1 229 ? -3.375 5.990 -18.413 1.00 96.38 229 ALA A N 1
ATOM 1836 C CA . ALA A 1 229 ? -2.058 5.527 -17.992 1.00 96.38 229 ALA A CA 1
ATOM 1837 C C . ALA A 1 229 ? -1.838 5.653 -16.485 1.00 96.38 229 ALA A C 1
ATOM 1839 O O . ALA A 1 229 ? -1.222 4.771 -15.893 1.00 96.38 229 ALA A O 1
ATOM 1840 N N . ALA A 1 230 ? -2.368 6.696 -15.847 1.00 95.75 230 ALA A N 1
ATOM 1841 C CA . ALA A 1 230 ? -2.258 6.867 -14.407 1.00 95.75 230 ALA A CA 1
ATOM 1842 C C . ALA A 1 230 ? -3.058 5.830 -13.630 1.00 95.75 230 ALA A C 1
ATOM 1844 O O . ALA A 1 230 ? -2.547 5.281 -12.659 1.00 95.75 230 ALA A O 1
ATOM 1845 N N . GLU A 1 231 ? -4.268 5.505 -14.076 1.00 94.50 231 GLU A N 1
ATOM 1846 C CA . GLU A 1 231 ? -5.058 4.433 -13.475 1.00 94.50 231 GLU A CA 1
ATOM 1847 C C . GLU A 1 231 ? -4.356 3.074 -13.585 1.00 94.50 231 GLU A C 1
ATOM 1849 O O . GLU A 1 231 ? -4.283 2.328 -12.608 1.00 94.50 231 GLU A O 1
ATOM 1854 N N . ILE A 1 232 ? -3.768 2.764 -14.742 1.00 94.38 232 ILE A N 1
ATOM 1855 C CA . ILE A 1 232 ? -2.988 1.534 -14.934 1.00 94.38 232 ILE A CA 1
ATOM 1856 C C . ILE A 1 232 ? -1.728 1.546 -14.055 1.00 94.38 232 ILE A C 1
ATOM 1858 O O . ILE A 1 232 ? -1.459 0.569 -13.359 1.00 94.38 232 ILE A O 1
ATOM 1862 N N . ALA A 1 233 ? -0.993 2.660 -14.017 1.00 93.62 233 ALA A N 1
ATOM 1863 C CA . ALA A 1 233 ? 0.176 2.826 -13.155 1.00 93.62 233 ALA A CA 1
ATOM 1864 C C . ALA A 1 233 ? -0.179 2.667 -11.668 1.00 93.62 233 ALA A C 1
ATOM 1866 O O . ALA A 1 233 ? 0.562 2.024 -10.929 1.00 93.62 233 ALA A O 1
ATOM 1867 N N . GLY A 1 234 ? -1.339 3.177 -11.244 1.00 90.94 234 GLY A N 1
ATOM 1868 C CA . GLY A 1 234 ? -1.879 3.002 -9.897 1.00 90.94 234 GLY A CA 1
ATOM 1869 C C . GLY A 1 234 ? -2.173 1.542 -9.572 1.00 90.94 234 GLY A C 1
ATOM 1870 O O . GLY A 1 234 ? -1.783 1.075 -8.503 1.00 90.94 234 GLY A O 1
ATOM 1871 N N . ARG A 1 235 ? -2.769 0.792 -10.515 1.00 90.00 235 ARG A N 1
ATOM 1872 C CA . ARG A 1 235 ? -2.968 -0.663 -10.369 1.00 90.00 235 ARG A CA 1
ATOM 1873 C C . ARG A 1 235 ? -1.644 -1.412 -10.192 1.00 90.00 235 ARG A C 1
ATOM 1875 O O . ARG A 1 235 ? -1.567 -2.342 -9.398 1.00 90.00 235 ARG A O 1
ATOM 1882 N N . MET A 1 236 ? -0.605 -0.985 -10.908 1.00 89.00 236 MET A N 1
ATOM 1883 C CA . MET A 1 236 ? 0.742 -1.565 -10.842 1.00 89.00 236 MET A CA 1
ATOM 1884 C C . MET A 1 236 ? 1.577 -1.070 -9.648 1.00 89.00 236 MET A C 1
ATOM 1886 O O . MET A 1 236 ? 2.679 -1.566 -9.435 1.00 89.00 236 MET A O 1
ATOM 1890 N N . GLY A 1 237 ? 1.097 -0.078 -8.889 1.00 89.69 237 GLY A N 1
ATOM 1891 C CA . GLY A 1 237 ? 1.851 0.543 -7.796 1.00 89.69 237 GLY A CA 1
ATOM 1892 C C . GLY A 1 237 ? 3.026 1.422 -8.247 1.00 89.69 237 GLY A C 1
ATOM 1893 O O . GLY A 1 237 ? 3.911 1.706 -7.444 1.00 89.69 237 GLY A O 1
ATOM 1894 N N . LEU A 1 238 ? 3.053 1.863 -9.509 1.00 91.50 238 LEU A N 1
ATOM 1895 C CA . LEU A 1 238 ? 4.109 2.724 -10.042 1.00 91.50 238 LEU A CA 1
ATOM 1896 C C . LEU A 1 238 ? 3.869 4.185 -9.624 1.00 91.50 238 LEU A C 1
ATOM 1898 O O . LEU A 1 238 ? 2.805 4.730 -9.935 1.00 91.50 238 LEU A O 1
ATOM 1902 N N . PRO A 1 239 ? 4.823 4.849 -8.949 1.00 91.81 239 PRO A N 1
ATOM 1903 C CA . PRO A 1 239 ? 4.671 6.243 -8.544 1.00 91.81 239 PRO A CA 1
ATOM 1904 C C . PRO A 1 239 ? 4.744 7.193 -9.747 1.00 91.81 239 PRO A C 1
ATOM 1906 O O . PRO A 1 239 ? 5.462 6.947 -10.721 1.00 91.81 239 PRO A O 1
ATOM 1909 N N . LEU A 1 240 ? 4.017 8.310 -9.662 1.00 92.06 240 LEU A N 1
ATOM 1910 C CA . LEU A 1 240 ? 3.940 9.330 -10.709 1.00 92.06 240 LEU A CA 1
ATOM 1911 C C . LEU A 1 240 ? 4.471 10.682 -10.224 1.00 92.06 240 LEU A C 1
ATOM 1913 O O . LEU A 1 240 ? 4.340 11.034 -9.055 1.00 92.06 240 LEU A O 1
ATOM 1917 N N . ARG A 1 241 ? 5.025 11.465 -11.154 1.00 92.19 241 ARG A N 1
ATOM 1918 C CA . ARG A 1 241 ? 5.464 12.859 -10.939 1.00 92.19 241 ARG A CA 1
ATOM 1919 C C . ARG A 1 241 ? 4.415 13.898 -11.330 1.00 92.19 241 ARG A C 1
ATOM 1921 O O . ARG A 1 241 ? 4.616 15.087 -11.094 1.00 92.19 241 ARG A O 1
ATOM 1928 N N . ASN A 1 242 ? 3.348 13.463 -11.993 1.00 92.12 242 ASN A N 1
ATOM 1929 C CA . ASN A 1 242 ? 2.236 14.311 -12.400 1.00 92.12 242 ASN A CA 1
ATOM 1930 C C . ASN A 1 242 ? 1.565 14.951 -11.178 1.00 92.12 242 ASN A C 1
ATOM 1932 O O . ASN A 1 242 ? 1.387 14.299 -10.154 1.00 92.12 242 ASN A O 1
ATOM 1936 N N . VAL A 1 243 ? 1.196 16.225 -11.302 1.00 91.12 243 VAL A N 1
ATOM 1937 C CA . VAL A 1 243 ? 0.528 17.007 -10.242 1.00 91.12 243 VAL A CA 1
ATOM 1938 C C . VAL A 1 243 ? -0.907 17.368 -10.617 1.00 91.12 243 VAL A C 1
ATOM 1940 O O . VAL A 1 243 ? -1.626 17.968 -9.822 1.00 91.12 243 VAL A O 1
ATOM 1943 N N . GLU A 1 244 ? -1.327 17.021 -11.835 1.00 88.06 244 GLU A N 1
ATOM 1944 C CA . GLU A 1 244 ? -2.672 17.283 -12.327 1.00 88.06 244 GLU A CA 1
ATOM 1945 C C . GLU A 1 244 ? -3.713 16.481 -11.515 1.00 88.06 244 GLU A C 1
ATOM 1947 O O . GLU A 1 244 ? -3.556 15.265 -11.343 1.00 88.06 244 GLU A O 1
ATOM 1952 N N . PRO A 1 245 ? -4.785 17.123 -11.010 1.00 87.38 245 PRO A N 1
ATOM 1953 C CA . PRO A 1 245 ? -5.720 16.491 -10.081 1.00 87.38 245 PRO A CA 1
ATOM 1954 C C . PRO A 1 245 ? -6.462 15.303 -10.700 1.00 87.38 245 PRO A C 1
ATOM 1956 O O . PRO A 1 245 ? -6.662 14.291 -10.031 1.00 87.38 245 PRO A O 1
ATOM 1959 N N . GLU A 1 246 ? -6.826 15.376 -11.981 1.00 88.81 246 GLU A N 1
ATOM 1960 C CA . GLU A 1 246 ? -7.472 14.279 -12.703 1.00 88.81 246 GLU A CA 1
ATOM 1961 C C . GLU A 1 246 ? -6.564 13.048 -12.846 1.00 88.81 246 GLU A C 1
ATOM 1963 O O . GLU A 1 246 ? -7.040 11.914 -12.784 1.00 88.81 246 GLU A O 1
ATOM 1968 N N . VAL A 1 247 ? -5.251 13.260 -12.974 1.00 90.31 247 VAL A N 1
ATOM 1969 C CA . VAL A 1 247 ? -4.250 12.193 -13.099 1.00 90.31 247 VAL A CA 1
ATOM 1970 C C . VAL A 1 247 ? -4.013 11.536 -11.740 1.00 90.31 247 VAL A C 1
ATOM 1972 O O . VAL A 1 247 ? -4.024 10.310 -11.641 1.00 90.31 247 VAL A O 1
ATOM 1975 N N . LEU A 1 248 ? -3.877 12.335 -10.678 1.00 89.44 248 LEU A N 1
ATOM 1976 C CA . LEU A 1 248 ? -3.742 11.835 -9.306 1.00 89.44 248 LEU A CA 1
ATOM 1977 C C . LEU A 1 248 ? -4.985 11.060 -8.852 1.00 89.44 248 LEU A C 1
ATOM 1979 O O . LEU A 1 248 ? -4.868 9.990 -8.255 1.00 89.44 248 LEU A O 1
ATOM 1983 N N . TYR A 1 249 ? -6.177 11.564 -9.179 1.00 89.56 249 TYR A N 1
ATOM 1984 C CA . TYR A 1 249 ? -7.431 10.879 -8.883 1.00 89.56 249 TYR A CA 1
ATOM 1985 C C . TYR A 1 249 ? -7.534 9.533 -9.615 1.00 89.56 249 TYR A C 1
ATOM 1987 O O . TYR A 1 249 ? -7.907 8.529 -9.006 1.00 89.56 249 TYR A O 1
ATOM 1995 N N . ALA A 1 250 ? -7.165 9.489 -10.900 1.00 90.56 250 ALA A N 1
ATOM 1996 C CA . ALA A 1 250 ? -7.140 8.250 -11.674 1.00 90.56 250 ALA A CA 1
ATOM 1997 C C . ALA A 1 250 ? -6.134 7.235 -11.103 1.00 90.56 250 ALA A C 1
ATOM 1999 O O . ALA A 1 250 ? -6.461 6.055 -10.975 1.00 90.56 250 ALA A O 1
ATOM 2000 N N . TRP A 1 251 ? -4.949 7.691 -10.687 1.00 93.06 251 TRP A N 1
ATOM 2001 C CA . TRP A 1 251 ? -3.945 6.847 -10.038 1.00 93.06 251 TRP A CA 1
ATOM 2002 C C . TRP A 1 251 ? -4.447 6.239 -8.724 1.00 93.06 251 TRP A C 1
ATOM 2004 O O . TRP A 1 251 ? -4.369 5.024 -8.541 1.00 93.06 251 TRP A O 1
ATOM 2014 N N . GLU A 1 252 ? -5.041 7.045 -7.839 1.00 86.19 252 GLU A N 1
ATOM 2015 C CA . GLU A 1 252 ? -5.634 6.547 -6.590 1.00 86.19 252 GLU A CA 1
ATOM 2016 C C . GLU A 1 252 ? -6.793 5.574 -6.847 1.00 86.19 252 GLU A C 1
ATOM 2018 O O . GLU A 1 252 ? -6.926 4.562 -6.155 1.00 86.19 252 GLU A O 1
ATOM 2023 N N . ARG A 1 253 ? -7.616 5.825 -7.875 1.00 86.94 253 ARG A N 1
ATOM 2024 C CA . ARG A 1 253 ? -8.671 4.889 -8.291 1.00 86.94 253 ARG A CA 1
ATOM 2025 C C . ARG A 1 253 ? -8.084 3.537 -8.698 1.00 86.94 253 ARG A C 1
ATOM 2027 O O . ARG A 1 253 ? -8.549 2.508 -8.210 1.00 86.94 253 ARG A O 1
ATOM 2034 N N . GLY A 1 254 ? -7.041 3.541 -9.526 1.00 87.19 254 GLY A N 1
ATOM 2035 C CA . GLY A 1 254 ? -6.326 2.330 -9.928 1.00 87.19 254 GLY A CA 1
ATOM 2036 C C . GLY A 1 254 ? -5.708 1.588 -8.744 1.00 87.19 254 GLY A C 1
ATOM 2037 O O . GLY A 1 254 ? -5.879 0.377 -8.604 1.00 87.19 254 GLY A O 1
ATOM 2038 N N . ARG A 1 255 ? -5.064 2.321 -7.832 1.00 87.31 255 ARG A N 1
ATOM 2039 C CA . ARG A 1 255 ? -4.474 1.764 -6.609 1.00 87.31 255 ARG A CA 1
ATOM 2040 C C . ARG A 1 255 ? -5.516 1.090 -5.715 1.00 87.31 255 ARG A C 1
ATOM 2042 O O . ARG A 1 255 ? -5.265 0.008 -5.193 1.00 87.31 255 ARG A O 1
ATOM 2049 N N . ARG A 1 256 ? -6.696 1.696 -5.554 1.00 79.62 256 ARG A N 1
ATOM 2050 C CA . ARG A 1 256 ? -7.811 1.093 -4.802 1.00 79.62 256 ARG A CA 1
ATOM 2051 C C . ARG A 1 256 ? -8.363 -0.149 -5.493 1.00 79.62 256 ARG A C 1
ATOM 2053 O O . ARG A 1 256 ? -8.634 -1.136 -4.818 1.00 79.62 256 ARG A O 1
ATOM 2060 N N . ALA A 1 257 ? -8.489 -0.126 -6.820 1.00 78.56 257 ALA A N 1
ATOM 2061 C CA . ALA A 1 257 ? -8.958 -1.277 -7.588 1.00 78.56 257 ALA A CA 1
ATOM 2062 C C . ALA A 1 257 ? -8.024 -2.496 -7.456 1.00 78.56 257 ALA A C 1
ATOM 2064 O O . ALA A 1 257 ? -8.501 -3.629 -7.423 1.00 78.56 257 ALA A O 1
ATOM 2065 N N . ALA A 1 258 ? -6.713 -2.278 -7.305 1.00 76.25 258 ALA A N 1
ATOM 2066 C CA . ALA A 1 258 ? -5.746 -3.360 -7.106 1.00 76.25 258 ALA A CA 1
ATOM 2067 C C . ALA A 1 258 ? -5.941 -4.137 -5.791 1.00 76.25 258 ALA A C 1
ATOM 2069 O O . ALA A 1 258 ? -5.561 -5.303 -5.718 1.00 76.25 258 ALA A O 1
ATOM 2070 N N . ILE A 1 259 ? -6.578 -3.545 -4.771 1.00 68.38 259 ILE A N 1
ATOM 2071 C CA . ILE A 1 259 ? -6.820 -4.208 -3.477 1.00 68.38 259 ILE A CA 1
ATOM 2072 C C . ILE A 1 259 ? -7.688 -5.467 -3.654 1.00 68.38 259 ILE A C 1
ATOM 2074 O O . ILE A 1 259 ? -7.435 -6.479 -3.008 1.00 68.38 259 ILE A O 1
ATOM 2078 N N . GLY A 1 260 ? -8.668 -5.442 -4.567 1.00 62.09 260 GLY A N 1
ATOM 2079 C CA . GLY A 1 260 ? -9.520 -6.601 -4.878 1.00 62.09 260 GLY A CA 1
ATOM 2080 C C . GLY A 1 260 ? -8.876 -7.643 -5.804 1.00 62.09 260 GLY A C 1
ATOM 2081 O O . GLY A 1 260 ? -9.445 -8.713 -6.021 1.00 62.09 260 GLY A O 1
ATOM 2082 N N . GLN A 1 261 ? -7.701 -7.336 -6.361 1.00 65.69 261 GLN A N 1
ATOM 2083 C CA . GLN A 1 261 ? -6.943 -8.205 -7.269 1.00 65.69 261 GLN A CA 1
ATOM 2084 C C . GLN A 1 261 ? -5.796 -8.935 -6.561 1.00 65.69 261 GLN A C 1
ATOM 2086 O O . GLN A 1 261 ? -5.089 -9.712 -7.192 1.00 65.69 261 GLN A O 1
ATOM 2091 N N . GLN A 1 262 ? -5.607 -8.700 -5.262 1.00 69.44 262 GLN A N 1
ATOM 2092 C CA . GLN A 1 262 ? -4.587 -9.354 -4.449 1.00 69.44 262 GLN A CA 1
ATOM 2093 C C . GLN A 1 262 ? -5.239 -10.259 -3.408 1.00 69.44 262 GLN A C 1
ATOM 2095 O O . GLN A 1 262 ? -6.315 -9.959 -2.882 1.00 69.44 262 GLN A O 1
ATOM 2100 N N . LEU A 1 263 ? -4.561 -11.359 -3.084 1.00 72.25 263 LEU A N 1
ATOM 2101 C CA . LEU A 1 263 ? -4.949 -12.202 -1.965 1.00 72.25 263 LEU A CA 1
ATOM 2102 C C . LEU A 1 263 ? -4.702 -11.425 -0.666 1.00 72.25 263 LEU A C 1
ATOM 2104 O O . LEU A 1 263 ? -3.566 -11.247 -0.232 1.00 72.25 263 LEU A O 1
ATOM 2108 N N . THR A 1 264 ? -5.775 -10.916 -0.068 1.00 72.00 264 THR A N 1
ATOM 2109 C CA . THR A 1 264 ? -5.709 -10.069 1.125 1.00 72.00 264 THR A CA 1
ATOM 2110 C C . THR A 1 264 ? -6.117 -10.835 2.378 1.00 72.00 264 THR A C 1
ATOM 2112 O O . THR A 1 264 ? -6.928 -11.764 2.345 1.00 72.00 264 THR A O 1
ATOM 2115 N N . ALA A 1 265 ? -5.524 -10.443 3.508 1.00 72.44 265 ALA A N 1
ATOM 2116 C CA . ALA A 1 265 ? -5.883 -10.984 4.809 1.00 72.44 265 ALA A CA 1
ATOM 2117 C C . ALA A 1 265 ? -7.364 -10.714 5.099 1.00 72.44 265 ALA A C 1
ATOM 2119 O O . ALA A 1 265 ? -7.853 -9.601 4.909 1.00 72.44 265 ALA A O 1
ATOM 2120 N N . SER A 1 266 ? -8.062 -11.720 5.615 1.00 71.81 266 SER A N 1
ATOM 2121 C CA . SER A 1 266 ? -9.446 -11.587 6.046 1.00 71.81 266 SER A CA 1
ATOM 2122 C C . SER A 1 266 ? -9.482 -10.753 7.335 1.00 71.81 266 SER A C 1
ATOM 2124 O O . SER A 1 266 ? -8.967 -11.205 8.370 1.00 71.81 266 SER A O 1
ATOM 2126 N N . PRO A 1 267 ? -10.033 -9.524 7.306 1.00 68.81 267 PRO A N 1
ATOM 2127 C CA . PRO A 1 267 ? -10.034 -8.657 8.473 1.00 68.81 267 PRO A CA 1
ATOM 2128 C C . PRO A 1 267 ? -10.993 -9.194 9.542 1.00 68.81 267 PRO A C 1
ATOM 2130 O O . PRO A 1 267 ? -11.945 -9.923 9.252 1.00 68.81 267 PRO A O 1
ATOM 2133 N N . ARG A 1 268 ? -10.761 -8.812 10.804 1.00 68.56 268 ARG A N 1
ATOM 2134 C CA . ARG A 1 268 ? -11.812 -8.924 11.825 1.00 68.56 268 ARG A CA 1
ATOM 2135 C C . ARG A 1 268 ? -13.007 -8.058 11.406 1.00 68.56 268 ARG A C 1
ATOM 2137 O O . ARG A 1 268 ? -12.781 -7.023 10.773 1.00 68.56 268 ARG A O 1
ATOM 2144 N N . PRO A 1 269 ? -14.243 -8.443 11.766 1.00 63.50 269 PRO A N 1
ATOM 2145 C CA . PRO A 1 269 ? -15.407 -7.607 11.533 1.00 63.50 269 PRO A CA 1
ATOM 2146 C C . PRO A 1 269 ? -15.155 -6.20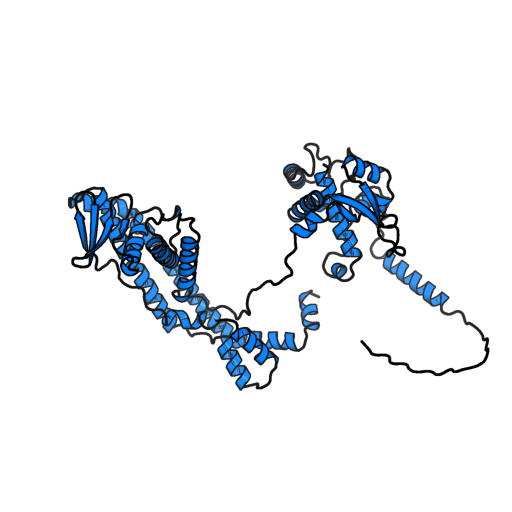8 12.088 1.00 63.50 269 PRO A C 1
ATOM 2148 O O . PRO A 1 269 ? -14.768 -6.052 13.246 1.00 63.50 269 PRO A O 1
ATOM 2151 N N . ALA A 1 270 ? -15.331 -5.201 11.246 1.00 58.00 270 ALA A N 1
ATOM 2152 C CA . ALA A 1 270 ? -15.265 -3.811 11.646 1.00 58.00 270 ALA A CA 1
ATOM 2153 C C . ALA A 1 270 ? -16.475 -3.115 11.033 1.00 58.00 270 ALA A C 1
ATOM 2155 O O . ALA A 1 270 ? -16.597 -3.051 9.812 1.00 58.00 270 ALA A O 1
ATOM 2156 N N . VAL A 1 271 ? -17.363 -2.617 11.889 1.00 53.41 271 VAL A N 1
ATOM 2157 C CA . VAL A 1 271 ? -18.261 -1.517 11.523 1.00 53.41 271 VAL A CA 1
ATOM 2158 C C . VAL A 1 271 ? -17.353 -0.313 11.233 1.00 53.41 271 VAL A C 1
ATOM 2160 O O . VAL A 1 271 ? -16.299 -0.206 11.866 1.00 53.41 271 VAL A O 1
ATOM 2163 N N . GLU A 1 272 ? -17.670 0.496 10.216 1.00 44.62 272 GLU A N 1
ATOM 2164 C CA . GLU A 1 272 ? -16.799 1.544 9.656 1.00 44.62 272 GLU A CA 1
ATOM 2165 C C . GLU A 1 272 ? -15.875 2.225 10.685 1.00 44.62 272 GLU A C 1
ATOM 2167 O O . GLU A 1 272 ? -16.300 2.689 11.743 1.00 44.62 272 GLU A O 1
ATOM 2172 N N . ARG A 1 273 ? -14.578 2.324 10.362 1.00 41.62 273 ARG A N 1
ATOM 2173 C CA . ARG A 1 273 ? -13.595 3.059 11.174 1.00 41.62 273 ARG A CA 1
ATOM 2174 C C . ARG A 1 273 ? -13.713 4.563 10.904 1.00 41.62 273 ARG A C 1
ATOM 2176 O O . ARG A 1 273 ? -12.802 5.161 10.336 1.00 41.62 273 ARG A O 1
ATOM 2183 N N . GLY A 1 274 ? -14.839 5.155 11.286 1.00 39.81 274 GLY A N 1
ATOM 2184 C CA . GLY A 1 274 ? -15.053 6.599 11.294 1.00 39.81 274 GLY A CA 1
ATOM 2185 C C . GLY A 1 274 ? -14.845 7.167 12.696 1.00 39.81 274 GLY A C 1
ATOM 2186 O O . GLY A 1 274 ? -15.365 6.631 13.669 1.00 39.81 274 GLY A O 1
ATOM 2187 N N . ILE A 1 275 ? -14.078 8.252 12.819 1.00 39.41 275 ILE A N 1
ATOM 2188 C CA . ILE A 1 275 ? -14.119 9.100 14.016 1.00 39.41 275 ILE A CA 1
ATOM 2189 C C . ILE A 1 275 ? -14.966 10.307 13.634 1.00 39.41 275 ILE A C 1
ATOM 2191 O O . ILE A 1 275 ? -14.494 11.203 12.933 1.00 39.41 275 ILE A O 1
ATOM 2195 N N . GLU A 1 276 ? -16.225 10.297 14.055 1.00 42.03 276 GLU A N 1
ATOM 2196 C CA . GLU A 1 276 ? -17.128 11.430 13.887 1.00 42.03 276 GLU A CA 1
ATOM 2197 C C . GLU A 1 276 ? -16.997 12.392 15.070 1.00 42.03 276 GLU A C 1
ATOM 2199 O O . GLU A 1 276 ? -16.815 11.994 16.221 1.00 42.03 276 GLU A O 1
ATOM 2204 N N . GLY A 1 277 ? -17.071 13.685 14.780 1.00 43.88 277 GLY A N 1
ATOM 2205 C CA . GLY A 1 277 ? -17.034 14.746 15.773 1.00 43.88 277 GLY A CA 1
ATOM 2206 C C . GLY A 1 277 ? -17.354 16.082 15.123 1.00 43.88 277 GLY A C 1
ATOM 2207 O O . GLY A 1 277 ? -17.161 16.264 13.917 1.00 43.88 277 GLY A O 1
ATOM 2208 N N . GLU A 1 278 ? -17.848 17.029 15.914 1.00 47.16 278 GLU A N 1
ATOM 2209 C CA . GLU A 1 278 ? -18.048 18.392 15.433 1.00 47.16 278 GLU A CA 1
ATOM 2210 C C . GLU A 1 278 ? -16.700 18.983 15.002 1.00 47.16 278 GLU A C 1
ATOM 2212 O O . GLU A 1 278 ? -15.709 18.956 15.743 1.00 47.16 278 GLU A O 1
ATOM 2217 N N . LYS A 1 279 ? -16.637 19.506 13.773 1.00 41.50 279 LYS A N 1
ATOM 2218 C CA . LYS A 1 279 ? -15.438 20.192 13.290 1.00 41.50 279 LYS A CA 1
ATOM 2219 C C . LYS A 1 279 ? -15.203 21.418 14.163 1.00 41.50 279 LYS A C 1
ATOM 2221 O O . LYS A 1 279 ? -16.042 22.309 14.221 1.00 41.50 279 LYS A O 1
ATOM 2226 N N . ARG A 1 280 ? -14.032 21.498 14.797 1.00 49.97 280 ARG A N 1
ATOM 2227 C CA . ARG A 1 280 ? -13.617 22.709 15.510 1.00 49.97 280 ARG A CA 1
ATOM 2228 C C . ARG A 1 280 ? -13.496 23.868 14.514 1.00 49.97 280 ARG A C 1
ATOM 2230 O O . ARG A 1 280 ? -12.638 23.840 13.631 1.00 49.97 280 ARG A O 1
ATOM 2237 N N . GLU A 1 281 ? -14.331 24.889 14.667 1.00 58.50 281 GLU A N 1
ATOM 2238 C CA . GLU A 1 281 ? -14.343 26.074 13.804 1.00 58.50 281 GLU A CA 1
ATOM 2239 C C . GLU A 1 281 ? -13.220 27.056 14.171 1.00 58.50 281 GLU A C 1
ATOM 2241 O O . GLU A 1 281 ? -13.428 28.071 14.833 1.00 58.50 281 GLU A O 1
ATOM 2246 N N . LEU A 1 282 ? -12.002 26.769 13.706 1.00 50.69 282 LEU A N 1
ATOM 2247 C CA . LEU A 1 282 ? -10.819 27.620 13.918 1.00 50.69 282 LEU A CA 1
ATOM 2248 C C . LEU A 1 282 ? -11.035 29.075 13.457 1.00 50.69 282 LEU A C 1
ATOM 2250 O O . LEU A 1 282 ? -10.565 30.009 14.101 1.00 50.69 282 LEU A O 1
ATOM 2254 N N . GLY A 1 283 ? -11.787 29.275 12.369 1.00 55.28 283 GLY A N 1
ATOM 2255 C CA . GLY A 1 283 ? -12.102 30.610 11.852 1.00 55.28 283 GLY A CA 1
ATOM 2256 C C . GLY A 1 283 ? -12.977 31.439 12.798 1.00 55.28 283 GLY A C 1
ATOM 2257 O O . GLY A 1 283 ? -12.755 32.639 12.935 1.00 55.28 283 GLY A O 1
ATOM 2258 N N . ALA A 1 284 ? -13.925 30.811 13.498 1.00 56.22 284 ALA A N 1
ATOM 2259 C CA . ALA A 1 284 ? -14.804 31.506 14.435 1.00 56.22 284 ALA A CA 1
ATOM 2260 C C . ALA A 1 284 ? -14.058 31.946 15.704 1.00 56.22 284 ALA A C 1
ATOM 2262 O O . ALA A 1 284 ? -14.343 33.012 16.247 1.00 56.22 284 ALA A O 1
ATOM 2263 N N . ASP A 1 285 ? -13.082 31.161 16.169 1.00 52.22 285 ASP A N 1
ATOM 2264 C CA . ASP A 1 285 ? -12.297 31.486 17.366 1.00 52.22 285 ASP A CA 1
ATOM 2265 C C . ASP A 1 285 ? -11.296 32.630 17.135 1.00 52.22 285 ASP A C 1
ATOM 2267 O O . ASP A 1 285 ? -11.087 33.440 18.041 1.00 52.22 285 ASP A O 1
ATOM 2271 N N . LEU A 1 286 ? -10.741 32.744 15.923 1.00 53.81 286 LEU A N 1
ATOM 2272 C CA . LEU A 1 286 ? -9.854 33.845 15.523 1.00 53.81 286 LEU A CA 1
ATOM 2273 C C . LEU A 1 286 ? -10.611 35.166 15.301 1.00 53.81 286 LEU A C 1
ATOM 2275 O O . LEU A 1 286 ? -10.083 36.237 15.592 1.00 53.81 286 LEU A O 1
ATOM 2279 N N . LEU A 1 287 ? -11.867 35.108 14.840 1.00 54.69 287 LEU A N 1
ATOM 2280 C CA . LEU A 1 287 ? -12.715 36.291 14.628 1.00 54.69 287 LEU A CA 1
ATOM 2281 C C . LEU A 1 287 ? -13.248 36.914 15.933 1.00 54.69 287 LEU A C 1
ATOM 2283 O O . LEU A 1 287 ? -13.666 38.071 15.922 1.00 54.69 287 LEU A O 1
ATOM 2287 N N . LYS A 1 288 ? -13.222 36.184 17.059 1.00 54.53 288 LYS A N 1
ATOM 2288 C CA . LYS A 1 288 ? -13.685 36.675 18.375 1.00 54.53 288 LYS A CA 1
ATOM 2289 C C . LYS A 1 288 ? -12.754 37.717 19.015 1.00 54.53 288 LYS A C 1
ATOM 2291 O O . LYS A 1 288 ? -13.144 38.329 20.006 1.00 54.53 288 LYS A O 1
ATOM 2296 N N . GLY A 1 289 ? -11.564 37.956 18.459 1.00 61.88 289 GLY A N 1
ATOM 2297 C CA . GLY A 1 289 ? -10.609 38.924 19.002 1.00 61.88 289 GLY A CA 1
ATOM 2298 C C . GLY A 1 289 ? -9.940 38.424 20.285 1.00 61.88 289 GLY A C 1
ATOM 2299 O O . GLY A 1 289 ? -9.499 37.280 20.346 1.00 61.88 289 GLY A O 1
ATOM 2300 N N . ALA A 1 290 ? -9.812 39.278 21.300 1.00 64.50 290 ALA A N 1
ATOM 2301 C CA . ALA A 1 290 ? -9.174 38.889 22.554 1.00 64.50 290 ALA A CA 1
ATOM 2302 C C . ALA A 1 290 ? -10.042 37.882 23.339 1.00 64.50 290 ALA A C 1
ATOM 2304 O O . ALA A 1 290 ? -11.259 38.032 23.466 1.00 64.50 290 ALA A O 1
ATOM 2305 N N . GLN A 1 291 ? -9.411 36.807 23.805 1.00 76.06 291 GLN A N 1
ATOM 2306 C CA . GLN A 1 291 ? -10.020 35.714 24.545 1.00 76.06 291 GLN A CA 1
ATOM 2307 C C . GLN A 1 291 ? -9.653 35.797 26.026 1.00 76.06 291 GLN A C 1
ATOM 2309 O O . GLN A 1 291 ? -8.518 36.076 26.403 1.00 76.06 291 GLN A O 1
ATOM 2314 N N . ILE A 1 292 ? -10.626 35.466 26.868 1.00 83.56 292 ILE A N 1
ATOM 2315 C CA . ILE A 1 292 ? -10.457 35.418 28.318 1.00 83.56 292 ILE A CA 1
ATOM 2316 C C . ILE A 1 292 ? -9.744 34.108 28.689 1.00 83.56 292 ILE A C 1
ATOM 2318 O O . ILE A 1 292 ? -10.192 33.023 28.301 1.00 83.56 292 ILE A O 1
ATOM 2322 N N . VAL A 1 293 ? -8.633 34.214 29.419 1.00 84.81 293 VAL A N 1
ATOM 2323 C CA . VAL A 1 293 ? -7.879 33.094 30.007 1.00 84.81 293 VAL A CA 1
ATOM 2324 C C . VAL A 1 293 ? -8.042 33.157 31.522 1.00 84.81 293 VAL A C 1
ATOM 2326 O O . VAL A 1 293 ? -7.534 34.080 32.149 1.00 84.81 293 VAL A O 1
ATOM 2329 N N . GLU A 1 294 ? -8.787 32.226 32.118 1.00 85.50 294 GLU A N 1
ATOM 2330 C CA . GLU A 1 294 ? -8.969 32.185 33.580 1.00 85.50 294 GLU A CA 1
ATOM 2331 C C . GLU A 1 294 ? -7.648 31.822 34.273 1.00 85.50 294 GLU A C 1
ATOM 2333 O O . GLU A 1 294 ? -6.962 30.894 33.846 1.00 85.50 294 GLU A O 1
ATOM 2338 N N . ILE A 1 295 ? -7.294 32.548 35.335 1.00 85.38 295 ILE A N 1
ATOM 2339 C CA . ILE A 1 295 ? -6.066 32.316 36.104 1.00 85.38 295 ILE A CA 1
ATOM 2340 C C . ILE A 1 295 ? -6.389 31.952 37.552 1.00 85.38 295 ILE A C 1
ATOM 2342 O O . ILE A 1 295 ? -7.483 32.209 38.052 1.00 85.38 295 ILE A O 1
ATOM 2346 N N . ASP A 1 296 ? -5.417 31.353 38.241 1.00 83.62 296 ASP A N 1
ATOM 2347 C CA . ASP A 1 296 ? -5.543 31.028 39.661 1.00 83.62 296 ASP A CA 1
ATOM 2348 C C . ASP A 1 296 ? -5.794 32.300 40.491 1.00 83.62 296 ASP A C 1
ATOM 2350 O O . ASP A 1 296 ? -5.103 33.311 40.339 1.00 83.62 296 ASP A O 1
ATOM 2354 N N . GLU A 1 297 ? -6.771 32.240 41.398 1.00 82.62 297 GLU A N 1
ATOM 2355 C CA . GLU A 1 297 ? -7.175 33.363 42.252 1.00 82.62 297 GLU A CA 1
ATOM 2356 C C . GLU A 1 297 ? -5.993 33.962 43.028 1.00 82.62 297 GLU A C 1
ATOM 2358 O O . GLU A 1 297 ? -5.916 35.174 43.238 1.00 82.62 297 GLU A O 1
ATOM 2363 N N . ARG A 1 298 ? -5.032 33.118 43.418 1.00 84.12 298 ARG A N 1
ATOM 2364 C CA . ARG A 1 298 ? -3.848 33.537 44.173 1.00 84.12 298 ARG A CA 1
ATOM 2365 C C . ARG A 1 298 ? -2.937 34.461 43.374 1.00 84.12 298 ARG A C 1
ATOM 2367 O O . ARG A 1 298 ? -2.307 35.317 43.987 1.00 84.12 298 ARG A O 1
ATOM 2374 N N . TRP A 1 299 ? -2.873 34.289 42.052 1.00 84.75 299 TRP A N 1
ATOM 2375 C CA . TRP A 1 299 ? -2.185 35.219 41.156 1.00 84.75 299 TRP A CA 1
ATOM 2376 C C . TRP A 1 299 ? -3.026 36.452 40.867 1.00 84.75 299 TRP A C 1
ATOM 2378 O O . TRP A 1 299 ? -2.499 37.555 40.802 1.00 84.75 299 TRP A O 1
ATOM 2388 N N . GLY A 1 300 ? -4.343 36.288 40.760 1.00 80.56 300 GLY A N 1
ATOM 2389 C CA . GLY A 1 300 ? -5.261 37.404 40.556 1.00 80.56 300 GLY A CA 1
ATOM 2390 C C . GLY A 1 300 ? -5.223 38.475 41.651 1.00 80.56 300 GLY A C 1
ATOM 2391 O O . GLY A 1 300 ? -5.444 39.651 41.372 1.00 80.56 300 GLY A O 1
ATOM 2392 N N . ARG A 1 301 ? -4.902 38.085 42.890 1.00 81.69 301 ARG A N 1
ATOM 2393 C CA . ARG A 1 301 ? -4.760 38.994 44.042 1.00 81.69 301 ARG A CA 1
ATOM 2394 C C . ARG A 1 301 ? -3.334 39.533 44.242 1.00 81.69 301 ARG A C 1
ATOM 2396 O O . ARG A 1 301 ? -3.124 40.324 45.159 1.00 81.69 301 ARG A O 1
ATOM 2403 N N . ASP A 1 302 ? -2.365 39.100 43.438 1.00 82.50 302 ASP A N 1
ATOM 2404 C CA . ASP A 1 302 ? -0.951 39.440 43.604 1.00 82.50 302 ASP A CA 1
ATOM 2405 C C . ASP A 1 302 ? -0.545 40.632 42.717 1.00 82.50 302 ASP A C 1
ATOM 2407 O O . ASP A 1 302 ? -0.635 40.599 41.487 1.00 82.50 302 ASP A O 1
ATOM 2411 N N . THR A 1 303 ? -0.059 41.703 43.347 1.00 84.31 303 THR A N 1
ATOM 2412 C CA . THR A 1 303 ? 0.411 42.911 42.657 1.00 84.31 303 THR A CA 1
ATOM 2413 C C . THR A 1 303 ? 1.614 42.634 41.747 1.00 84.31 303 THR A C 1
ATOM 2415 O O . THR A 1 303 ? 1.720 43.241 40.680 1.00 84.31 303 THR A O 1
ATOM 2418 N N . ALA A 1 304 ? 2.511 41.717 42.125 1.00 84.75 304 ALA A N 1
ATOM 2419 C CA . ALA A 1 304 ? 3.667 41.347 41.308 1.00 84.75 304 ALA A CA 1
ATOM 2420 C C . ALA A 1 304 ? 3.237 40.571 40.053 1.00 84.75 304 ALA A C 1
ATOM 2422 O O . ALA A 1 304 ? 3.769 40.799 38.963 1.00 84.75 304 ALA A O 1
ATOM 2423 N N . ALA A 1 305 ? 2.213 39.723 40.178 1.00 85.12 305 ALA A N 1
ATOM 2424 C CA . ALA A 1 305 ? 1.601 39.029 39.049 1.00 85.12 305 ALA A CA 1
ATOM 2425 C C . ALA A 1 305 ? 0.942 40.005 38.065 1.00 85.12 305 ALA A C 1
ATOM 2427 O O . ALA A 1 305 ? 1.166 39.902 36.858 1.00 85.12 305 ALA A O 1
ATOM 2428 N N . ALA A 1 306 ? 0.204 41.003 38.562 1.00 85.06 306 ALA A N 1
ATOM 2429 C CA . ALA A 1 306 ? -0.380 42.045 37.717 1.00 85.06 306 ALA A CA 1
ATOM 2430 C C . ALA A 1 306 ? 0.694 42.808 36.912 1.00 85.06 306 ALA A C 1
ATOM 2432 O O . ALA A 1 306 ? 0.551 42.983 35.702 1.00 85.06 306 ALA A O 1
ATOM 2433 N N . GLN A 1 307 ? 1.808 43.181 37.552 1.00 86.50 307 GLN A N 1
ATOM 2434 C CA . GLN A 1 307 ? 2.938 43.846 36.887 1.00 86.50 307 GLN A CA 1
ATOM 2435 C C . GLN A 1 307 ? 3.655 42.939 35.874 1.00 86.50 307 GLN A C 1
ATOM 2437 O O . GLN A 1 307 ? 4.123 43.403 34.833 1.00 86.50 307 GLN A O 1
ATOM 2442 N N . ALA A 1 308 ? 3.781 41.641 36.158 1.00 86.19 308 ALA A N 1
ATOM 2443 C CA . ALA A 1 308 ? 4.371 40.682 35.227 1.00 86.19 308 ALA A CA 1
ATOM 2444 C C . ALA A 1 308 ? 3.502 40.480 33.974 1.00 86.19 308 ALA A C 1
ATOM 2446 O O . ALA A 1 308 ? 4.033 40.487 32.862 1.00 86.19 308 ALA A O 1
ATOM 2447 N N . LEU A 1 309 ? 2.179 40.395 34.136 1.00 89.06 309 LEU A N 1
ATOM 2448 C CA . LEU A 1 309 ? 1.230 40.327 33.022 1.00 89.06 309 LEU A CA 1
ATOM 2449 C C . LEU A 1 309 ? 1.292 41.588 32.151 1.00 89.06 309 LEU A C 1
ATOM 2451 O O . LEU A 1 309 ? 1.395 41.479 30.930 1.00 89.06 309 LEU A O 1
ATOM 2455 N N . GLU A 1 310 ? 1.325 42.773 32.766 1.00 86.69 310 GLU A N 1
ATOM 2456 C CA . GLU A 1 310 ? 1.412 44.044 32.038 1.00 86.69 310 GLU A CA 1
ATOM 2457 C C . GLU A 1 310 ? 2.709 44.148 31.219 1.00 86.69 310 GLU A C 1
ATOM 2459 O O . GLU A 1 310 ? 2.672 44.501 30.039 1.00 86.69 310 GLU A O 1
ATOM 2464 N N . ARG A 1 311 ? 3.854 43.738 31.788 1.00 86.62 311 ARG A N 1
ATOM 2465 C CA . ARG A 1 311 ? 5.135 43.649 31.055 1.00 86.62 311 ARG A CA 1
ATOM 2466 C C . ARG A 1 311 ? 5.076 42.682 29.876 1.00 86.62 311 ARG A C 1
ATOM 2468 O O . ARG A 1 311 ? 5.729 42.913 28.862 1.00 86.62 311 ARG A O 1
ATOM 2475 N N . ALA A 1 312 ? 4.289 41.617 29.996 1.00 84.69 312 ALA A N 1
ATOM 2476 C CA . ALA A 1 312 ? 4.044 40.671 28.917 1.00 84.69 312 ALA A CA 1
ATOM 2477 C C . ALA A 1 312 ? 2.980 41.157 27.917 1.00 84.69 312 ALA A C 1
ATOM 2479 O O . ALA A 1 312 ? 2.614 40.398 27.019 1.00 84.69 312 ALA A O 1
ATOM 2480 N N . GLY A 1 313 ? 2.474 42.389 28.045 1.00 86.69 313 GLY A N 1
ATOM 2481 C CA . GLY A 1 313 ? 1.446 42.954 27.169 1.00 86.69 313 GLY A CA 1
ATOM 2482 C C . GLY A 1 313 ? 0.066 42.323 27.360 1.00 86.69 313 GLY A C 1
ATOM 2483 O O . GLY A 1 313 ? -0.717 42.278 26.414 1.00 86.69 313 GLY A O 1
ATOM 2484 N N . LEU A 1 314 ? -0.212 41.785 28.547 1.00 87.88 314 LEU A N 1
ATOM 2485 C CA . LEU A 1 314 ? -1.470 41.145 28.912 1.00 87.88 314 LEU A CA 1
ATOM 2486 C C . LEU A 1 314 ? -2.172 41.954 30.004 1.00 87.88 314 LEU A C 1
ATOM 2488 O O . LEU A 1 314 ? -1.533 42.475 30.916 1.00 87.88 314 LEU A O 1
ATOM 2492 N N . ARG A 1 315 ? -3.503 42.044 29.935 1.00 84.81 315 ARG A N 1
ATOM 2493 C CA . ARG A 1 315 ? -4.293 42.789 30.922 1.00 84.81 315 ARG A CA 1
ATOM 2494 C C . ARG A 1 315 ? -5.006 41.830 31.864 1.00 84.81 315 ARG A C 1
ATOM 2496 O O . ARG A 1 315 ? -5.825 41.028 31.420 1.00 84.81 315 ARG A O 1
ATOM 2503 N N . LEU A 1 316 ? -4.737 41.950 33.162 1.00 83.56 316 LEU A N 1
ATOM 2504 C CA . LEU A 1 316 ? -5.535 41.289 34.192 1.00 83.56 316 LEU A CA 1
ATOM 2505 C C . LEU A 1 316 ? -6.934 41.925 34.241 1.00 83.56 316 LEU A C 1
ATOM 2507 O O . LEU A 1 316 ? -7.075 43.148 34.293 1.00 83.56 316 LEU A O 1
ATOM 2511 N N . ILE A 1 317 ? -7.961 41.086 34.224 1.00 83.31 317 ILE A N 1
ATOM 2512 C CA . ILE A 1 317 ? -9.369 41.454 34.308 1.00 83.31 317 ILE A CA 1
ATOM 2513 C C . ILE A 1 317 ? -10.040 40.659 35.429 1.00 83.31 317 ILE A C 1
ATOM 2515 O O . ILE A 1 317 ? -9.810 39.461 35.602 1.00 83.31 317 ILE A O 1
ATOM 2519 N N . THR A 1 318 ? -10.916 41.319 36.180 1.00 73.00 318 THR A N 1
ATOM 2520 C CA . THR A 1 318 ? -11.810 40.637 37.118 1.00 73.00 318 THR A CA 1
ATOM 2521 C C . THR A 1 318 ? -13.088 40.293 36.363 1.00 73.00 318 THR A C 1
ATOM 2523 O O . THR A 1 318 ? -13.887 41.163 36.009 1.00 73.00 318 THR A O 1
ATOM 2526 N N . ALA A 1 319 ? -13.267 39.013 36.051 1.00 55.25 319 ALA A N 1
ATOM 2527 C CA . ALA A 1 319 ? -14.463 38.479 35.424 1.00 55.25 319 ALA A CA 1
ATOM 2528 C C . ALA A 1 319 ? -15.628 38.538 36.429 1.00 55.25 319 ALA A C 1
ATOM 2530 O O . ALA A 1 319 ? -15.890 37.599 37.174 1.00 55.25 319 ALA A O 1
ATOM 2531 N N . GLY A 1 320 ? -16.297 39.690 36.445 1.00 52.62 320 GLY A N 1
ATOM 2532 C CA . GLY A 1 320 ? -17.428 40.005 37.318 1.00 52.62 320 GLY A CA 1
ATOM 2533 C C . GLY A 1 320 ? -17.896 41.461 37.228 1.00 52.62 320 GLY A C 1
ATOM 2534 O O . GLY A 1 320 ? -19.051 41.729 37.539 1.00 52.62 320 GLY A O 1
ATOM 2535 N N . SER A 1 321 ? -17.060 42.397 36.752 1.00 46.78 321 SER A N 1
ATOM 2536 C CA . SER A 1 321 ? -17.393 43.827 36.830 1.00 46.78 321 SER A CA 1
ATOM 2537 C C . SER A 1 321 ? -17.737 44.546 35.522 1.00 46.78 321 SER A C 1
ATOM 2539 O O . SER A 1 321 ? -18.308 45.625 35.629 1.00 46.78 321 SER A O 1
ATOM 2541 N N . GLU A 1 322 ? -17.475 44.025 34.309 1.00 48.53 322 GLU A N 1
ATOM 2542 C CA . GLU A 1 322 ? -17.611 44.907 33.122 1.00 48.53 322 GLU A CA 1
ATOM 2543 C C . GLU A 1 322 ? -18.279 44.398 31.831 1.00 48.53 322 GLU A C 1
ATOM 2545 O O . GLU A 1 322 ? -18.427 45.220 30.931 1.00 48.53 322 GLU A O 1
ATOM 2550 N N . ARG A 1 323 ? -18.778 43.154 31.674 1.00 44.75 323 ARG A N 1
ATOM 2551 C CA . ARG A 1 323 ? -19.453 42.785 30.391 1.00 44.75 323 ARG A CA 1
ATOM 2552 C C . ARG A 1 323 ? -20.682 41.865 30.402 1.00 44.75 323 ARG A C 1
ATOM 2554 O O . ARG A 1 323 ? -21.166 41.554 29.320 1.00 44.75 323 ARG A O 1
ATOM 2561 N N . ASP A 1 324 ? -21.249 41.470 31.543 1.00 39.84 324 ASP A N 1
ATOM 2562 C CA . ASP A 1 324 ? -22.473 40.646 31.519 1.00 39.84 324 ASP A CA 1
ATOM 2563 C C . ASP A 1 324 ? -23.338 40.820 32.790 1.00 39.84 324 ASP A C 1
ATOM 2565 O O . ASP A 1 324 ? -23.002 40.261 33.839 1.00 39.84 324 ASP A O 1
ATOM 2569 N N . PRO A 1 325 ? -24.454 41.577 32.737 1.00 38.53 325 PRO A N 1
ATOM 2570 C CA . PRO A 1 325 ? -25.329 41.791 33.893 1.00 38.53 325 PRO A CA 1
ATOM 2571 C C . PRO A 1 325 ? -26.076 40.522 34.348 1.00 38.53 325 PRO A C 1
ATOM 2573 O O . PRO A 1 325 ? -26.681 40.524 35.416 1.00 38.53 325 PRO A O 1
ATOM 2576 N N . THR A 1 326 ? -26.009 39.419 33.596 1.00 44.91 326 THR A N 1
ATOM 2577 C CA . THR A 1 326 ? -26.652 38.143 33.958 1.00 44.91 326 THR A CA 1
ATOM 2578 C C . THR A 1 326 ? -25.770 37.199 34.786 1.00 44.91 326 THR A C 1
ATOM 2580 O O . THR A 1 326 ? -26.250 36.161 35.240 1.00 44.91 326 THR A O 1
ATOM 2583 N N . ARG A 1 327 ? -24.498 37.546 35.042 1.00 44.06 327 ARG A N 1
ATOM 2584 C CA . ARG A 1 327 ? -23.538 36.709 35.803 1.00 44.06 327 ARG A CA 1
ATOM 2585 C C . ARG A 1 327 ? -23.182 37.227 37.203 1.00 44.06 327 ARG A C 1
ATOM 2587 O O . ARG A 1 327 ? -22.245 36.732 37.821 1.00 44.06 327 ARG A O 1
ATOM 2594 N N . LEU A 1 328 ? -23.971 38.157 37.738 1.00 37.00 328 LEU A N 1
ATOM 2595 C CA . LEU A 1 328 ? -23.786 38.865 39.019 1.00 37.00 328 LEU A CA 1
ATOM 2596 C C . LEU A 1 328 ? -23.868 38.007 40.308 1.00 37.00 328 LEU A C 1
ATOM 2598 O O . LEU A 1 328 ? -24.023 38.554 41.394 1.00 37.00 328 LEU A O 1
ATOM 2602 N N . MET A 1 329 ? -23.764 36.675 40.227 1.00 39.47 329 MET A N 1
ATOM 2603 C CA . MET A 1 329 ? -23.855 35.781 41.396 1.00 39.47 329 MET A CA 1
ATOM 2604 C C . MET A 1 329 ? -22.708 34.770 41.534 1.00 39.47 329 MET A C 1
ATOM 2606 O O . MET A 1 329 ? -22.833 33.807 42.288 1.00 39.47 329 MET A O 1
ATOM 2610 N N . MET A 1 330 ? -21.581 34.958 40.844 1.00 43.31 330 MET A N 1
ATOM 2611 C CA . MET A 1 330 ? -20.416 34.078 40.998 1.00 43.31 330 MET A CA 1
ATOM 2612 C C . MET A 1 330 ? -19.171 34.884 41.370 1.00 43.31 330 MET A C 1
ATOM 2614 O O . MET A 1 330 ? -18.939 35.940 40.797 1.00 43.31 330 MET A O 1
ATOM 2618 N N . ALA A 1 331 ? -18.439 34.384 42.372 1.00 49.91 331 ALA A N 1
ATOM 2619 C CA . ALA A 1 331 ? -17.270 34.988 43.016 1.00 49.91 331 ALA A CA 1
ATOM 2620 C C . ALA A 1 331 ? -16.266 35.627 42.040 1.00 49.91 331 ALA A C 1
ATOM 2622 O O . ALA A 1 331 ? -16.163 35.178 40.900 1.00 49.91 331 ALA A O 1
ATOM 2623 N N . ASP A 1 332 ? -15.511 36.622 42.525 1.00 56.47 332 ASP A N 1
ATOM 2624 C CA . ASP A 1 332 ? -14.438 37.327 41.808 1.00 56.47 332 ASP A CA 1
ATOM 2625 C C . ASP A 1 332 ? -13.515 36.348 41.063 1.00 56.47 332 ASP A C 1
ATOM 2627 O O . ASP A 1 332 ? -12.568 35.794 41.624 1.00 56.47 332 ASP A O 1
ATOM 2631 N N . ARG A 1 333 ? -13.798 36.103 39.781 1.00 70.81 333 ARG A N 1
ATOM 2632 C CA . ARG A 1 333 ? -12.944 35.283 38.924 1.00 70.81 333 ARG A CA 1
ATOM 2633 C C . ARG A 1 333 ? -11.871 36.171 38.336 1.00 70.81 333 ARG A C 1
ATOM 2635 O O . ARG A 1 333 ? -12.172 37.208 37.753 1.00 70.81 333 ARG A O 1
ATOM 2642 N N . PHE A 1 334 ? -10.622 35.756 38.449 1.00 81.44 334 PHE A N 1
ATOM 2643 C CA . PHE A 1 334 ? -9.510 36.467 37.839 1.00 81.44 334 PHE A CA 1
ATOM 2644 C C . PHE A 1 334 ? -9.199 35.846 36.488 1.00 81.44 334 PHE A C 1
ATOM 2646 O O . PHE A 1 334 ? -9.123 34.626 36.344 1.00 81.44 334 PHE A O 1
ATOM 2653 N N . ALA A 1 335 ? -9.046 36.688 35.480 1.00 85.56 335 ALA A N 1
ATOM 2654 C CA . ALA A 1 335 ? -8.715 36.244 34.145 1.00 85.56 335 ALA A CA 1
ATOM 2655 C C . ALA A 1 335 ? -7.798 37.245 33.453 1.00 85.56 335 ALA A C 1
ATOM 2657 O O . ALA A 1 335 ? -7.613 38.368 33.907 1.00 85.56 335 ALA A O 1
ATOM 2658 N N . VAL A 1 336 ? -7.216 36.829 32.342 1.00 86.75 336 VAL A N 1
ATOM 2659 C CA . VAL A 1 336 ? -6.325 37.640 31.527 1.00 86.75 336 VAL A CA 1
ATOM 2660 C C . VAL A 1 336 ? -6.944 37.809 30.152 1.00 86.75 336 VAL A C 1
ATOM 2662 O O . VAL A 1 336 ? -7.421 36.844 29.553 1.00 86.75 336 VAL A O 1
ATOM 2665 N N . ASP A 1 337 ? -6.942 39.043 29.666 1.00 86.94 337 ASP A N 1
ATOM 2666 C CA . ASP A 1 337 ? -7.324 39.369 28.301 1.00 86.94 337 ASP A CA 1
ATOM 2667 C C . ASP A 1 337 ? -6.146 39.057 27.364 1.00 86.94 337 ASP A C 1
ATOM 2669 O O . ASP A 1 337 ? -5.117 39.740 27.398 1.00 86.94 337 ASP A O 1
ATOM 2673 N N . MET A 1 338 ? -6.260 37.976 26.584 1.00 87.56 338 MET A N 1
ATOM 2674 C CA . MET A 1 338 ? -5.197 37.457 25.719 1.00 87.56 338 MET A CA 1
ATOM 2675 C C . MET A 1 338 ? -5.668 37.384 24.258 1.00 87.56 338 MET A C 1
ATOM 2677 O O . MET A 1 338 ? -6.687 36.754 23.988 1.00 87.56 338 MET A O 1
ATOM 2681 N N . PRO A 1 339 ? -4.933 37.945 23.280 1.00 87.75 339 PRO A N 1
ATOM 2682 C CA . PRO A 1 339 ? -5.272 37.815 21.858 1.00 87.75 339 PRO A CA 1
ATOM 2683 C C . PRO A 1 339 ? -5.479 36.352 21.415 1.00 87.75 339 PRO A C 1
ATOM 2685 O O . PRO A 1 339 ? -4.726 35.469 21.833 1.00 87.75 339 PRO A O 1
ATOM 2688 N N . ALA A 1 340 ? -6.497 36.075 20.586 1.00 79.88 340 ALA A N 1
ATOM 2689 C CA . ALA A 1 340 ? -6.832 34.708 20.155 1.00 79.88 340 ALA A CA 1
ATOM 2690 C C . ALA A 1 340 ? -5.668 33.982 19.467 1.00 79.88 340 ALA A C 1
ATOM 2692 O O . ALA A 1 340 ? -5.433 32.807 19.739 1.00 79.88 340 ALA A O 1
ATOM 2693 N N . ASP A 1 341 ? -4.929 34.680 18.607 1.00 83.06 341 ASP A N 1
ATOM 2694 C CA . ASP A 1 341 ? -3.745 34.173 17.912 1.00 83.06 341 ASP A CA 1
ATOM 2695 C C . ASP A 1 341 ? -2.634 33.787 18.897 1.00 83.06 341 ASP A C 1
ATOM 2697 O O . ASP A 1 341 ? -2.029 32.719 18.777 1.00 83.06 341 ASP A O 1
ATOM 2701 N N . ARG A 1 342 ? -2.425 34.612 19.928 1.00 87.88 342 ARG A N 1
ATOM 2702 C CA . ARG A 1 342 ? -1.455 34.366 21.000 1.00 87.88 342 ARG A CA 1
ATOM 2703 C C . ARG A 1 342 ? -1.859 33.178 21.874 1.00 87.88 342 ARG A C 1
ATOM 2705 O O . ARG A 1 342 ? -1.041 32.289 22.114 1.00 87.88 342 ARG A O 1
ATOM 2712 N N . LYS A 1 343 ? -3.133 33.100 22.271 1.00 86.81 343 LYS A N 1
ATOM 2713 C CA . LYS A 1 343 ? -3.682 31.957 23.019 1.00 86.81 343 LYS A CA 1
ATOM 2714 C C . LYS A 1 343 ? -3.581 30.664 22.217 1.00 86.81 343 LYS A C 1
ATOM 2716 O O . LYS A 1 343 ? -3.211 29.624 22.758 1.00 86.81 343 LYS A O 1
ATOM 2721 N N . GLU A 1 344 ? -3.876 30.712 20.921 1.00 83.00 344 GLU A N 1
ATOM 2722 C CA . GLU A 1 344 ? -3.768 29.549 20.046 1.00 83.00 344 GLU A CA 1
ATOM 2723 C C . GLU A 1 344 ? -2.310 29.106 19.857 1.00 83.00 344 GLU A C 1
ATOM 2725 O O . GLU A 1 344 ? -2.020 27.909 19.931 1.00 83.00 344 GLU A O 1
ATOM 2730 N N . ALA A 1 345 ? -1.381 30.045 19.657 1.00 86.06 345 ALA A N 1
ATOM 2731 C CA . ALA A 1 345 ? 0.046 29.748 19.569 1.00 86.06 345 ALA A CA 1
ATOM 2732 C C . ALA A 1 345 ? 0.562 29.079 20.853 1.00 86.06 345 ALA A C 1
ATOM 2734 O O . ALA A 1 345 ? 1.247 28.052 20.780 1.00 86.06 345 ALA A O 1
ATOM 2735 N N . ALA A 1 346 ? 0.164 29.590 22.021 1.00 88.50 346 ALA A N 1
ATOM 2736 C CA . ALA A 1 346 ? 0.471 28.985 23.312 1.00 88.50 346 ALA A CA 1
ATOM 2737 C C . ALA A 1 346 ? -0.142 27.583 23.440 1.00 88.50 346 ALA A C 1
ATOM 2739 O O . ALA A 1 346 ? 0.549 26.641 23.822 1.00 88.50 346 ALA A O 1
ATOM 2740 N N . TYR A 1 347 ? -1.397 27.400 23.023 1.00 86.75 347 TYR A N 1
ATOM 2741 C CA . TYR A 1 347 ? -2.086 26.109 23.053 1.00 86.75 347 TYR A CA 1
ATOM 2742 C C . TYR A 1 347 ? -1.410 25.043 22.178 1.00 86.75 347 TYR A C 1
ATOM 2744 O O . TYR A 1 347 ? -1.192 23.905 22.606 1.00 86.75 347 TYR A O 1
ATOM 2752 N N . ARG A 1 348 ? -1.054 25.405 20.940 1.00 85.56 348 ARG A N 1
ATOM 2753 C CA . ARG A 1 348 ? -0.335 24.521 20.008 1.00 85.56 348 ARG A CA 1
ATOM 2754 C C . ARG A 1 348 ? 1.038 24.153 20.557 1.00 85.56 348 ARG A C 1
ATOM 2756 O O . ARG A 1 348 ? 1.433 22.991 20.479 1.00 85.56 348 ARG A O 1
ATOM 2763 N N . THR A 1 349 ? 1.736 25.128 21.134 1.00 89.38 349 THR A N 1
ATOM 2764 C CA . THR A 1 349 ? 3.051 24.911 21.740 1.00 89.38 349 THR A CA 1
ATOM 2765 C C . THR A 1 349 ? 2.943 23.986 22.947 1.00 89.38 349 THR A C 1
ATOM 2767 O O . THR A 1 349 ? 3.646 22.983 22.994 1.00 89.38 349 THR A O 1
ATOM 2770 N N . MET A 1 350 ? 1.988 24.233 23.847 1.00 90.06 350 MET A N 1
ATOM 2771 C CA . MET A 1 350 ? 1.707 23.403 25.020 1.00 90.06 350 MET A CA 1
ATOM 2772 C C . MET A 1 350 ? 1.463 21.935 24.651 1.00 90.06 350 MET A C 1
ATOM 2774 O O . MET A 1 350 ? 2.084 21.048 25.230 1.00 90.06 350 MET A O 1
ATOM 2778 N N . ARG A 1 351 ? 0.614 21.661 23.649 1.00 84.94 351 ARG A N 1
ATOM 2779 C CA . ARG A 1 351 ? 0.328 20.284 23.197 1.00 84.94 351 ARG A CA 1
ATOM 2780 C C . ARG A 1 351 ? 1.540 19.557 22.612 1.00 84.94 351 ARG A C 1
ATOM 2782 O O . ARG A 1 351 ? 1.554 18.331 22.589 1.00 84.94 351 ARG A O 1
ATOM 2789 N N . GLY A 1 352 ? 2.522 20.299 22.106 1.00 83.94 352 GLY A N 1
ATOM 2790 C CA . GLY A 1 352 ? 3.750 19.749 21.538 1.00 83.94 352 GLY A CA 1
ATOM 2791 C C . GLY A 1 352 ? 4.863 19.498 22.558 1.00 83.94 352 GLY A C 1
ATOM 2792 O O . GLY A 1 352 ? 5.924 19.014 22.161 1.00 83.94 352 GLY A O 1
ATOM 2793 N N . LEU A 1 353 ? 4.664 19.848 23.834 1.00 87.12 353 LEU A N 1
ATOM 2794 C CA . LEU A 1 353 ? 5.686 19.738 24.873 1.00 87.12 353 LEU A CA 1
ATOM 2795 C C . LEU A 1 353 ? 5.530 18.456 25.705 1.00 87.12 353 LEU A C 1
ATOM 2797 O O . LEU A 1 353 ? 4.412 18.093 26.081 1.00 87.12 353 LEU A O 1
ATOM 2801 N N . PRO A 1 354 ? 6.644 17.788 26.058 1.00 87.62 354 PRO A N 1
ATOM 2802 C CA . PRO A 1 354 ? 6.638 16.723 27.053 1.00 87.62 354 PRO A CA 1
ATOM 2803 C C . PRO A 1 354 ? 6.089 17.196 28.408 1.00 87.62 354 PRO A C 1
ATOM 2805 O O . PRO A 1 354 ? 6.272 18.347 28.814 1.00 87.62 354 PRO A O 1
ATOM 2808 N N . ARG A 1 355 ? 5.424 16.293 29.139 1.00 84.88 355 ARG A N 1
ATOM 2809 C CA . ARG A 1 355 ? 4.760 16.613 30.416 1.00 84.88 355 ARG A CA 1
ATOM 2810 C C . ARG A 1 355 ? 5.730 17.124 31.483 1.00 84.88 355 ARG A C 1
ATOM 2812 O O . ARG A 1 355 ? 5.382 18.021 32.245 1.00 84.88 355 ARG A O 1
ATOM 2819 N N . ASP A 1 356 ? 6.917 16.542 31.553 1.00 85.88 356 ASP A N 1
ATOM 2820 C CA . ASP A 1 356 ? 7.976 16.923 32.484 1.00 85.88 356 ASP A CA 1
ATOM 2821 C C . ASP A 1 356 ? 8.533 18.323 32.175 1.00 85.88 356 ASP A C 1
ATOM 2823 O O . ASP A 1 356 ? 8.765 19.101 33.097 1.00 85.88 356 ASP A O 1
ATOM 2827 N N . VAL A 1 357 ? 8.632 18.695 30.892 1.00 89.31 357 VAL A N 1
ATOM 2828 C CA . VAL A 1 357 ? 9.000 20.055 30.457 1.00 89.31 357 VAL A CA 1
ATOM 2829 C C . VAL A 1 357 ? 7.932 21.075 30.863 1.00 89.31 357 VAL A C 1
ATOM 2831 O O . VAL A 1 357 ? 8.261 22.126 31.411 1.00 89.31 357 VAL A O 1
ATOM 2834 N N . LEU A 1 358 ? 6.648 20.758 30.654 1.00 87.81 358 LEU A N 1
ATOM 2835 C CA . LEU A 1 358 ? 5.537 21.611 31.099 1.00 87.81 358 LEU A CA 1
ATOM 2836 C C . LEU A 1 358 ? 5.518 21.791 32.621 1.00 87.81 358 LEU A C 1
ATOM 2838 O O . LEU A 1 358 ? 5.161 22.860 33.112 1.00 87.81 358 LEU A O 1
ATOM 2842 N N . GLN A 1 359 ? 5.887 20.753 33.372 1.00 87.12 359 GLN A N 1
ATOM 2843 C CA . GLN A 1 359 ? 5.946 20.820 34.827 1.00 87.12 359 GLN A CA 1
ATOM 2844 C C . GLN A 1 359 ? 7.106 21.694 35.313 1.00 87.12 359 GLN A C 1
ATOM 2846 O O . GLN A 1 359 ? 6.883 22.523 36.190 1.00 87.12 359 GLN A O 1
ATOM 2851 N N . ALA A 1 360 ? 8.300 21.556 34.726 1.00 87.38 360 ALA A N 1
ATOM 2852 C CA . ALA A 1 360 ? 9.439 22.423 35.034 1.00 87.38 360 ALA A CA 1
ATOM 2853 C C . ALA A 1 360 ? 9.108 23.897 34.747 1.00 87.38 360 ALA A C 1
ATOM 2855 O O . ALA A 1 360 ? 9.358 24.773 35.572 1.00 87.38 360 ALA A O 1
ATOM 2856 N N . LEU A 1 361 ? 8.445 24.163 33.616 1.00 88.69 361 LEU A N 1
ATOM 2857 C CA . LEU A 1 361 ? 7.988 25.504 33.262 1.00 88.69 361 LEU A CA 1
ATOM 2858 C C . LEU A 1 361 ? 6.992 26.061 34.297 1.00 88.69 361 LEU A C 1
ATOM 2860 O O . LEU A 1 361 ? 7.158 27.184 34.763 1.00 88.69 361 LEU A O 1
ATOM 2864 N N . ALA A 1 362 ? 6.005 25.262 34.718 1.00 87.38 362 ALA A N 1
ATOM 2865 C CA . ALA A 1 362 ? 4.980 25.670 35.684 1.00 87.38 362 ALA A CA 1
ATOM 2866 C C . ALA A 1 362 ? 5.500 25.900 37.117 1.00 87.38 362 ALA A C 1
ATOM 2868 O O . ALA A 1 362 ? 4.821 26.552 37.904 1.00 87.38 362 ALA A O 1
ATOM 2869 N N . GLN A 1 363 ? 6.672 25.368 37.471 1.00 89.38 363 GLN A N 1
ATOM 2870 C CA . GLN A 1 363 ? 7.309 25.595 38.776 1.00 89.38 363 GLN A CA 1
ATOM 2871 C C . GLN A 1 363 ? 8.029 26.945 38.870 1.00 89.38 363 GLN A C 1
ATOM 2873 O O . GLN A 1 363 ? 8.475 27.331 39.948 1.00 89.38 363 GLN A O 1
ATOM 2878 N N . THR A 1 364 ? 8.158 27.654 37.750 1.00 88.31 364 THR A N 1
ATOM 2879 C CA . THR A 1 364 ? 8.854 28.937 37.700 1.00 88.31 364 THR A CA 1
ATOM 2880 C C . THR A 1 364 ? 7.971 30.033 38.273 1.00 88.31 364 THR A C 1
ATOM 2882 O O . THR A 1 364 ? 6.829 30.205 37.841 1.00 88.31 364 THR A O 1
ATOM 2885 N N . ASP A 1 365 ? 8.519 30.810 39.206 1.00 87.62 365 ASP A N 1
ATOM 2886 C CA . ASP A 1 365 ? 7.887 32.042 39.666 1.00 87.62 365 ASP A CA 1
ATOM 2887 C C . ASP A 1 365 ? 7.977 33.114 38.581 1.00 87.62 365 ASP A C 1
ATOM 2889 O O . ASP A 1 365 ? 8.935 33.877 38.489 1.00 87.62 365 ASP A O 1
ATOM 2893 N N . TRP A 1 366 ? 6.955 33.152 37.735 1.00 88.62 366 TRP A N 1
ATOM 2894 C CA . TRP A 1 366 ? 6.878 34.082 36.619 1.00 88.62 366 TRP A CA 1
ATOM 2895 C C . TRP A 1 366 ? 6.610 35.533 37.042 1.00 88.62 366 TRP A C 1
ATOM 2897 O O . TRP A 1 366 ? 6.675 36.430 36.199 1.00 88.62 366 TRP A O 1
ATOM 2907 N N . THR A 1 367 ? 6.337 35.798 38.324 1.00 86.69 367 THR A N 1
ATOM 2908 C CA . THR A 1 367 ? 6.226 37.175 38.830 1.00 86.69 367 THR A CA 1
ATOM 2909 C C . THR A 1 367 ? 7.596 37.832 38.986 1.00 86.69 367 THR A C 1
ATOM 2911 O O . THR A 1 367 ? 7.745 39.044 38.780 1.00 86.69 367 THR A O 1
ATOM 2914 N N . ASN A 1 368 ? 8.625 37.023 39.249 1.00 87.19 368 ASN A N 1
ATOM 2915 C CA . ASN A 1 368 ? 10.003 37.463 39.355 1.00 87.19 368 ASN A CA 1
ATOM 2916 C C . ASN A 1 368 ? 10.694 37.431 37.973 1.00 87.19 368 ASN A C 1
ATOM 2918 O O . ASN A 1 368 ? 10.920 36.356 37.421 1.00 87.19 368 ASN A O 1
ATOM 2922 N N . PRO A 1 369 ? 11.090 38.587 37.403 1.00 80.94 369 PRO A N 1
ATOM 2923 C CA . PRO A 1 369 ? 11.731 38.633 36.083 1.00 80.94 369 PRO A CA 1
ATOM 2924 C C . PRO A 1 369 ? 13.105 37.955 36.035 1.00 80.94 369 PRO A C 1
ATOM 2926 O O . PRO A 1 369 ? 13.558 37.574 34.959 1.00 80.94 369 PRO A O 1
ATOM 2929 N N . GLU A 1 370 ? 13.767 37.810 37.184 1.00 83.56 370 GLU A N 1
ATOM 2930 C CA . GLU A 1 370 ? 15.070 37.155 37.289 1.00 83.56 370 GLU A CA 1
ATOM 2931 C C . GLU A 1 370 ? 14.945 35.653 37.583 1.00 83.56 370 GLU A C 1
ATOM 2933 O O . GLU A 1 370 ? 15.960 34.967 37.708 1.00 83.56 370 GLU A O 1
ATOM 2938 N N . ALA A 1 371 ? 13.721 35.121 37.697 1.00 84.06 371 ALA A N 1
ATOM 2939 C CA . ALA A 1 371 ? 13.512 33.699 37.912 1.00 84.06 371 ALA A CA 1
ATOM 2940 C C . ALA A 1 371 ? 14.004 32.890 36.707 1.00 84.06 371 ALA A C 1
ATOM 2942 O O . ALA A 1 371 ? 13.607 33.108 35.558 1.00 84.06 371 ALA A O 1
ATOM 2943 N N . VAL A 1 372 ? 14.865 31.921 37.000 1.00 87.88 372 VAL A N 1
ATOM 2944 C CA . VAL A 1 372 ? 15.363 30.947 36.032 1.00 87.88 372 VAL A CA 1
ATOM 2945 C C . VAL A 1 372 ? 14.547 29.673 36.176 1.00 87.88 372 VAL A C 1
ATOM 2947 O O . VAL A 1 372 ? 14.332 29.190 37.290 1.00 87.88 372 VAL A O 1
ATOM 2950 N N . VAL A 1 373 ? 14.104 29.117 35.050 1.00 86.81 373 VAL A N 1
ATOM 2951 C CA . VAL A 1 373 ? 13.379 27.846 35.040 1.00 86.81 373 VAL A CA 1
ATOM 2952 C C . VAL A 1 373 ? 14.308 26.737 35.528 1.00 86.81 373 VAL A C 1
ATOM 2954 O O . VAL A 1 373 ? 15.321 26.431 34.897 1.00 86.81 373 VAL A O 1
ATOM 2957 N N . VAL A 1 374 ? 13.956 26.115 36.654 1.00 83.44 374 VAL A N 1
ATOM 2958 C CA . VAL A 1 374 ? 14.713 24.990 37.212 1.00 83.44 374 VAL A CA 1
ATOM 2959 C C . VAL A 1 374 ? 14.363 23.734 36.418 1.00 83.44 374 VAL A C 1
ATOM 2961 O O . VAL A 1 374 ? 13.352 23.081 36.662 1.00 83.44 374 VAL A O 1
ATOM 2964 N N . ALA A 1 375 ? 15.200 23.414 35.435 1.00 84.88 375 ALA A N 1
ATOM 2965 C CA . ALA A 1 375 ? 15.009 22.289 34.529 1.00 84.88 375 ALA A CA 1
ATOM 2966 C C . ALA A 1 375 ? 16.323 21.518 34.3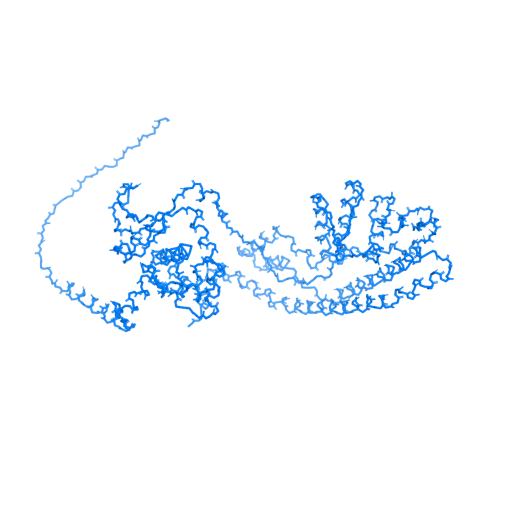30 1.00 84.88 375 ALA A C 1
ATOM 2968 O O . ALA A 1 375 ? 17.410 22.094 34.384 1.00 84.88 375 ALA A O 1
ATOM 2969 N N . GLY A 1 376 ? 16.235 20.210 34.075 1.00 85.62 376 GLY A N 1
ATOM 2970 C CA . GLY A 1 376 ? 17.401 19.421 33.664 1.00 85.62 376 GLY A CA 1
ATOM 2971 C C . GLY A 1 376 ? 17.934 19.867 32.295 1.00 85.62 376 GLY A C 1
ATOM 2972 O O . GLY A 1 376 ? 17.206 20.470 31.511 1.00 85.62 376 GLY A O 1
ATOM 2973 N N . GLU A 1 377 ? 19.181 19.526 31.961 1.00 85.50 377 GLU A N 1
ATOM 2974 C CA . GLU A 1 377 ? 19.849 19.968 30.719 1.00 85.50 377 GLU A CA 1
ATOM 2975 C C . GLU A 1 377 ? 19.027 19.672 29.446 1.00 85.50 377 GLU A C 1
ATOM 2977 O O . GLU A 1 377 ? 18.851 20.536 28.585 1.00 85.50 377 GLU A O 1
ATOM 2982 N N . ALA A 1 378 ? 18.429 18.478 29.364 1.00 86.31 378 ALA A N 1
ATOM 2983 C CA . ALA A 1 378 ? 17.569 18.089 28.245 1.00 86.31 378 ALA A CA 1
ATOM 2984 C C . ALA A 1 378 ? 16.278 18.924 28.159 1.00 86.31 378 ALA A C 1
ATOM 2986 O O . ALA A 1 378 ? 15.847 19.293 27.068 1.00 86.31 378 ALA A O 1
ATOM 2987 N N . GLN A 1 379 ? 15.670 19.250 29.301 1.00 87.38 379 GLN A N 1
ATOM 2988 C CA . GLN A 1 379 ? 14.452 20.058 29.372 1.00 87.38 379 GLN A CA 1
ATOM 2989 C C . GLN A 1 379 ? 14.752 21.520 29.034 1.00 87.38 379 GLN A C 1
ATOM 2991 O O . GLN A 1 379 ? 14.021 22.134 28.260 1.00 87.38 379 GLN A O 1
ATOM 2996 N N . HIS A 1 380 ? 15.864 22.056 29.546 1.00 88.25 380 HIS A N 1
ATOM 2997 C CA . HIS A 1 380 ? 16.320 23.406 29.236 1.00 88.25 380 HIS A CA 1
ATOM 2998 C C . HIS A 1 380 ? 16.547 23.581 27.730 1.00 88.25 380 HIS A C 1
ATOM 3000 O O . HIS A 1 380 ? 16.093 24.576 27.160 1.00 88.25 380 HIS A O 1
ATOM 3006 N N . LYS A 1 381 ? 17.174 22.601 27.068 1.00 89.12 381 LYS A N 1
ATOM 3007 C CA . LYS A 1 381 ? 17.368 22.624 25.614 1.00 89.12 381 LYS A CA 1
ATOM 3008 C C . LYS A 1 381 ? 16.040 22.753 24.863 1.00 89.12 381 LYS A C 1
ATOM 3010 O O . LYS A 1 381 ? 15.911 23.625 24.009 1.00 89.12 381 LYS A O 1
ATOM 3015 N N . VAL A 1 382 ? 15.033 21.955 25.232 1.00 88.88 382 VAL A N 1
ATOM 3016 C CA . VAL A 1 382 ? 13.690 22.026 24.627 1.00 88.88 382 VAL A CA 1
ATOM 3017 C C . VAL A 1 382 ? 13.040 23.389 24.872 1.00 88.88 382 VAL A C 1
ATOM 3019 O O . VAL A 1 382 ? 12.453 23.960 23.955 1.00 88.88 382 VAL A O 1
ATOM 3022 N N . LEU A 1 383 ? 13.154 23.936 26.084 1.00 90.06 383 LEU A N 1
ATOM 3023 C CA . LEU A 1 383 ? 12.582 25.241 26.424 1.00 90.06 383 LEU A CA 1
ATOM 3024 C C . LEU A 1 383 ? 13.216 26.389 25.619 1.00 90.06 383 LEU A C 1
ATOM 3026 O O . LEU A 1 383 ? 12.495 27.299 25.208 1.00 90.06 383 LEU A O 1
ATOM 3030 N N . VAL A 1 384 ? 14.529 26.340 25.358 1.00 92.00 384 VAL A N 1
ATOM 3031 C CA . VAL A 1 384 ? 15.246 27.338 24.538 1.00 92.00 384 VAL A CA 1
ATOM 3032 C C . VAL A 1 384 ? 14.911 27.181 23.058 1.00 92.00 384 VAL A C 1
ATOM 3034 O O . VAL A 1 384 ? 14.571 28.162 22.401 1.00 92.00 384 VAL A O 1
ATOM 3037 N N . GLU A 1 385 ? 14.937 25.954 22.527 1.00 90.56 385 GLU A N 1
ATOM 3038 C CA . GLU A 1 385 ? 14.584 25.673 21.125 1.00 90.56 385 GLU A CA 1
ATOM 3039 C C . GLU A 1 385 ? 13.157 26.124 20.790 1.00 90.56 385 GLU A C 1
ATOM 3041 O O . GLU A 1 385 ? 12.882 26.594 19.686 1.00 90.56 385 GLU A O 1
ATOM 3046 N N . ARG A 1 386 ? 12.245 26.010 21.760 1.00 89.19 386 ARG A N 1
ATOM 3047 C CA . ARG A 1 386 ? 10.849 26.452 21.647 1.00 89.19 386 ARG A CA 1
ATOM 3048 C C . ARG A 1 386 ? 10.642 27.923 22.002 1.00 89.19 386 ARG A C 1
ATOM 3050 O O . ARG A 1 386 ? 9.498 28.366 22.002 1.00 89.19 386 ARG A O 1
ATOM 3057 N N . GLN A 1 387 ? 11.717 28.661 22.285 1.00 92.00 387 GLN A N 1
ATOM 3058 C CA . GLN A 1 387 ? 11.698 30.082 22.643 1.00 92.00 387 GLN A CA 1
ATOM 3059 C C . GLN A 1 387 ? 10.795 30.388 23.846 1.00 92.00 387 GLN A C 1
ATOM 3061 O O . GLN A 1 387 ? 10.245 31.478 23.948 1.00 92.00 387 GLN A O 1
ATOM 3066 N N . LEU A 1 388 ? 10.622 29.424 24.757 1.00 91.56 388 LEU A N 1
ATOM 3067 C CA . LEU A 1 388 ? 9.848 29.605 25.987 1.00 91.56 388 LEU A CA 1
ATOM 3068 C C . LEU A 1 388 ? 10.698 30.235 27.086 1.00 91.56 388 LEU A C 1
ATOM 3070 O O . LEU A 1 388 ? 10.184 31.004 27.898 1.00 91.56 388 LEU A O 1
ATOM 3074 N N . VAL A 1 389 ? 12.002 29.967 27.064 1.00 92.06 389 VAL A N 1
ATOM 3075 C CA . VAL A 1 389 ? 13.006 30.625 27.904 1.00 92.06 389 VAL A CA 1
ATOM 3076 C C . VAL A 1 389 ? 14.116 31.203 27.031 1.00 92.06 389 VAL A C 1
ATOM 3078 O O . VAL A 1 389 ? 14.346 30.729 25.917 1.00 92.06 389 VAL A O 1
ATOM 3081 N N . ASN A 1 390 ? 14.805 32.230 27.523 1.00 91.38 390 ASN A N 1
ATOM 3082 C CA . ASN A 1 390 ? 15.994 32.768 26.867 1.00 91.38 390 ASN A CA 1
ATOM 3083 C C . ASN A 1 390 ? 17.239 31.896 27.146 1.00 91.38 390 ASN A C 1
ATOM 3085 O O . ASN A 1 390 ? 17.184 30.923 27.897 1.00 91.38 390 ASN A O 1
ATOM 3089 N N . GLU A 1 391 ? 18.388 32.258 26.571 1.00 87.50 391 GLU A N 1
ATOM 3090 C CA . GLU A 1 391 ? 19.659 31.529 26.756 1.00 87.50 391 GLU A CA 1
ATOM 3091 C C . GLU A 1 391 ? 20.137 31.469 28.217 1.00 87.50 391 GLU A C 1
ATOM 3093 O O . GLU A 1 391 ? 20.922 30.598 28.576 1.00 87.50 391 GLU A O 1
ATOM 3098 N N . ARG A 1 392 ? 19.659 32.383 29.071 1.00 86.25 392 ARG A N 1
ATOM 3099 C CA . ARG A 1 392 ? 19.949 32.412 30.513 1.00 86.25 392 ARG A CA 1
ATOM 3100 C C . ARG A 1 392 ? 18.942 31.596 31.332 1.00 86.25 392 ARG A C 1
ATOM 3102 O O . ARG A 1 392 ? 19.020 31.597 32.555 1.00 86.25 392 ARG A O 1
ATOM 3109 N N . GLY A 1 393 ? 17.983 30.947 30.670 1.00 86.94 393 GLY A N 1
ATOM 3110 C CA . GLY A 1 393 ? 16.912 30.173 31.293 1.00 86.94 393 GLY A CA 1
ATOM 3111 C C . GLY A 1 393 ? 15.791 31.020 31.906 1.00 86.94 393 GLY A C 1
ATOM 3112 O O . GLY A 1 393 ? 14.960 30.476 32.628 1.00 86.94 393 GLY A O 1
ATOM 3113 N N . GLN A 1 394 ? 15.740 32.327 31.630 1.00 91.25 394 GLN A N 1
ATOM 3114 C CA . GLN A 1 394 ? 14.668 33.210 32.104 1.00 91.25 394 GLN A CA 1
ATOM 3115 C C . GLN A 1 394 ? 13.432 33.089 31.211 1.00 91.25 394 GLN A C 1
ATOM 3117 O O . GLN A 1 394 ? 13.545 32.921 29.993 1.00 91.25 394 GLN A O 1
ATOM 3122 N N . LEU A 1 395 ? 12.251 33.205 31.813 1.00 91.75 395 LEU A N 1
ATOM 3123 C CA . LEU A 1 395 ? 10.973 33.055 31.124 1.00 91.75 395 LEU A CA 1
ATOM 3124 C C . LEU A 1 395 ? 10.741 34.165 30.081 1.00 91.75 395 LEU A C 1
ATOM 3126 O O . LEU A 1 395 ? 10.924 35.350 30.352 1.00 91.75 395 LEU A O 1
AT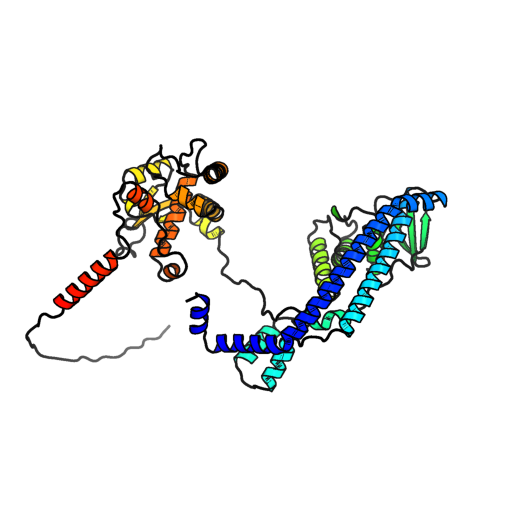OM 3130 N N . THR A 1 396 ? 10.297 33.782 28.886 1.00 92.62 396 THR A N 1
ATOM 3131 C CA . THR A 1 396 ? 9.866 34.721 27.833 1.00 92.62 396 THR A CA 1
ATOM 3132 C C . THR A 1 396 ? 8.349 34.964 27.891 1.00 92.62 396 THR A C 1
ATOM 3134 O O . THR A 1 396 ? 7.631 34.175 28.511 1.00 92.62 396 THR A O 1
ATOM 3137 N N . PRO A 1 397 ? 7.806 35.977 27.183 1.00 91.56 397 PRO A N 1
ATOM 3138 C CA . PRO A 1 397 ? 6.357 36.157 27.067 1.00 91.56 397 PRO A CA 1
ATOM 3139 C C . PRO A 1 397 ? 5.623 34.925 26.515 1.00 91.56 397 PRO A C 1
ATOM 3141 O O . PRO A 1 397 ? 4.573 34.568 27.035 1.00 91.56 397 PRO A O 1
ATOM 3144 N N . ALA A 1 398 ? 6.202 34.225 25.532 1.00 90.25 398 ALA A N 1
ATOM 3145 C CA . ALA A 1 398 ? 5.629 32.992 24.988 1.00 90.25 398 ALA A CA 1
ATOM 3146 C C . ALA A 1 398 ? 5.624 31.851 26.022 1.00 90.25 398 ALA A C 1
ATOM 3148 O O . ALA A 1 398 ? 4.671 31.077 26.100 1.00 90.25 398 ALA A O 1
ATOM 3149 N N . GLY A 1 399 ? 6.672 31.771 26.849 1.00 91.19 399 GLY A N 1
ATOM 3150 C CA . GLY A 1 399 ? 6.731 30.867 27.998 1.00 91.19 399 GLY A CA 1
ATOM 3151 C C . GLY A 1 399 ? 5.622 31.141 29.011 1.00 91.19 399 GLY A C 1
ATOM 3152 O O . GLY A 1 399 ? 4.938 30.210 29.434 1.00 91.19 399 GLY A O 1
ATOM 3153 N N . LEU A 1 400 ? 5.402 32.414 29.352 1.00 92.81 400 LEU A N 1
ATOM 3154 C CA . LEU A 1 400 ? 4.313 32.829 30.237 1.00 92.81 400 LEU A CA 1
ATOM 3155 C C . LEU A 1 400 ? 2.940 32.471 29.654 1.00 92.81 400 LEU A C 1
ATOM 3157 O O . LEU A 1 400 ? 2.111 31.918 30.370 1.00 92.81 400 LEU A O 1
ATOM 3161 N N . ASP A 1 401 ? 2.706 32.704 28.362 1.00 93.31 401 ASP A N 1
ATOM 3162 C CA . ASP A 1 401 ? 1.425 32.367 27.728 1.00 93.31 401 ASP A CA 1
ATOM 3163 C C . ASP A 1 401 ? 1.101 30.874 27.846 1.00 93.31 401 ASP A C 1
ATOM 3165 O O . ASP A 1 401 ? -0.033 30.499 28.145 1.00 93.31 401 ASP A O 1
ATOM 3169 N N . VAL A 1 402 ? 2.108 30.013 27.655 1.00 92.00 402 VAL A N 1
ATOM 3170 C CA . VAL A 1 402 ? 1.969 28.560 27.824 1.00 92.00 402 VAL A CA 1
ATOM 3171 C C . VAL A 1 402 ? 1.608 28.205 29.268 1.00 92.00 402 VAL A C 1
ATOM 3173 O O . VAL A 1 402 ? 0.739 27.356 29.473 1.00 92.00 402 VAL A O 1
ATOM 3176 N N . ILE A 1 403 ? 2.219 28.858 30.265 1.00 91.94 403 ILE A N 1
ATOM 3177 C CA . ILE A 1 403 ? 1.874 28.658 31.684 1.00 91.94 403 ILE A CA 1
ATOM 3178 C C . ILE A 1 403 ? 0.417 29.056 31.945 1.00 91.94 403 ILE A C 1
ATOM 3180 O O . ILE A 1 403 ? -0.317 28.285 32.560 1.00 91.94 403 ILE A O 1
ATOM 3184 N N . LEU A 1 404 ? -0.021 30.217 31.452 1.00 91.94 404 LEU A N 1
ATOM 3185 C CA . LEU A 1 404 ? -1.380 30.720 31.675 1.00 91.94 404 LEU A CA 1
ATOM 3186 C C . LEU A 1 404 ? -2.439 29.816 31.032 1.00 91.94 404 LEU A C 1
ATOM 3188 O O . LEU A 1 404 ? -3.429 29.477 31.674 1.00 91.94 404 LEU A O 1
ATOM 3192 N N . VAL A 1 405 ? -2.219 29.373 29.790 1.00 90.19 405 VAL A N 1
ATOM 3193 C CA . VAL A 1 405 ? -3.140 28.466 29.084 1.00 90.19 405 VAL A CA 1
ATOM 3194 C C . VAL A 1 405 ? -3.202 27.090 29.753 1.00 90.19 405 VAL A C 1
ATOM 3196 O O . VAL A 1 405 ? -4.281 26.507 29.873 1.00 90.19 405 VAL A O 1
ATOM 3199 N N . ARG A 1 406 ? -2.065 26.580 30.239 1.00 90.19 406 ARG A N 1
ATOM 3200 C CA . ARG A 1 406 ? -2.009 25.341 31.026 1.00 90.19 406 ARG A CA 1
ATOM 3201 C C . ARG A 1 406 ? -2.795 25.474 32.330 1.00 90.19 406 ARG A C 1
ATOM 3203 O O . ARG A 1 406 ? -3.572 24.586 32.679 1.00 90.19 406 ARG A O 1
ATOM 3210 N N . ASP A 1 407 ? -2.572 26.555 33.070 1.00 88.44 407 ASP A N 1
ATOM 3211 C CA . ASP A 1 407 ? -3.241 26.787 34.347 1.00 88.44 407 ASP A CA 1
ATOM 3212 C C . ASP A 1 407 ? -4.752 26.988 34.158 1.00 88.44 407 ASP A C 1
ATOM 3214 O O . ASP A 1 407 ? -5.525 26.450 34.951 1.00 88.44 407 ASP A O 1
ATOM 3218 N N . GLU A 1 408 ? -5.187 27.634 33.070 1.00 87.19 408 GLU A N 1
ATOM 3219 C CA . GLU A 1 408 ? -6.601 27.723 32.684 1.00 87.19 408 GLU A CA 1
ATOM 3220 C C . GLU A 1 408 ? -7.227 26.332 32.492 1.00 87.19 408 GLU A C 1
ATOM 3222 O O . GLU A 1 408 ? -8.325 26.081 32.996 1.00 87.19 408 GLU A O 1
ATOM 3227 N N . GLU A 1 409 ? -6.550 25.403 31.799 1.00 83.88 409 GLU A N 1
ATOM 3228 C CA . GLU A 1 409 ? -7.048 24.026 31.660 1.00 83.88 409 GLU A CA 1
ATOM 3229 C C . GLU A 1 409 ? -7.217 23.362 33.033 1.00 83.88 409 GLU A C 1
ATOM 3231 O O . GLU A 1 409 ? -8.243 22.733 33.287 1.00 83.88 409 GLU A O 1
ATOM 3236 N N . ILE A 1 410 ? -6.271 23.552 33.958 1.00 83.56 410 ILE A N 1
ATOM 3237 C CA . ILE A 1 410 ? -6.349 22.995 35.319 1.00 83.56 410 ILE A CA 1
ATOM 3238 C C . ILE A 1 410 ? -7.504 23.601 36.116 1.00 83.56 410 ILE A C 1
ATOM 3240 O O . ILE A 1 410 ? -8.246 22.865 36.774 1.00 83.56 410 ILE A O 1
ATOM 3244 N N . VAL A 1 411 ? -7.690 24.919 36.046 1.00 82.56 411 VAL A N 1
ATOM 3245 C CA . VAL A 1 411 ? -8.798 25.614 36.711 1.00 82.56 411 VAL A CA 1
ATOM 3246 C C . VAL A 1 411 ? -10.142 25.123 36.163 1.00 82.56 411 VAL A C 1
ATOM 3248 O O . VAL A 1 411 ? -10.999 24.699 36.944 1.00 82.56 411 VAL A O 1
ATOM 3251 N N . ARG A 1 412 ? -10.303 25.056 34.835 1.00 77.81 412 ARG A N 1
ATOM 3252 C CA . ARG A 1 412 ? -11.527 24.551 34.189 1.00 77.81 412 ARG A CA 1
ATOM 3253 C C . ARG A 1 412 ? -11.798 23.085 34.512 1.00 77.81 412 ARG A C 1
ATOM 3255 O O . ARG A 1 412 ? -12.930 22.735 34.837 1.00 77.81 412 ARG A O 1
ATOM 3262 N N . MET A 1 413 ? -10.772 22.230 34.485 1.00 76.44 413 MET A N 1
ATOM 3263 C CA . MET A 1 413 ? -10.897 20.811 34.847 1.00 76.44 413 MET A CA 1
ATOM 3264 C C . MET A 1 413 ? -11.431 20.619 36.269 1.00 76.44 413 MET A C 1
ATOM 3266 O O . MET A 1 413 ? -12.207 19.700 36.522 1.00 76.44 413 MET A O 1
ATOM 3270 N N . ARG A 1 414 ? -11.014 21.466 37.218 1.00 75.00 414 ARG A N 1
ATOM 3271 C CA . ARG A 1 414 ? -11.473 21.392 38.615 1.00 75.00 414 ARG A CA 1
ATOM 3272 C C . ARG A 1 414 ? -12.921 21.855 38.781 1.00 75.00 414 ARG A C 1
ATOM 3274 O O . ARG A 1 414 ? -13.588 21.404 39.714 1.00 75.00 414 ARG A O 1
ATOM 3281 N N . GLN A 1 415 ? -13.381 22.745 37.906 1.00 72.06 415 GLN A N 1
ATOM 3282 C CA . GLN A 1 415 ? -14.717 23.337 37.939 1.00 72.06 415 GLN A CA 1
ATOM 3283 C C . GLN A 1 415 ? -15.759 22.500 37.182 1.00 72.06 415 GLN A C 1
ATOM 3285 O O . GLN A 1 415 ? -16.915 22.484 37.599 1.00 72.06 415 GLN A O 1
ATOM 3290 N N . ASP A 1 416 ? -15.376 21.788 36.116 1.00 70.19 416 ASP A N 1
ATOM 3291 C CA . ASP A 1 416 ? -16.281 20.924 35.346 1.00 70.19 416 ASP A CA 1
ATOM 3292 C C . ASP A 1 416 ? -16.375 19.510 35.966 1.00 70.19 416 ASP A C 1
ATOM 3294 O O . ASP A 1 416 ? -15.397 18.752 35.937 1.00 70.19 416 ASP A O 1
ATOM 3298 N N . PRO A 1 417 ? -17.551 19.098 36.488 1.00 61.97 417 PRO A N 1
ATOM 3299 C CA . PRO A 1 417 ? -17.745 17.775 37.080 1.00 61.97 417 PRO A CA 1
ATOM 3300 C C . PRO A 1 417 ? -17.417 16.609 36.136 1.00 61.97 417 PRO A C 1
ATOM 3302 O O . PRO A 1 417 ? -17.000 15.555 36.613 1.00 61.97 417 PRO A O 1
ATOM 3305 N N . LYS A 1 418 ? -17.579 16.786 34.816 1.00 58.97 418 LYS A N 1
ATOM 3306 C CA . LYS A 1 418 ? -17.317 15.747 33.806 1.00 58.97 418 LYS A CA 1
ATOM 3307 C C . LYS A 1 418 ? -15.823 15.581 33.530 1.00 58.97 418 LYS A C 1
ATOM 3309 O O . LYS A 1 418 ? -15.347 14.457 33.391 1.00 58.97 418 LYS A O 1
ATOM 3314 N N . LEU A 1 419 ? -15.066 16.681 33.496 1.00 54.47 419 LEU A N 1
ATOM 3315 C CA . LEU A 1 419 ? -13.613 16.650 33.265 1.00 54.47 419 LEU A CA 1
ATOM 3316 C C . LEU A 1 419 ? -12.837 16.165 34.497 1.00 54.47 419 LEU A C 1
ATOM 3318 O O . LEU A 1 419 ? -11.779 15.547 34.364 1.00 54.47 419 LEU A O 1
ATOM 3322 N N . ARG A 1 420 ? -13.406 16.356 35.692 1.00 55.53 420 ARG A N 1
ATOM 3323 C CA . ARG A 1 420 ? -12.844 15.918 36.980 1.00 55.53 420 ARG A CA 1
ATOM 3324 C C . ARG A 1 420 ? -12.619 14.403 37.101 1.00 55.53 420 ARG A C 1
ATOM 3326 O O . ARG A 1 420 ? -11.854 13.979 37.966 1.00 55.53 420 ARG A O 1
ATOM 3333 N N . MET A 1 421 ? -13.292 13.589 36.281 1.00 47.97 421 MET A N 1
ATOM 3334 C CA . MET A 1 421 ? -13.184 12.121 36.299 1.00 47.97 421 MET A CA 1
ATOM 3335 C C . MET A 1 421 ? -12.076 11.561 35.389 1.00 47.97 421 MET A C 1
ATOM 3337 O O . MET A 1 421 ? -11.654 10.428 35.604 1.00 47.97 421 MET A O 1
ATOM 3341 N N . VAL A 1 422 ? -11.595 12.324 34.397 1.00 48.69 422 VAL A N 1
ATOM 3342 C CA . VAL A 1 422 ? -10.769 11.794 33.287 1.00 48.69 422 VAL A CA 1
ATOM 3343 C C . VAL A 1 422 ? -9.274 12.123 33.424 1.00 48.69 422 VAL A C 1
ATOM 3345 O O . VAL A 1 422 ? -8.434 11.379 32.921 1.00 48.69 422 VAL A O 1
ATOM 3348 N N . LEU A 1 423 ? -8.905 13.197 34.129 1.00 50.88 423 LEU A N 1
ATOM 3349 C CA . LEU A 1 423 ? -7.513 13.650 34.273 1.00 50.88 423 LEU A CA 1
ATOM 3350 C C . LEU A 1 423 ? -7.154 13.909 35.748 1.00 50.88 423 LEU A C 1
ATOM 3352 O O . LEU A 1 423 ? -8.010 14.247 36.560 1.00 50.88 423 LEU A O 1
ATOM 3356 N N . ALA A 1 424 ? -5.883 13.667 36.099 1.00 51.66 424 ALA A N 1
ATOM 3357 C CA . ALA A 1 424 ? -5.393 13.480 37.470 1.00 51.66 424 ALA A CA 1
ATOM 3358 C C . ALA A 1 424 ? -5.897 14.535 38.479 1.00 51.66 424 ALA A C 1
ATOM 3360 O O . ALA A 1 424 ? -5.635 15.728 38.321 1.00 51.66 424 ALA A O 1
ATOM 3361 N N . LYS A 1 425 ? -6.529 14.064 39.569 1.00 53.69 425 LYS A N 1
ATOM 3362 C CA . LYS A 1 425 ? -7.042 14.866 40.703 1.00 53.69 425 LYS A CA 1
ATOM 3363 C C . LYS A 1 425 ? -5.997 15.783 41.366 1.00 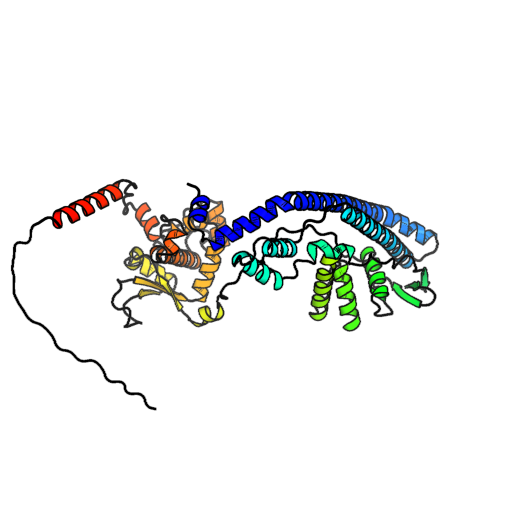53.69 425 LYS A C 1
ATOM 3365 O O . LYS A 1 425 ? -6.385 16.707 42.074 1.00 53.69 425 LYS A O 1
ATOM 3370 N N . ASP A 1 426 ? -4.711 15.567 41.088 1.00 64.88 426 ASP A N 1
ATOM 3371 C CA . ASP A 1 426 ? -3.574 16.210 41.759 1.00 64.88 426 ASP A CA 1
ATOM 3372 C C . ASP A 1 426 ? -2.801 17.211 40.873 1.00 64.88 426 ASP A C 1
ATOM 3374 O O . ASP A 1 426 ? -1.694 17.626 41.217 1.00 64.88 426 ASP A O 1
ATOM 3378 N N . ALA A 1 427 ? -3.330 17.595 39.704 1.00 76.38 427 ALA A N 1
ATOM 3379 C CA . ALA A 1 427 ? -2.674 18.583 38.842 1.00 76.38 427 ALA A CA 1
ATOM 3380 C C . ALA A 1 427 ? -2.644 19.965 39.517 1.00 76.38 427 ALA A C 1
ATOM 3382 O O . ALA A 1 427 ? -3.709 20.523 39.768 1.00 76.38 427 ALA A O 1
ATOM 3383 N N . LYS A 1 428 ? -1.448 20.509 39.794 1.00 84.88 428 LYS A N 1
ATOM 3384 C CA . LYS A 1 428 ? -1.228 21.813 40.455 1.00 84.88 428 LYS A CA 1
ATOM 3385 C C . LYS A 1 428 ? -1.070 22.968 39.460 1.00 84.88 428 LYS A C 1
ATOM 3387 O O . LYS A 1 428 ? -0.443 22.778 38.411 1.00 84.88 428 LYS A O 1
ATOM 3392 N N . THR A 1 429 ? -1.603 24.145 39.787 1.00 87.75 429 THR A N 1
ATOM 3393 C CA . THR A 1 429 ? -1.345 25.403 39.052 1.00 87.75 429 THR A CA 1
ATOM 3394 C C . THR A 1 429 ? 0.057 25.938 39.367 1.00 87.75 429 THR A C 1
ATOM 3396 O O . THR A 1 429 ? 0.685 25.503 40.335 1.00 87.75 429 THR A O 1
ATOM 3399 N N . SER A 1 430 ? 0.570 26.879 38.569 1.00 87.50 430 SER A N 1
ATOM 3400 C CA . SER A 1 430 ? 1.856 27.538 38.855 1.00 87.50 430 SER A CA 1
ATOM 3401 C C . SER A 1 430 ? 1.858 28.254 40.210 1.00 87.50 430 SER A C 1
ATOM 3403 O O . SER A 1 430 ? 2.828 28.157 40.957 1.00 87.50 430 SER A O 1
ATOM 3405 N N . ALA A 1 431 ? 0.735 28.880 40.586 1.00 86.62 431 ALA A N 1
ATOM 3406 C CA . ALA A 1 431 ? 0.570 29.539 41.885 1.00 86.62 431 ALA A CA 1
ATOM 3407 C C . ALA A 1 431 ? 0.796 28.573 43.054 1.00 86.62 431 ALA A C 1
ATOM 3409 O O . ALA A 1 431 ? 1.403 28.925 44.064 1.00 86.62 431 ALA A O 1
ATOM 3410 N N . GLU A 1 432 ? 0.284 27.348 42.920 1.00 85.75 432 GLU A N 1
ATOM 3411 C CA . GLU A 1 432 ? 0.399 26.314 43.945 1.00 85.75 432 GLU A CA 1
ATOM 3412 C C . GLU A 1 432 ? 1.837 25.820 44.074 1.00 85.75 432 GLU A C 1
ATOM 3414 O O . GLU A 1 432 ? 2.320 25.684 45.194 1.00 85.75 432 GLU A O 1
ATOM 3419 N N . PHE A 1 433 ? 2.538 25.614 42.953 1.00 85.62 433 PHE A N 1
ATOM 3420 C CA . PHE A 1 433 ? 3.949 25.225 42.980 1.00 85.62 433 PHE A CA 1
ATOM 3421 C C . PHE A 1 433 ? 4.828 26.285 43.649 1.00 85.62 433 PHE A C 1
ATOM 3423 O O . PHE A 1 433 ? 5.634 25.952 44.516 1.00 85.62 433 PHE A O 1
ATOM 3430 N N . VAL A 1 434 ? 4.659 27.553 43.274 1.00 83.75 434 VAL A N 1
ATOM 3431 C CA . VAL A 1 434 ? 5.500 28.653 43.766 1.00 83.75 434 VAL A CA 1
ATOM 3432 C C . VAL A 1 434 ? 5.281 28.890 45.263 1.00 83.75 434 VAL A C 1
ATOM 3434 O O . VAL A 1 434 ? 6.241 28.998 46.023 1.00 83.75 434 VAL A O 1
ATOM 3437 N N . ARG A 1 435 ? 4.030 28.881 45.732 1.00 80.31 435 ARG A N 1
ATOM 3438 C CA . ARG A 1 435 ? 3.720 29.072 47.161 1.00 80.31 435 ARG A CA 1
ATOM 3439 C C . ARG A 1 435 ? 4.102 27.882 48.038 1.00 80.31 435 ARG A C 1
ATOM 3441 O O . ARG A 1 435 ? 4.480 28.072 49.191 1.00 80.31 435 ARG A O 1
ATOM 3448 N N . GLU A 1 436 ? 4.032 26.661 47.508 1.00 82.00 436 GLU A N 1
ATOM 3449 C CA . GLU A 1 436 ? 4.562 25.474 48.189 1.00 82.00 436 GLU A CA 1
ATOM 3450 C C . GLU A 1 436 ? 6.084 25.559 48.333 1.00 82.00 436 GLU A C 1
ATOM 3452 O O . GLU A 1 436 ? 6.606 25.302 49.416 1.00 82.00 436 GLU A O 1
ATOM 3457 N N . ALA A 1 437 ? 6.792 26.010 47.293 1.00 78.62 437 ALA A N 1
ATOM 3458 C CA . ALA A 1 437 ? 8.235 26.238 47.354 1.00 78.62 437 ALA A CA 1
ATOM 3459 C C . ALA A 1 437 ? 8.628 27.352 48.346 1.00 78.62 437 ALA A C 1
ATOM 3461 O O . ALA A 1 437 ? 9.671 27.254 48.988 1.00 78.62 437 ALA A O 1
ATOM 3462 N N . MET A 1 438 ? 7.781 28.374 48.522 1.00 71.69 438 MET A N 1
ATOM 3463 C CA . MET A 1 438 ? 7.964 29.437 49.524 1.00 71.69 438 MET A CA 1
ATOM 3464 C C . MET A 1 438 ? 7.555 29.030 50.953 1.00 71.69 438 MET A C 1
ATOM 3466 O O . MET A 1 438 ? 7.692 29.826 51.879 1.00 71.69 438 MET A O 1
ATOM 3470 N N . GLY A 1 439 ? 7.070 27.800 51.160 1.00 67.00 439 GLY A N 1
ATOM 3471 C CA . GLY A 1 439 ? 6.656 27.302 52.476 1.00 67.00 439 GLY A CA 1
ATOM 3472 C C . GLY A 1 439 ? 5.335 27.886 52.995 1.00 67.00 439 GLY A C 1
ATOM 3473 O O . GLY A 1 439 ? 4.980 27.653 54.148 1.00 67.00 439 GLY A O 1
ATOM 3474 N N . GLU A 1 440 ? 4.588 28.616 52.161 1.00 66.00 440 GLU A N 1
ATOM 3475 C CA . GLU A 1 440 ? 3.277 29.187 52.511 1.00 66.00 440 GLU A CA 1
ATOM 3476 C C . GLU A 1 440 ? 2.163 28.130 52.516 1.00 66.00 440 GLU A C 1
ATOM 3478 O O . GLU A 1 440 ? 1.132 28.292 53.168 1.00 66.00 440 GLU A O 1
ATOM 3483 N N . LEU A 1 441 ? 2.371 27.025 51.795 1.00 55.84 441 LEU A N 1
ATOM 3484 C CA . LEU A 1 441 ? 1.504 25.853 51.814 1.00 55.84 441 LEU A CA 1
ATOM 3485 C C . LEU A 1 441 ? 2.183 24.753 52.633 1.00 55.84 441 LEU A C 1
ATOM 3487 O O . LEU A 1 441 ? 3.049 24.039 52.132 1.00 55.84 441 LEU A O 1
ATOM 3491 N N . VAL A 1 442 ? 1.764 24.577 53.890 1.00 41.66 442 VAL A N 1
ATOM 3492 C CA . VAL A 1 442 ? 2.064 23.339 54.621 1.00 41.66 442 VAL A CA 1
ATOM 3493 C C . VAL A 1 442 ? 1.407 22.199 53.847 1.00 41.66 442 VAL A C 1
ATOM 3495 O O . VAL A 1 442 ? 0.185 22.171 53.683 1.00 41.66 442 VAL A O 1
ATOM 3498 N N . THR A 1 443 ? 2.211 21.257 53.356 1.00 44.53 443 THR A N 1
ATOM 3499 C CA . THR A 1 443 ? 1.723 19.981 52.838 1.00 44.53 443 THR A CA 1
ATOM 3500 C C . THR A 1 443 ? 1.026 19.249 53.977 1.00 44.53 443 THR A C 1
ATOM 3502 O O . THR A 1 443 ? 1.644 18.544 54.767 1.00 44.53 443 THR A O 1
ATOM 3505 N N . GLN A 1 444 ? -0.287 19.433 54.100 1.00 37.44 444 GLN A N 1
ATOM 3506 C CA . GLN A 1 444 ? -1.084 18.548 54.931 1.00 37.44 444 GLN A CA 1
ATOM 3507 C C . GLN A 1 444 ? -0.984 17.140 54.316 1.00 37.44 444 GLN A C 1
ATOM 3509 O O . GLN A 1 444 ? -1.383 16.958 53.159 1.00 37.44 444 GLN A O 1
ATOM 3514 N N . PRO A 1 445 ? -0.427 16.140 55.026 1.00 37.06 445 PRO A N 1
ATOM 3515 C CA . PRO A 1 445 ? -0.418 14.774 54.528 1.00 37.06 445 PRO A CA 1
ATOM 3516 C C . PRO A 1 445 ? -1.868 14.315 54.342 1.00 37.06 445 PRO A C 1
ATOM 3518 O O . PRO A 1 445 ? -2.747 14.679 55.121 1.00 37.06 445 PRO A O 1
ATOM 3521 N N . ALA A 1 446 ? -2.120 13.489 53.325 1.00 41.16 446 ALA A N 1
ATOM 3522 C CA . ALA A 1 446 ? -3.455 13.055 52.891 1.00 41.16 446 ALA A CA 1
ATOM 3523 C C . ALA A 1 446 ? -4.369 12.461 53.996 1.00 41.16 446 ALA A C 1
ATOM 3525 O O . ALA A 1 446 ? -5.559 12.269 53.762 1.00 41.16 446 ALA A O 1
ATOM 3526 N N . GLY A 1 447 ? -3.844 12.192 55.198 1.00 40.44 447 GLY A N 1
ATOM 3527 C CA . GLY A 1 447 ? -4.599 11.734 56.364 1.00 40.44 447 GLY A CA 1
ATOM 3528 C C . GLY A 1 447 ? -5.306 12.822 57.190 1.00 40.44 447 GLY A C 1
ATOM 3529 O O . GLY A 1 447 ? -6.298 12.499 57.838 1.00 40.44 447 GLY A O 1
ATOM 3530 N N . SER A 1 448 ? -4.878 14.093 57.174 1.00 39.72 448 SER A N 1
ATOM 3531 C CA . SER A 1 448 ? -5.477 15.120 58.057 1.00 39.72 448 SER A CA 1
ATOM 3532 C C . SER A 1 448 ? -6.812 15.667 57.541 1.00 39.72 448 SER A C 1
ATOM 3534 O O . SER A 1 448 ? -7.705 15.940 58.336 1.00 39.72 448 SER A O 1
ATOM 3536 N N . ARG A 1 449 ? -7.020 15.722 56.216 1.00 48.47 449 ARG A N 1
ATOM 3537 C CA . ARG A 1 449 ? -8.311 16.134 55.623 1.00 48.47 449 ARG A CA 1
ATOM 3538 C C . ARG A 1 449 ? -9.448 15.145 55.882 1.00 48.47 449 ARG A C 1
ATOM 3540 O O . ARG A 1 449 ? -10.607 15.542 55.886 1.00 48.47 449 ARG A O 1
ATOM 3547 N N . VAL A 1 450 ? -9.130 13.869 56.108 1.00 50.19 450 VAL A N 1
ATOM 3548 C CA . VAL A 1 450 ? -10.126 12.858 56.503 1.00 50.19 450 VAL A CA 1
ATOM 3549 C C . VAL A 1 450 ? -10.550 13.067 57.960 1.00 50.19 450 VAL A C 1
ATOM 3551 O O . VAL A 1 450 ? -11.709 12.841 58.286 1.00 50.19 450 VAL A O 1
ATOM 3554 N N . GLN A 1 451 ? -9.649 13.560 58.816 1.00 45.75 451 GLN A N 1
ATOM 3555 C CA . GLN A 1 451 ? -9.955 13.885 60.212 1.00 45.75 451 GLN A CA 1
ATOM 3556 C C . GLN A 1 451 ? -10.693 15.223 60.354 1.00 45.75 451 GLN A C 1
ATOM 3558 O O . GLN A 1 451 ? -11.650 15.284 61.117 1.00 45.75 451 GLN A O 1
ATOM 3563 N N . GLU A 1 452 ? -10.343 16.254 59.576 1.00 43.97 452 GLU A N 1
ATOM 3564 C CA . GLU A 1 452 ? -11.088 17.527 59.559 1.00 43.97 452 GLU A CA 1
ATOM 3565 C C . GLU A 1 452 ? -12.500 17.360 58.971 1.00 43.97 452 GLU A C 1
ATOM 3567 O O . GLU A 1 452 ? -13.459 17.866 59.544 1.00 43.97 452 GLU A O 1
ATOM 3572 N N . ALA A 1 453 ? -12.667 16.580 57.893 1.00 54.16 453 ALA A N 1
ATOM 3573 C CA . ALA A 1 453 ? -13.992 16.287 57.337 1.00 54.16 453 ALA A CA 1
ATOM 3574 C C . ALA A 1 453 ? -14.844 15.397 58.261 1.00 54.16 453 ALA A C 1
ATOM 3576 O O . ALA A 1 453 ? -16.067 15.535 58.282 1.00 54.16 453 ALA A O 1
ATOM 3577 N N . ALA A 1 454 ? -14.216 14.500 59.033 1.00 55.66 454 ALA A N 1
ATOM 3578 C CA . ALA A 1 454 ? -14.902 13.717 60.058 1.00 55.66 454 ALA A CA 1
ATOM 3579 C C . ALA A 1 454 ? -15.330 14.596 61.245 1.00 55.66 454 ALA A C 1
ATOM 3581 O O . ALA A 1 454 ? -16.475 14.501 61.669 1.00 55.66 454 ALA A O 1
ATOM 3582 N N . GLN A 1 455 ? -14.472 15.510 61.711 1.00 55.00 455 GLN A N 1
ATOM 3583 C CA . GLN A 1 455 ? -14.796 16.441 62.799 1.00 55.00 455 GLN A CA 1
ATOM 3584 C C . GLN A 1 455 ? -15.847 17.489 62.394 1.00 55.00 455 GLN A C 1
ATOM 3586 O O . GLN A 1 455 ? -16.737 17.791 63.185 1.00 55.00 455 GLN A O 1
ATOM 3591 N N . GLU A 1 456 ? -15.821 18.003 61.158 1.00 58.38 456 GLU A N 1
ATOM 3592 C CA . GLU A 1 456 ? -16.882 18.887 60.644 1.00 58.38 456 GLU A CA 1
ATOM 3593 C C . GLU A 1 456 ? -18.219 18.156 60.449 1.00 58.38 456 GLU A C 1
ATOM 3595 O O . GLU A 1 456 ? -19.282 18.763 60.604 1.00 58.38 456 GLU A O 1
ATOM 3600 N N . ALA A 1 457 ? -18.194 16.866 60.095 1.00 62.47 457 ALA A N 1
ATOM 3601 C CA . ALA A 1 457 ? -19.401 16.050 59.983 1.00 62.47 457 ALA A CA 1
ATOM 3602 C C . ALA A 1 457 ? -19.996 15.723 61.363 1.00 62.47 457 ALA A C 1
ATOM 3604 O O . ALA A 1 457 ? -21.215 15.778 61.519 1.00 62.47 457 ALA A O 1
ATOM 3605 N N . GLU A 1 458 ? -19.145 15.465 62.357 1.00 59.25 458 GLU A N 1
ATOM 3606 C CA . GLU A 1 458 ? -19.536 15.184 63.742 1.00 59.25 458 GLU A CA 1
ATOM 3607 C C . GLU A 1 458 ? -20.101 16.446 64.425 1.00 59.25 458 GLU A C 1
ATOM 3609 O O . GLU A 1 458 ? -21.194 16.402 64.986 1.00 59.25 458 GLU A O 1
ATOM 3614 N N . GLN A 1 459 ? -19.482 17.619 64.228 1.00 58.38 459 GLN A N 1
ATOM 3615 C CA . GLN A 1 459 ? -20.018 18.902 64.715 1.00 58.38 459 GLN A CA 1
ATOM 3616 C C . GLN A 1 459 ? -21.330 19.313 64.025 1.00 58.38 459 GLN A C 1
ATOM 3618 O O . GLN A 1 459 ? -22.208 19.907 64.653 1.00 58.38 459 GLN A O 1
ATOM 3623 N N . LYS A 1 460 ? -21.508 18.988 62.734 1.00 59.72 460 LYS A N 1
ATOM 3624 C CA . LYS A 1 460 ? -22.784 19.210 62.024 1.00 59.72 460 LYS A CA 1
ATOM 3625 C C . LYS A 1 460 ? -23.876 18.221 62.428 1.00 59.72 460 LYS A C 1
ATOM 3627 O O . LYS A 1 460 ? -25.050 18.548 62.247 1.00 59.72 460 LYS A O 1
ATOM 3632 N N . GLN A 1 461 ? -23.522 17.044 62.946 1.00 56.31 461 GLN A N 1
ATOM 3633 C CA . GLN A 1 461 ? -24.477 16.108 63.540 1.00 56.31 461 GLN A CA 1
ATOM 3634 C C . GLN A 1 461 ? -24.866 16.536 64.960 1.00 56.31 461 GLN A C 1
ATOM 3636 O O . GLN A 1 461 ? -26.061 16.616 65.229 1.00 56.31 461 GLN A O 1
ATOM 3641 N N . GLU A 1 462 ? -23.919 16.951 65.808 1.00 51.03 462 GLU A N 1
ATOM 3642 C CA . GLU A 1 462 ? -24.225 17.486 67.148 1.00 51.03 462 GLU A CA 1
ATOM 3643 C C . GLU A 1 462 ? -25.067 18.772 67.094 1.00 51.03 462 GLU A C 1
ATOM 3645 O O . GLU A 1 462 ? -26.017 18.929 67.860 1.00 51.03 462 GLU A O 1
ATOM 3650 N N . ALA A 1 463 ? -24.814 19.668 66.132 1.00 50.97 463 ALA A N 1
ATOM 3651 C CA . ALA A 1 463 ? -25.629 20.873 65.939 1.00 50.97 463 ALA A CA 1
ATOM 3652 C C . ALA A 1 463 ? -27.059 20.583 65.433 1.00 50.97 463 ALA A C 1
ATOM 3654 O O . ALA A 1 463 ? -27.916 21.470 65.459 1.00 50.97 463 ALA A O 1
ATOM 3655 N N . ARG A 1 464 ? -27.332 19.359 64.958 1.00 52.12 464 ARG A N 1
ATOM 3656 C CA . ARG A 1 464 ? -28.650 18.925 64.470 1.00 52.12 464 ARG A CA 1
ATOM 3657 C C . ARG A 1 464 ? -29.498 18.231 65.540 1.00 52.12 464 ARG A C 1
ATOM 3659 O O . ARG A 1 464 ? -30.688 18.047 65.301 1.00 52.12 464 ARG A O 1
ATOM 3666 N N . GLU A 1 465 ? -28.922 17.884 66.693 1.00 42.16 465 GLU A N 1
ATOM 3667 C CA . GLU A 1 465 ? -29.583 17.118 67.763 1.00 42.16 465 GLU A CA 1
ATOM 3668 C C . GLU A 1 465 ? -29.961 17.951 69.006 1.00 42.16 465 GLU A C 1
ATOM 3670 O O . GLU A 1 465 ? -30.161 17.404 70.090 1.00 42.16 465 GLU A O 1
ATOM 3675 N N . LEU A 1 466 ? -30.141 19.271 68.875 1.00 41.84 466 LEU A N 1
ATOM 3676 C CA . LEU A 1 466 ? -30.800 20.067 69.922 1.00 41.84 466 LEU A CA 1
ATOM 3677 C C . LEU A 1 466 ? -32.322 20.162 69.673 1.00 41.84 466 LEU A C 1
ATOM 3679 O O . LEU A 1 466 ? -32.739 20.467 68.552 1.00 41.84 466 LEU A O 1
ATOM 3683 N N . PRO A 1 467 ? -33.173 19.910 70.690 1.00 41.75 467 PRO A N 1
ATOM 3684 C CA . PRO A 1 467 ? -34.612 19.758 70.509 1.00 41.75 467 PRO A CA 1
ATOM 3685 C C . PRO A 1 467 ? -35.311 21.119 70.423 1.00 41.75 467 PRO A C 1
ATOM 3687 O O . PRO A 1 467 ? -35.157 21.968 71.300 1.00 41.75 467 PRO A O 1
ATOM 3690 N N . VAL A 1 468 ? -36.125 21.317 69.384 1.00 37.69 468 VAL A N 1
ATOM 3691 C CA . VAL A 1 468 ? -37.048 22.457 69.302 1.00 37.69 468 VAL A CA 1
ATOM 3692 C C . VAL A 1 468 ? -38.405 22.015 69.839 1.00 37.69 468 VAL A C 1
ATOM 3694 O O . VAL A 1 468 ? -39.151 21.298 69.172 1.00 37.69 468 VAL A O 1
ATOM 3697 N N . GLU A 1 469 ? -38.696 22.447 71.064 1.00 35.31 469 GLU A N 1
ATOM 3698 C CA . GLU A 1 469 ? -40.038 22.449 71.639 1.00 35.31 469 GLU A CA 1
ATOM 3699 C C . GLU A 1 469 ? -40.988 23.364 70.849 1.00 35.31 469 GLU A C 1
ATOM 3701 O O . GLU A 1 469 ? -40.625 24.426 70.342 1.00 35.31 469 GLU A O 1
ATOM 3706 N N . GLU A 1 470 ? -42.223 22.880 70.781 1.00 40.47 470 GLU A N 1
ATOM 3707 C CA . GLU A 1 470 ? -43.486 23.463 70.338 1.00 40.47 470 GLU A CA 1
ATOM 3708 C C . GLU A 1 470 ? -43.554 24.977 70.066 1.00 40.47 470 GLU A C 1
ATOM 3710 O O . GLU A 1 470 ? -43.304 25.815 70.932 1.00 40.47 470 GLU A O 1
ATOM 3715 N N . LYS A 1 471 ? -44.170 25.318 68.924 1.00 34.25 471 LYS A N 1
ATOM 3716 C CA . LYS A 1 471 ? -45.341 26.210 68.929 1.00 34.25 471 LYS A CA 1
ATOM 3717 C C . LYS A 1 471 ? -46.215 26.017 67.693 1.00 34.25 471 LYS A C 1
ATOM 3719 O O . LYS A 1 471 ? -45.827 26.287 66.561 1.00 34.25 471 LYS A O 1
ATOM 3724 N N . GLN A 1 472 ? -47.428 25.551 67.969 1.00 34.09 472 GLN A N 1
ATOM 3725 C CA . GLN A 1 472 ? -48.600 25.598 67.105 1.00 34.09 472 GLN A CA 1
ATOM 3726 C C . GLN A 1 472 ? -48.901 27.047 66.698 1.00 34.09 472 GLN A C 1
ATOM 3728 O O . GLN A 1 472 ? -48.874 27.918 67.561 1.00 34.09 472 GLN A O 1
ATOM 3733 N N . PHE A 1 473 ? -49.296 27.293 65.446 1.00 33.38 473 PHE A N 1
ATOM 3734 C CA . PHE A 1 473 ? -50.433 28.177 65.173 1.00 33.38 473 PHE A CA 1
ATOM 3735 C C . PHE A 1 473 ? -51.121 27.825 63.846 1.00 33.38 473 PHE A C 1
ATOM 3737 O O . PHE A 1 473 ? -50.510 27.450 62.850 1.00 33.38 473 PHE A O 1
ATOM 3744 N N . GLU A 1 474 ? -52.438 27.889 63.944 1.00 31.89 474 GLU A N 1
ATOM 3745 C CA . GLU A 1 474 ? -53.516 27.429 63.084 1.00 31.89 474 GLU A CA 1
ATOM 3746 C C . GLU A 1 474 ? -53.675 28.099 61.699 1.00 31.89 474 GLU A C 1
ATOM 3748 O O . GLU A 1 474 ? -53.375 29.275 61.547 1.00 31.89 474 GLU A O 1
ATOM 3753 N N . ARG A 1 475 ? -54.336 27.347 60.787 1.00 30.89 475 ARG A N 1
ATOM 3754 C CA . ARG A 1 475 ? -55.453 27.743 59.872 1.00 30.89 475 ARG A CA 1
ATOM 3755 C C . ARG A 1 475 ? -55.176 28.882 58.863 1.00 30.89 475 ARG A C 1
ATOM 3757 O O . ARG A 1 475 ? -54.741 29.958 59.216 1.00 3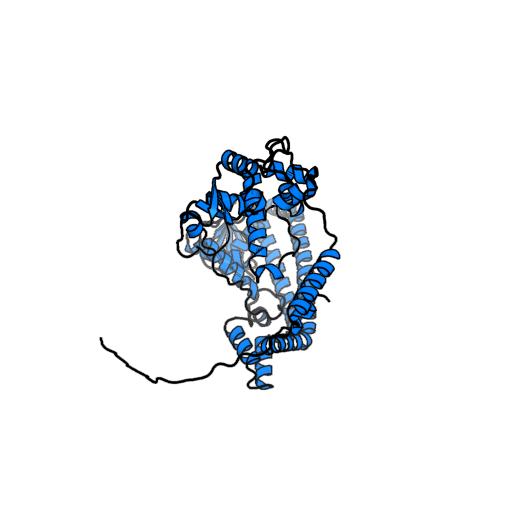0.89 475 ARG A O 1
ATOM 3764 N N . SER A 1 476 ? -55.511 28.815 57.573 1.00 31.28 476 SER A N 1
ATOM 3765 C CA . SER A 1 476 ? -56.679 28.242 56.889 1.00 31.28 476 SER A CA 1
ATOM 3766 C C . SER A 1 476 ? -56.503 28.365 55.351 1.00 31.28 476 SER A C 1
ATOM 3768 O O . SER A 1 476 ? -55.542 28.988 54.904 1.00 31.28 476 SER A O 1
ATOM 3770 N N . PRO A 1 477 ? -57.406 27.798 54.520 1.00 42.97 477 PRO A N 1
ATOM 3771 C CA . PRO A 1 477 ? -57.067 27.355 53.166 1.00 42.97 477 PRO A CA 1
ATOM 3772 C C . PRO A 1 477 ? -57.810 28.069 52.007 1.00 42.97 477 PRO A C 1
ATOM 3774 O O . PRO A 1 477 ? -58.778 28.796 52.210 1.00 42.97 477 PRO A O 1
ATOM 3777 N N . LYS A 1 478 ? -57.409 27.679 50.782 1.00 37.50 478 LYS A N 1
ATOM 3778 C CA . LYS A 1 478 ? -58.112 27.711 49.474 1.00 37.50 478 LYS A CA 1
ATOM 3779 C C . LYS A 1 478 ? -58.349 29.062 48.781 1.00 37.50 478 LYS A C 1
ATOM 3781 O O . LYS A 1 478 ? -59.154 29.873 49.224 1.00 37.50 478 LYS A O 1
ATOM 3786 N N . ARG A 1 479 ? -57.896 29.142 47.520 1.00 34.44 479 ARG A N 1
ATOM 3787 C CA . ARG A 1 479 ? -58.751 29.605 46.412 1.00 34.44 479 ARG A CA 1
ATOM 3788 C C . ARG A 1 479 ? -58.339 29.009 45.060 1.00 34.44 479 ARG A C 1
ATOM 3790 O O . ARG A 1 479 ? -57.206 29.146 44.623 1.00 34.44 479 ARG A O 1
ATOM 3797 N N . ASN A 1 480 ? -59.318 28.349 44.442 1.00 34.53 480 ASN A N 1
ATOM 3798 C CA . ASN A 1 480 ? -59.378 27.936 43.040 1.00 34.53 480 ASN A CA 1
ATOM 3799 C C . ASN A 1 480 ? -59.128 29.106 42.079 1.00 34.53 480 ASN A C 1
ATOM 3801 O O . ASN A 1 480 ? -59.635 30.198 42.339 1.00 34.53 480 ASN A O 1
ATOM 3805 N N . ARG A 1 481 ? -58.529 28.807 40.917 1.00 34.00 481 ARG A N 1
ATOM 3806 C CA . ARG A 1 481 ? -59.094 29.034 39.565 1.00 34.00 481 ARG A CA 1
ATOM 3807 C C . ARG A 1 481 ? -58.099 28.558 38.489 1.00 34.00 481 ARG A C 1
ATOM 3809 O O . ARG A 1 481 ? -57.016 29.108 38.360 1.00 34.00 481 ARG A O 1
ATOM 3816 N N . GLN A 1 482 ? -58.482 27.527 37.739 1.00 33.84 482 GLN A N 1
ATOM 3817 C CA . GLN A 1 482 ? -58.155 27.390 36.310 1.00 33.84 482 GLN A CA 1
ATOM 3818 C C . GLN A 1 482 ? -59.213 28.183 35.504 1.00 33.84 482 GLN A C 1
ATOM 3820 O O . GLN A 1 482 ? -60.212 28.592 36.108 1.00 33.84 482 GLN A O 1
ATOM 3825 N N . PRO A 1 483 ? -59.176 28.180 34.162 1.00 47.31 483 PRO A N 1
ATOM 3826 C CA . PRO A 1 483 ? -58.087 28.511 33.234 1.00 47.31 483 PRO A CA 1
ATOM 3827 C C . PRO A 1 483 ? -58.567 29.604 32.250 1.00 47.31 483 PRO A C 1
ATOM 3829 O O . PRO A 1 483 ? -59.764 29.843 32.158 1.00 47.31 483 PRO A O 1
ATOM 3832 N N . GLU A 1 484 ? -57.689 30.205 31.449 1.00 35.75 484 GLU A N 1
ATOM 3833 C CA . GLU A 1 484 ? -58.136 30.843 30.203 1.00 35.75 484 GLU A CA 1
ATOM 3834 C C . GLU A 1 484 ? -57.120 30.593 29.088 1.00 35.75 484 GLU A C 1
ATOM 3836 O O . GLU A 1 484 ? -55.919 30.826 29.217 1.00 35.75 484 GLU A O 1
ATOM 3841 N N . ILE A 1 485 ? -57.665 29.989 28.040 1.00 39.91 485 ILE A N 1
ATOM 3842 C CA . ILE A 1 485 ? -57.126 29.805 26.704 1.00 39.91 485 ILE A CA 1
ATOM 3843 C C . ILE A 1 485 ? -57.416 31.111 25.972 1.00 39.91 485 ILE A C 1
ATOM 3845 O O . ILE A 1 485 ? -58.566 31.532 25.991 1.00 39.91 485 ILE A O 1
ATOM 3849 N N . GLU A 1 486 ? -56.446 31.669 25.255 1.00 34.91 486 GLU A N 1
ATOM 3850 C CA . GLU A 1 486 ? -56.741 32.458 24.059 1.00 34.91 486 GLU A CA 1
ATOM 3851 C C . GLU A 1 486 ? -55.720 32.113 22.968 1.00 34.91 486 GLU A C 1
ATOM 3853 O O . GLU A 1 486 ? -54.505 32.195 23.148 1.00 34.91 486 GLU A O 1
ATOM 3858 N N . ILE A 1 487 ? -56.281 31.613 21.870 1.00 38.75 487 ILE A N 1
ATOM 3859 C CA . ILE A 1 487 ? -55.700 31.434 20.541 1.00 38.75 487 ILE A CA 1
ATOM 3860 C C . ILE A 1 487 ? -56.180 32.634 19.704 1.00 38.75 487 ILE A C 1
ATOM 3862 O O . ILE A 1 487 ? -57.205 33.221 20.041 1.00 38.75 487 ILE A O 1
ATOM 3866 N N . GLU A 1 488 ? -55.484 32.872 18.586 1.00 38.12 488 GLU A N 1
ATOM 3867 C CA . GLU A 1 488 ? -55.773 33.750 17.428 1.00 38.12 488 GLU A CA 1
ATOM 3868 C C . GLU A 1 488 ? -54.899 35.023 17.424 1.00 38.12 488 GLU A C 1
ATOM 3870 O O . GLU A 1 488 ? -54.872 35.766 18.398 1.00 38.12 488 GLU A O 1
ATOM 3875 N N . PHE A 1 489 ? -54.086 35.333 16.405 1.00 41.66 489 PHE A N 1
ATOM 3876 C CA . PHE A 1 489 ? -54.045 34.952 14.983 1.00 41.66 489 PHE A CA 1
ATOM 3877 C C . PHE A 1 489 ? -52.621 34.657 14.495 1.00 41.66 489 PHE A C 1
ATOM 3879 O O . PHE A 1 489 ? -51.677 35.305 15.005 1.00 41.66 489 PHE A O 1
#